Protein AF-A0A9X4NAV7-F1 (afdb_monomer)

Nearest PDB structures (foldseek):
  4v96-assembly1_AQ  TM=6.563E-01  e=7.455E-23  Lactococcus phage TP901-1
  4v96-assembly1_AH  TM=6.536E-01  e=1.035E-22  Lactococcus phage TP901-1
  4v96-assembly1_AN  TM=6.479E-01  e=3.669E-22  Lactococcus phage TP901-1
  4v96-assembly1_AK  TM=6.521E-01  e=6.748E-22  Lactococcus phage TP901-1
  4v96-assembly1_AF  TM=6.299E-01  e=1.072E-20  Lactococcus phage TP901-1

pLDDT: mean 72.8, std 23.33, range [26.11, 98.19]

InterPro domains:
  IPR018913 BppU, N-terminal [PF10651] (3-148)

Sequence (633 aa):
MTEHFITLSTTEPNNNIGIVKLRHADVNSQAIVARIVENGQPKNFEGLQPFFCLMAQEVTGQGVSEEAVISFDATKGILTYIASDNALQMVGRNEAYFSFRKQEDERWIEQFSTRTFNYIVEKSIYSQPFKDSNYWWTFKELNRIFNQYIEDGKNSWEDFVNQNKEILESVDPGGKILSELLAARNGKPNLKTRIDDLENETTAQLAQTNLFVGEKVNAKEFGFVTDAVGQNDTLFDEFFSNPLYKNKTLYFPSGLYLFNKWHDIKDNFSIEMDLTTELRLMEAQLAFITVGYFKTGSFVQDDNFLIRGKIKGGTINGNNLCDVTLGTNWIGNGGLHVDDIVINGFKRRGFYTGYRQDTSVNLGGGNYVNRARIHNTSGSISGTWGIYDDGSDNYFDNIITQDVQCGVYTRNGMFGNIHPWISKPEWYAGSVAASIDGNGSMFERLMVDTVETVFRFMGSGELKAVAAVNILVYNNVSVSTGDHFLFQKHETVTGRMDYSISNLISRNKTNMLYGGQTISSLYGSVTNVVGDTSGFQTYSTALSQLNNLGNLFSKNNLGVTDYKDLDNHFGESGIVYVNQTVDTGLGVFQGIALTIVASSDYGVQIIFHDSALMRYRIRIKGSLSAWKNIISA

Radius of gyration: 48.13 Å; Cα contacts (8 Å, |Δi|>4): 1325; chains: 1; bounding box: 146×64×85 Å

Solvent-accessible surface area (backbone atoms only — not comparable to full-atom values): 34964 Å² total; per-residue (Å²): 115,50,75,45,80,43,66,42,25,49,74,49,80,37,80,84,48,74,89,45,76,45,58,28,88,52,75,77,39,36,30,43,35,37,36,35,24,46,90,89,38,69,34,66,42,73,90,43,52,45,26,46,35,38,52,44,44,88,90,75,70,48,64,65,43,80,41,78,48,86,45,67,42,35,80,69,11,34,37,41,39,63,44,44,71,72,77,35,62,61,70,40,82,43,50,32,32,44,39,30,23,37,81,54,95,96,37,76,45,75,76,52,51,40,43,60,35,68,38,32,23,40,84,45,99,62,82,86,87,79,79,81,92,52,68,70,60,55,54,54,51,52,54,50,55,53,53,50,50,53,57,55,49,52,56,56,50,53,52,51,51,63,76,42,39,72,59,66,65,60,72,45,75,87,44,56,62,59,47,52,56,54,57,71,22,71,88,40,98,40,62,64,62,46,50,54,50,52,52,49,54,51,50,51,50,48,51,65,46,67,68,58,75,52,68,51,41,50,32,60,84,74,63,46,51,63,84,42,79,62,65,35,48,61,55,53,52,46,48,76,69,36,78,88,43,60,78,32,25,44,29,37,66,70,40,46,35,29,27,49,64,61,44,72,43,75,58,52,38,33,39,37,33,32,79,71,14,30,43,33,44,74,38,78,34,70,35,34,41,35,38,31,68,86,71,95,69,82,92,75,91,64,96,76,54,60,34,40,36,37,42,33,34,13,31,45,27,14,64,54,31,9,39,26,23,38,36,38,32,53,25,26,96,43,11,47,37,35,36,53,28,33,36,31,20,38,55,27,20,30,36,36,35,39,54,74,90,87,55,100,63,96,44,19,31,46,30,38,39,32,47,31,40,24,38,40,84,63,99,68,37,77,77,21,23,22,31,33,34,51,22,37,65,29,39,39,31,47,30,37,20,35,37,38,25,22,20,30,34,32,24,22,31,38,38,33,41,35,34,26,32,42,82,48,80,90,57,27,75,86,11,25,36,32,36,38,60,42,49,66,29,33,37,35,41,37,37,36,40,47,39,28,25,44,34,39,47,52,72,93,78,71,88,28,48,36,44,36,35,47,32,36,39,47,65,38,74,66,99,79,55,65,83,88,44,72,81,74,56,35,34,52,41,41,73,70,67,46,50,38,48,32,46,51,38,64,79,60,89,91,35,69,43,72,62,89,69,88,75,91,56,82,67,55,57,69,77,57,73,96,70,83,77,90,79,70,85,73,78,60,73,62,56,60,58,50,55,55,51,59,55,62,78,71,58,73,97,70,94,81,91,76,79,78,71,59,70,81,76,50,74,82,62,69,79,64,86,68,94,69,80,52,74,72,87,85,54,79,52,81,78,62,52,56,48,52,46,55,43,100,87,75,40,62,41,60,45,66,50,62,98,72,89,65,82,70,85,64,85,65,88,67,58,79,74,63,49,66,63,60,78,77,107

Secondary structure (DSSP, 8-state):
-EEEEEEEESSS-TTSS--EEEETT-TT-EEEEEEEEETTEEPP-TT-EEEEEEPPPTTT----EEEE--EEETTTTEEEEEPPTTTTSSSEEEEEEEEEEEEETTEEEEEEEPPPEEEEEEPPS-----PPP-HHHHHHHHHHHHHHHHHHHHHHHHHHHHHTHHHHHHSSTTSHHHHHHHHHTTT-SSHHHHHHHHHHHHHHHHHHHHTSSSSEEEHHHHT--SS-SSSHHHHHHHHHH-GGGTT-EEEE-SSEEEE-S-EEE-S-EEEEE-TT-EEEE-S-EEEEEEEE---SS-----TT----EEEESSEEE-TTTEEEEEEEES--TT-EEEEEEEEE--SSEEEEEE--TTSS---SB--EEEEEEEE--SS--TT-EEEEEEEEEEEEEEEEEES-SEEEEEEEEEEEEEEEE-SSGGG-TT-EEEEE-SS--EEES-EE-S-SEEEEE-SSSS--EEEEES-EE--S-SSS--GGGTTPPEEEEESS-EEEEES-EES-SSSEEE-SS--S---------SS--TT----THHHHHHHHHHHHSSS---------SSTTT--S---------EE-SS-EE---EEEEEEETTTEEEEEEE-SSS---EE-----HHHHHHHTT-

Foldseek 3Di:
DAEAEWEFEQDDARPPIDAAEAEAPPAQPYKYKYQYDYPRAGAAQPQWWKWKFWAADPVPNDLTDTGTFDADDRRRRIGIRRQHNSNLQDAAKTKIWIFTFHDDPNDTHTPGITHIDIHGYHYDPDHDDDDPDDVVVVVVVVVVVVVVCVVVVVVVVVVVCVVCVVVVCPVQVPCPVVVVLVVCCVPPPHNVVVVVVVVVVVVVVVVVVVQQPDLEHECVNLPFDAPDADPVAVSVCCLLVPPSNANREYEYEAGEGEYAEAEERAAAYHYEYEQNYEYEYDAAYQEHYEYHDDDPDDDDDDVPQAHAAEYEHYEQEDQLRYQERYEYEQHAQRAYEYYHYEFEHHVAERYYFDDDPPDPDQGTEDYEHENYEFEYDDDDQPNYESYEAAHAHHEHECYEYEQHQEDEEYAHYEEYNYEYAYADPVSQPNREDYEYEHAHYEAENAEYERHAEDYEYDDDDDAHEYEYEQYHYDYPPDDHYDPVRNDHAHAHYDDDHAYAYEQYDYPDDPRYDPPDDDRPDHPYDPVDDPDDDVPDDDPCVVVVVVVVVVVVVPDDDDDDDDDVPVVVPDDQFDADDDQDFDDPVVDTDHDWRWGWHADPPQGIFTWTDDPDDDGDGDRDDDDPVVVVVVVVD

Organism: NCBI:txid1358

Structure (mmCIF, N/CA/C/O backbone):
data_AF-A0A9X4NAV7-F1
#
_entry.id   AF-A0A9X4NAV7-F1
#
loop_
_atom_site.group_PDB
_atom_site.id
_atom_site.type_symbol
_atom_site.label_atom_id
_atom_site.label_alt_id
_atom_site.label_comp_id
_atom_site.label_asym_id
_atom_site.label_entity_id
_atom_site.label_seq_id
_atom_site.pdbx_PDB_ins_code
_atom_site.Cartn_x
_atom_site.Cartn_y
_atom_site.Cartn_z
_atom_site.occupancy
_atom_site.B_iso_or_equiv
_atom_site.auth_seq_id
_atom_site.auth_comp_id
_atom_site.auth_asym_id
_atom_site.auth_atom_id
_atom_site.pdbx_PDB_model_num
ATOM 1 N N . MET A 1 1 ? 46.260 -34.490 27.208 1.00 69.25 1 MET A N 1
ATOM 2 C CA . MET A 1 1 ? 47.062 -33.293 27.508 1.00 69.25 1 MET A CA 1
ATOM 3 C C . MET A 1 1 ? 47.149 -33.199 29.020 1.00 69.25 1 MET A C 1
ATOM 5 O O . MET A 1 1 ? 46.122 -33.367 29.665 1.00 69.25 1 MET A O 1
ATOM 9 N N . THR A 1 2 ? 48.346 -33.074 29.579 1.00 86.62 2 THR A N 1
ATOM 10 C CA . THR A 1 2 ? 48.562 -32.942 31.024 1.00 86.62 2 THR A CA 1
ATOM 11 C C . THR A 1 2 ? 48.358 -31.486 31.415 1.00 86.62 2 THR A C 1
ATOM 13 O O . THR A 1 2 ? 48.962 -30.605 30.808 1.00 86.62 2 THR A O 1
ATOM 16 N N . GLU A 1 3 ? 47.516 -31.230 32.410 1.00 92.00 3 GLU A N 1
ATOM 17 C CA . GLU A 1 3 ? 47.175 -29.877 32.855 1.00 92.00 3 GLU A CA 1
ATOM 18 C C . GLU A 1 3 ? 47.752 -29.604 34.247 1.00 92.00 3 GLU A C 1
ATOM 20 O O . GLU A 1 3 ? 47.578 -30.389 35.181 1.00 92.00 3 GLU A O 1
ATOM 25 N N . HIS A 1 4 ? 48.435 -28.470 34.385 1.00 92.81 4 HIS A N 1
ATOM 26 C CA . HIS A 1 4 ? 49.023 -27.997 35.632 1.00 92.81 4 HIS A CA 1
ATOM 27 C C . HIS A 1 4 ? 48.255 -26.775 36.124 1.00 92.81 4 HIS A C 1
ATOM 29 O O . HIS A 1 4 ? 48.394 -25.683 35.575 1.00 92.81 4 HIS A O 1
ATOM 35 N N . PHE A 1 5 ? 47.447 -26.963 37.165 1.00 94.38 5 PHE A N 1
ATOM 36 C CA . PHE A 1 5 ? 46.602 -25.910 37.721 1.00 94.38 5 PHE A CA 1
ATOM 37 C C . PHE A 1 5 ? 47.363 -25.072 38.749 1.00 94.38 5 PHE A C 1
ATOM 39 O O . PHE A 1 5 ? 47.844 -25.602 39.752 1.00 94.38 5 PHE A O 1
ATOM 46 N N . ILE A 1 6 ? 47.439 -23.762 38.519 1.00 95.75 6 ILE A N 1
ATOM 47 C CA . ILE A 1 6 ? 48.093 -22.800 39.415 1.00 95.75 6 ILE A CA 1
ATOM 48 C C . ILE A 1 6 ? 47.264 -21.523 39.575 1.00 95.75 6 ILE A C 1
ATOM 50 O O . ILE A 1 6 ? 46.460 -21.171 38.713 1.00 95.75 6 ILE A O 1
ATOM 54 N N . THR A 1 7 ? 47.491 -20.803 40.672 1.00 95.75 7 THR A N 1
ATOM 55 C CA . THR A 1 7 ? 46.934 -19.462 40.897 1.00 95.75 7 THR A CA 1
ATOM 56 C C . THR A 1 7 ? 48.080 -18.459 40.906 1.00 95.75 7 THR A C 1
ATOM 58 O O . THR A 1 7 ? 49.024 -18.632 41.673 1.00 95.75 7 THR A O 1
ATOM 61 N N . LEU A 1 8 ? 48.006 -17.433 40.059 1.00 96.69 8 LEU A N 1
ATOM 62 C CA . LEU A 1 8 ? 49.032 -16.406 39.896 1.00 96.69 8 LEU A CA 1
ATOM 63 C C . LEU A 1 8 ? 48.472 -15.032 40.259 1.00 96.69 8 LEU A C 1
ATOM 65 O O . LEU A 1 8 ? 47.447 -14.607 39.731 1.00 96.69 8 LEU A O 1
ATOM 69 N N . SER A 1 9 ? 49.169 -14.332 41.146 1.00 94.75 9 SER A N 1
ATOM 70 C CA . SER A 1 9 ? 48.818 -12.998 41.613 1.00 94.75 9 SER A CA 1
ATOM 71 C C . SER A 1 9 ? 49.567 -11.903 40.850 1.00 94.75 9 SER A C 1
ATOM 73 O O . SER A 1 9 ? 50.733 -12.067 40.463 1.00 94.75 9 SER A O 1
ATOM 75 N N . THR A 1 10 ? 48.890 -10.774 40.634 1.00 94.06 10 THR A N 1
ATOM 76 C CA . THR A 1 10 ? 49.490 -9.523 40.141 1.00 94.06 10 THR A CA 1
ATOM 77 C C . THR A 1 10 ? 50.094 -8.693 41.277 1.00 94.06 10 THR A C 1
ATOM 79 O O . THR A 1 10 ? 51.060 -7.967 41.056 1.00 94.06 10 THR A O 1
ATOM 82 N N . THR A 1 11 ? 49.589 -8.827 42.510 1.00 89.81 11 THR A N 1
ATOM 83 C CA . THR A 1 11 ? 50.019 -8.010 43.661 1.00 89.81 11 THR A CA 1
ATOM 84 C C . THR A 1 11 ? 50.912 -8.770 44.647 1.00 89.81 11 THR A C 1
ATOM 86 O O . THR A 1 11 ? 51.886 -8.213 45.164 1.00 89.81 11 THR A O 1
ATOM 89 N N . GLU A 1 12 ? 50.662 -10.063 44.851 1.00 90.31 12 GLU A N 1
ATOM 90 C CA . GLU A 1 12 ? 51.389 -10.921 45.798 1.00 90.31 12 GLU A CA 1
ATOM 91 C C . GLU A 1 12 ? 52.457 -11.786 45.102 1.00 90.31 12 GLU A C 1
ATOM 93 O O . GLU A 1 12 ? 52.298 -12.141 43.933 1.00 90.31 12 GLU A O 1
ATOM 98 N N . PRO A 1 13 ? 53.572 -12.128 45.775 1.00 90.62 13 PRO A N 1
ATOM 99 C CA . PRO A 1 13 ? 54.599 -12.992 45.193 1.00 90.62 13 PRO A CA 1
ATOM 100 C C . PRO A 1 13 ? 54.077 -14.418 44.943 1.00 90.62 13 PRO A C 1
ATOM 102 O O . PRO A 1 13 ? 53.484 -15.040 45.819 1.00 90.62 13 PRO A O 1
ATOM 105 N N . ASN A 1 14 ? 54.384 -14.984 43.771 1.00 93.25 14 ASN A N 1
ATOM 106 C CA . ASN A 1 14 ? 53.948 -16.330 43.366 1.00 93.25 14 ASN A CA 1
ATOM 107 C C . ASN A 1 14 ? 54.913 -17.437 43.835 1.00 93.25 14 ASN A C 1
ATOM 109 O O . ASN A 1 14 ? 55.230 -18.364 43.094 1.00 93.25 14 ASN A O 1
ATOM 113 N N . ASN A 1 15 ? 55.415 -17.340 45.069 1.00 84.06 15 ASN A N 1
ATOM 114 C CA . ASN A 1 15 ? 56.356 -18.305 45.655 1.00 84.06 15 ASN A CA 1
ATOM 115 C C . ASN A 1 15 ? 55.673 -19.523 46.304 1.00 84.06 15 ASN A C 1
ATOM 117 O O . ASN A 1 15 ? 56.320 -20.552 46.477 1.00 84.06 15 ASN A O 1
ATOM 121 N N . ASN A 1 16 ? 54.383 -19.414 46.632 1.00 80.06 16 ASN A N 1
ATOM 122 C CA . ASN A 1 16 ? 53.588 -20.464 47.283 1.00 80.06 16 ASN A CA 1
ATOM 123 C C . ASN A 1 16 ? 52.740 -21.289 46.301 1.00 80.06 16 ASN A C 1
ATOM 125 O O . ASN A 1 16 ? 51.823 -22.001 46.715 1.00 80.06 16 ASN A O 1
ATOM 129 N N . ILE A 1 17 ? 53.009 -21.186 44.998 1.00 86.81 17 ILE A N 1
ATOM 130 C CA . ILE A 1 17 ? 52.337 -22.024 44.003 1.00 86.81 17 ILE A CA 1
ATOM 131 C C . ILE A 1 17 ? 52.852 -23.466 44.084 1.00 86.81 17 ILE A C 1
ATOM 133 O O . ILE A 1 17 ? 54.003 -23.712 44.452 1.00 86.81 17 ILE A O 1
ATOM 137 N N . GLY A 1 18 ? 52.003 -24.433 43.730 1.00 82.00 18 GLY A N 1
ATOM 138 C CA . GLY A 1 18 ? 52.428 -25.827 43.595 1.00 82.00 18 GLY A CA 1
ATOM 139 C C . GLY A 1 18 ? 53.570 -25.968 42.582 1.00 82.00 18 GLY A C 1
ATOM 140 O O . GLY A 1 18 ? 53.660 -25.200 41.626 1.00 82.00 18 GLY A O 1
ATOM 141 N N . ILE A 1 19 ? 54.452 -26.952 42.785 1.00 87.81 19 ILE A N 1
ATOM 142 C CA . ILE A 1 19 ? 55.602 -27.172 41.897 1.00 87.81 19 ILE A CA 1
ATOM 143 C C . ILE A 1 19 ? 55.098 -27.593 40.509 1.00 87.81 19 ILE A C 1
ATOM 145 O O . ILE A 1 19 ? 54.588 -28.701 40.339 1.00 87.81 19 ILE A O 1
ATOM 149 N N . VAL A 1 20 ? 55.286 -26.728 39.509 1.00 92.94 20 VAL A N 1
ATOM 150 C CA . VAL A 1 20 ? 54.994 -27.036 38.103 1.00 92.94 20 VAL A CA 1
ATOM 151 C C . VAL A 1 20 ? 56.197 -27.746 37.492 1.00 92.94 20 VAL A C 1
ATOM 153 O O . VAL A 1 20 ? 57.288 -27.177 37.414 1.00 92.94 20 VAL A O 1
ATOM 156 N N . LYS A 1 21 ? 55.998 -28.996 37.070 1.00 91.25 21 LYS A N 1
ATOM 157 C CA . LYS A 1 21 ? 57.013 -29.831 36.421 1.00 91.25 21 LYS A CA 1
ATOM 158 C C . LYS A 1 21 ? 56.550 -30.203 35.024 1.00 91.25 21 LYS A C 1
ATOM 160 O O . LYS A 1 21 ? 55.547 -30.895 34.893 1.00 91.25 21 LYS A O 1
ATOM 165 N N . LEU A 1 22 ? 57.298 -29.766 34.022 1.00 91.00 22 LEU A N 1
ATOM 166 C CA . LEU A 1 22 ? 57.074 -30.077 32.616 1.00 91.00 22 LEU A CA 1
ATOM 167 C C . LEU A 1 22 ? 58.196 -30.984 32.112 1.00 91.00 22 LEU A C 1
ATOM 169 O O . LEU A 1 22 ? 59.299 -30.958 32.646 1.00 91.00 22 LEU A O 1
ATOM 173 N N . ARG A 1 23 ? 57.955 -31.774 31.073 1.00 86.12 23 ARG A N 1
ATOM 174 C CA . ARG A 1 23 ? 58.957 -32.633 30.434 1.00 86.12 23 ARG A CA 1
ATOM 175 C C . ARG A 1 23 ? 59.461 -32.010 29.134 1.00 86.12 23 ARG A C 1
ATOM 177 O O . ARG A 1 23 ? 58.661 -31.579 28.310 1.00 86.12 23 ARG A O 1
ATOM 184 N N . HIS A 1 24 ? 60.779 -31.994 28.940 1.00 81.69 24 HIS A N 1
ATOM 185 C CA . HIS A 1 24 ? 61.399 -31.562 27.684 1.00 81.69 24 HIS A CA 1
ATOM 186 C C . HIS A 1 24 ? 60.979 -32.454 26.495 1.00 81.69 24 HIS A C 1
ATOM 188 O O . HIS A 1 24 ? 60.764 -33.655 26.666 1.00 81.69 24 HIS A O 1
ATOM 194 N N . ALA A 1 25 ? 60.916 -31.887 25.284 1.00 74.25 25 ALA A N 1
ATOM 195 C CA . ALA A 1 25 ? 60.562 -32.581 24.034 1.00 74.25 25 ALA A CA 1
ATOM 196 C C . ALA A 1 25 ? 59.168 -33.252 24.016 1.00 74.25 25 ALA A C 1
ATOM 198 O O . ALA A 1 25 ? 58.913 -34.132 23.194 1.00 74.25 25 ALA A O 1
ATOM 199 N N . ASP A 1 26 ? 58.270 -32.846 24.913 1.00 74.19 26 ASP A N 1
ATOM 200 C CA . ASP A 1 26 ? 56.885 -33.314 24.972 1.00 74.19 26 ASP A CA 1
ATOM 201 C C . ASP A 1 26 ? 55.971 -32.207 24.415 1.00 74.19 26 ASP A C 1
ATOM 203 O O . ASP A 1 26 ? 55.428 -31.370 25.143 1.00 74.19 26 ASP A O 1
ATOM 207 N N . VAL A 1 27 ? 55.939 -32.150 23.079 1.00 66.94 27 VAL A N 1
ATOM 208 C CA . VAL A 1 27 ? 55.402 -31.045 22.269 1.00 66.94 27 VAL A CA 1
ATOM 209 C C . VAL A 1 27 ? 53.877 -31.004 22.340 1.00 66.94 27 VAL A C 1
ATOM 211 O O . VAL A 1 27 ? 53.209 -31.997 22.050 1.00 66.94 27 VAL A O 1
ATOM 214 N N . ASN A 1 28 ? 53.315 -29.837 22.670 1.00 66.25 28 ASN A N 1
ATOM 215 C CA . ASN A 1 28 ? 51.872 -29.551 22.658 1.00 66.25 28 ASN A CA 1
ATOM 216 C C . ASN A 1 28 ? 50.996 -30.495 23.506 1.00 66.25 28 ASN A C 1
ATOM 218 O O . ASN A 1 28 ? 49.781 -30.562 23.317 1.00 66.25 28 ASN A O 1
ATOM 222 N N . SER A 1 29 ? 51.585 -31.235 24.443 1.00 76.94 29 SER A N 1
ATOM 223 C CA . SER A 1 29 ? 50.878 -32.210 25.278 1.00 76.94 29 SER A CA 1
ATOM 224 C C . SER A 1 29 ? 50.758 -31.767 26.740 1.00 76.94 29 SER A C 1
ATOM 226 O O . SER A 1 29 ? 50.045 -32.426 27.500 1.00 76.94 29 SER A O 1
ATOM 228 N N . GLN A 1 30 ? 51.397 -30.655 27.126 1.00 89.06 30 GLN A N 1
ATOM 229 C CA . GLN A 1 30 ? 51.438 -30.123 28.489 1.00 89.06 30 GLN A CA 1
ATOM 230 C C . GLN A 1 30 ? 50.953 -28.672 28.519 1.00 89.06 30 GLN A C 1
ATOM 232 O O . GLN A 1 30 ? 51.418 -27.842 27.737 1.00 89.06 30 GLN A O 1
ATOM 237 N N . ALA A 1 31 ? 50.040 -28.365 29.436 1.00 93.00 31 ALA A N 1
ATOM 238 C CA . ALA A 1 31 ? 49.448 -27.044 29.570 1.00 93.00 31 ALA A CA 1
ATOM 239 C C . ALA A 1 31 ? 49.494 -26.537 31.015 1.00 93.00 31 ALA A C 1
ATOM 241 O O . ALA A 1 31 ? 49.285 -27.287 31.968 1.00 93.00 31 ALA A O 1
ATOM 242 N N . ILE A 1 32 ? 49.737 -25.239 31.170 1.00 95.06 32 ILE A N 1
ATOM 243 C CA . ILE A 1 32 ? 49.624 -24.504 32.426 1.00 95.06 32 ILE A CA 1
ATOM 244 C C . ILE A 1 32 ? 48.259 -23.821 32.434 1.00 95.06 32 ILE A C 1
ATOM 246 O O . ILE A 1 32 ? 48.003 -22.918 31.636 1.00 95.06 32 ILE A O 1
ATOM 250 N N . VAL A 1 33 ? 47.391 -24.246 33.348 1.00 96.19 33 VAL A N 1
ATOM 251 C CA . VAL A 1 33 ? 46.081 -23.635 33.579 1.00 96.19 33 VAL A CA 1
ATOM 252 C C . VAL A 1 33 ? 46.218 -22.674 34.754 1.00 96.19 33 VAL A C 1
ATOM 254 O O . VAL A 1 33 ? 46.286 -23.092 35.911 1.00 96.19 33 VAL A O 1
ATOM 257 N N . ALA A 1 34 ? 46.295 -21.379 34.462 1.00 96.56 34 ALA A N 1
ATOM 258 C CA . ALA A 1 34 ? 46.521 -20.345 35.461 1.00 96.56 34 ALA A CA 1
ATOM 259 C C . ALA A 1 34 ? 45.235 -19.571 35.767 1.00 96.56 34 ALA A C 1
ATOM 261 O O . ALA A 1 34 ? 44.587 -19.039 34.865 1.00 96.56 34 ALA A O 1
ATOM 262 N N . ARG A 1 35 ? 44.894 -19.460 37.054 1.00 96.38 35 ARG A N 1
ATOM 263 C CA . ARG A 1 35 ? 43.909 -18.496 37.558 1.00 96.38 35 ARG A CA 1
ATOM 264 C C . ARG A 1 35 ? 44.620 -17.218 37.984 1.00 96.38 35 ARG A C 1
ATOM 266 O O . ARG A 1 35 ? 45.478 -17.257 38.859 1.00 96.38 35 ARG A O 1
ATOM 273 N N . ILE A 1 36 ? 44.233 -16.099 37.398 1.00 97.62 36 ILE A N 1
ATOM 274 C CA . ILE A 1 36 ? 44.796 -14.776 37.640 1.00 97.62 36 ILE A CA 1
ATOM 275 C C . ILE A 1 36 ? 44.016 -14.098 38.760 1.00 97.62 36 ILE A C 1
ATOM 277 O O . ILE A 1 36 ? 42.788 -14.000 38.704 1.00 97.62 36 ILE A O 1
ATOM 281 N N . VAL A 1 37 ? 44.730 -13.630 39.781 1.00 95.44 37 VAL A N 1
ATOM 282 C CA . VAL A 1 37 ? 44.143 -12.939 40.931 1.00 95.44 37 VAL A CA 1
ATOM 283 C C . VAL A 1 37 ? 44.817 -11.598 41.192 1.00 95.44 37 VAL A C 1
ATOM 285 O O . VAL A 1 37 ? 46.005 -11.413 40.945 1.00 95.44 37 VAL A O 1
ATOM 288 N N . GLU A 1 38 ? 44.049 -10.662 41.730 1.00 94.81 38 GLU A N 1
ATOM 289 C CA . GLU A 1 38 ? 44.519 -9.371 42.217 1.00 94.81 38 GLU A CA 1
ATOM 290 C C . GLU A 1 38 ? 43.909 -9.156 43.601 1.00 94.81 38 GLU A C 1
ATOM 292 O O . GLU A 1 38 ? 42.693 -9.241 43.769 1.00 94.81 38 GLU A O 1
ATOM 297 N N . ASN A 1 39 ? 44.751 -8.945 44.616 1.00 91.56 39 ASN A N 1
ATOM 298 C CA . ASN A 1 39 ? 44.312 -8.814 46.014 1.00 91.56 39 ASN A CA 1
ATOM 299 C C . ASN A 1 39 ? 43.419 -9.984 46.486 1.00 91.56 39 ASN A C 1
ATOM 301 O O . ASN A 1 39 ? 42.419 -9.793 47.178 1.00 91.56 39 ASN A O 1
ATOM 305 N N . GLY A 1 40 ? 43.758 -11.207 46.061 1.00 86.81 40 GLY A N 1
ATOM 306 C CA . GLY A 1 40 ? 43.051 -12.438 46.430 1.00 86.81 40 GLY A CA 1
ATOM 307 C C . GLY A 1 40 ? 41.729 -12.696 45.695 1.00 86.81 40 GLY A C 1
ATOM 308 O O . GLY A 1 40 ? 41.116 -13.736 45.929 1.00 86.81 40 GLY A O 1
ATOM 309 N N . GLN A 1 41 ? 41.290 -11.806 44.798 1.00 92.00 41 GLN A N 1
ATOM 310 C CA . GLN A 1 41 ? 40.074 -11.976 43.990 1.00 92.00 41 GLN A CA 1
ATOM 311 C C . GLN A 1 41 ? 40.411 -12.261 42.518 1.00 92.00 41 GLN A C 1
ATOM 313 O O . GLN A 1 41 ? 41.439 -11.778 42.044 1.00 92.00 41 GLN A O 1
ATOM 318 N N . PRO A 1 42 ? 39.580 -13.017 41.770 1.00 94.81 42 PRO A N 1
ATOM 319 C CA . PRO A 1 42 ? 39.786 -13.229 40.337 1.00 94.81 42 PRO A CA 1
ATOM 320 C C . PRO A 1 42 ? 39.879 -11.905 39.569 1.00 94.81 42 PRO A C 1
ATOM 322 O O . PRO A 1 42 ? 39.031 -11.027 39.729 1.00 94.81 42 PRO A O 1
ATOM 325 N N . LYS A 1 43 ? 40.905 -11.764 38.725 1.00 94.50 43 LYS A N 1
ATOM 326 C CA . LYS A 1 43 ? 41.124 -10.562 37.916 1.00 94.50 43 LYS A CA 1
ATOM 327 C C . LYS A 1 43 ? 40.477 -10.726 36.543 1.00 94.50 43 LYS A C 1
ATOM 329 O O . LYS A 1 43 ? 40.899 -11.583 35.772 1.00 94.50 43 LYS A O 1
ATOM 334 N N . ASN A 1 44 ? 39.503 -9.873 36.226 1.00 93.88 44 ASN A N 1
ATOM 335 C CA . ASN A 1 44 ? 38.975 -9.756 34.865 1.00 93.88 44 ASN A CA 1
ATOM 336 C C . ASN A 1 44 ? 39.998 -9.025 33.970 1.00 93.88 44 ASN A C 1
ATOM 338 O O . ASN A 1 44 ? 40.548 -7.996 34.371 1.00 93.88 44 ASN A O 1
ATOM 342 N N . PHE A 1 45 ? 40.245 -9.564 32.775 1.00 95.81 45 PHE A N 1
ATOM 343 C CA . PHE A 1 45 ? 41.111 -8.978 31.747 1.00 95.81 45 PHE A CA 1
ATOM 344 C C . PHE A 1 45 ? 40.461 -8.929 30.354 1.00 95.81 45 PHE A C 1
ATOM 346 O O . PHE A 1 45 ? 41.140 -9.046 29.336 1.00 95.81 45 PHE A O 1
ATOM 353 N N . GLU A 1 46 ? 39.137 -8.775 30.287 1.00 94.69 46 GLU A N 1
ATOM 354 C CA . GLU A 1 46 ? 38.400 -8.623 29.030 1.00 94.69 46 GLU A CA 1
ATOM 355 C C . GLU A 1 46 ? 38.987 -7.522 28.138 1.00 94.69 46 GLU A C 1
ATOM 357 O O . GLU A 1 46 ? 39.350 -6.438 28.592 1.00 94.69 46 GLU A O 1
ATOM 362 N N . GLY A 1 47 ? 39.080 -7.822 26.840 1.00 92.19 47 GLY A N 1
ATOM 363 C CA . GLY A 1 47 ? 39.674 -6.925 25.848 1.00 92.19 47 GLY A CA 1
ATOM 364 C C . GLY A 1 47 ? 41.207 -6.908 25.830 1.00 92.19 47 GLY A C 1
ATOM 365 O O . GLY A 1 47 ? 41.778 -6.161 25.037 1.00 92.19 47 GLY A O 1
ATOM 366 N N . LEU A 1 48 ? 41.877 -7.721 26.656 1.00 96.19 48 LEU A N 1
ATOM 367 C CA . LEU A 1 48 ? 43.336 -7.848 26.685 1.00 96.19 48 LEU A CA 1
ATOM 368 C C . LEU A 1 48 ? 43.778 -9.245 26.245 1.00 96.19 48 LEU A C 1
ATOM 370 O O . LEU A 1 48 ? 43.205 -10.253 26.657 1.00 96.19 48 LEU A O 1
ATOM 374 N N . GLN A 1 49 ? 44.836 -9.300 25.440 1.00 96.75 49 GLN A N 1
ATOM 375 C CA . GLN A 1 49 ? 45.472 -10.538 25.006 1.00 96.75 49 GLN A CA 1
ATOM 376 C C . GLN A 1 49 ? 46.559 -10.941 26.016 1.00 96.75 49 GLN A C 1
ATOM 378 O O . GLN A 1 49 ? 47.513 -10.178 26.212 1.00 96.75 49 GLN A O 1
ATOM 383 N N . PRO A 1 50 ? 46.459 -12.122 26.648 1.00 96.50 50 PRO A N 1
ATOM 384 C CA . PRO A 1 50 ? 47.541 -12.675 27.450 1.00 96.50 50 PRO A CA 1
ATOM 385 C C . PRO A 1 50 ? 48.713 -13.146 26.582 1.00 96.50 50 PRO A C 1
ATOM 387 O O . PRO A 1 50 ? 48.525 -13.803 25.554 1.00 96.50 50 PRO A O 1
ATOM 390 N N . PHE A 1 51 ? 49.923 -12.864 27.049 1.00 96.62 51 PHE A N 1
ATOM 391 C CA . PHE A 1 51 ? 51.190 -13.336 26.510 1.00 96.62 51 PHE A CA 1
ATOM 392 C C . PHE A 1 51 ? 51.965 -14.071 27.601 1.00 96.62 51 PHE A C 1
ATOM 394 O O . PHE A 1 51 ? 52.102 -13.564 28.714 1.00 96.62 51 PHE A O 1
ATOM 401 N N . PHE A 1 52 ? 52.475 -15.256 27.285 1.00 96.69 52 PHE A N 1
ATOM 402 C CA . PHE A 1 52 ? 53.469 -15.948 28.093 1.00 96.69 52 PHE A CA 1
ATOM 403 C C . PHE A 1 52 ? 54.843 -15.341 27.811 1.00 96.69 52 PHE A C 1
ATOM 405 O O . PHE A 1 52 ? 55.280 -15.304 26.660 1.00 96.69 52 PHE A O 1
ATOM 412 N N . CYS A 1 53 ? 55.505 -14.859 28.858 1.00 94.06 53 CYS A N 1
ATOM 413 C CA . CYS A 1 53 ? 56.800 -14.199 28.779 1.00 94.06 53 CYS A CA 1
ATOM 414 C C . CYS A 1 53 ? 57.832 -15.023 29.555 1.00 94.06 53 CYS A C 1
ATOM 416 O O . CYS A 1 53 ? 57.850 -15.011 30.789 1.00 94.06 53 CYS A O 1
ATOM 418 N N . LEU A 1 54 ? 58.686 -15.741 28.824 1.00 92.00 54 LEU A N 1
ATOM 419 C CA . LEU A 1 54 ? 59.833 -16.455 29.378 1.00 92.00 54 LEU A CA 1
ATOM 420 C C . LEU A 1 54 ? 61.017 -15.496 29.505 1.00 92.00 54 LEU A C 1
ATOM 422 O O . LEU A 1 54 ? 61.417 -14.857 28.528 1.00 92.00 54 LEU A O 1
ATOM 426 N N . MET A 1 55 ? 61.584 -15.412 30.705 1.00 87.81 55 MET A N 1
ATOM 427 C CA . MET A 1 55 ? 62.756 -14.583 30.959 1.00 87.81 55 MET A CA 1
ATOM 428 C C . MET A 1 55 ? 64.030 -15.313 30.530 1.00 87.81 55 MET A C 1
ATOM 430 O O . MET A 1 55 ? 64.184 -16.514 30.758 1.00 87.81 55 MET A O 1
ATOM 434 N N . ALA A 1 56 ? 64.964 -14.575 29.923 1.00 80.75 56 ALA A N 1
ATOM 435 C CA . ALA A 1 56 ? 66.284 -15.110 29.604 1.00 80.75 56 ALA A CA 1
ATOM 436 C C . ALA A 1 56 ? 67.020 -15.534 30.878 1.00 80.75 56 ALA A C 1
ATOM 438 O O . ALA A 1 56 ? 66.905 -14.891 31.923 1.00 80.75 56 ALA A O 1
ATOM 439 N N . GLN A 1 57 ? 67.860 -16.561 30.767 1.00 74.62 57 GLN A N 1
ATOM 440 C CA . GLN A 1 57 ? 68.793 -16.878 31.843 1.00 74.62 57 GLN A CA 1
ATOM 441 C C . GLN A 1 57 ? 69.873 -15.796 31.927 1.00 74.62 57 GLN A C 1
ATOM 443 O O . GLN A 1 57 ? 70.517 -15.484 30.925 1.00 74.62 57 GLN A O 1
ATOM 448 N N . GLU A 1 58 ? 70.133 -15.278 33.129 1.00 70.75 58 GLU A N 1
ATOM 449 C CA . GLU A 1 58 ? 71.130 -14.218 33.357 1.00 70.75 58 GLU A CA 1
ATOM 450 C C . GLU A 1 58 ? 72.540 -14.590 32.860 1.00 70.75 58 GLU A C 1
ATOM 452 O O . GLU A 1 58 ? 73.314 -13.720 32.473 1.00 70.75 58 GLU A O 1
ATOM 457 N N . VAL A 1 59 ? 72.874 -15.886 32.841 1.00 69.19 59 VAL A N 1
ATOM 458 C CA . VAL A 1 59 ? 74.213 -16.385 32.488 1.00 69.19 59 VAL A CA 1
ATOM 459 C C . VAL A 1 59 ? 74.454 -16.424 30.974 1.00 69.19 59 VAL A C 1
ATOM 461 O O . VAL A 1 59 ? 75.574 -16.177 30.533 1.00 69.19 59 VAL A O 1
ATOM 464 N N . THR A 1 60 ? 73.436 -16.745 30.170 1.00 72.44 60 THR A N 1
ATOM 465 C CA . THR A 1 60 ? 73.575 -16.906 28.708 1.00 72.44 60 THR A CA 1
ATOM 466 C C . THR A 1 60 ? 72.927 -15.775 27.915 1.00 72.44 60 THR A C 1
ATOM 468 O O . THR A 1 60 ? 73.249 -15.600 26.743 1.00 72.44 60 THR A O 1
ATOM 471 N N . GLY A 1 61 ? 72.001 -15.019 28.517 1.00 68.56 61 GLY A N 1
ATOM 472 C CA . GLY A 1 61 ? 71.181 -14.024 27.820 1.00 68.56 61 GLY A CA 1
ATOM 473 C C . GLY A 1 61 ? 70.248 -14.623 26.759 1.00 68.56 61 GLY A C 1
ATOM 474 O O . GLY A 1 61 ? 69.665 -13.884 25.969 1.00 68.56 61 GLY A O 1
ATOM 475 N N . GLN A 1 62 ? 70.117 -15.954 26.714 1.00 68.06 62 GLN A N 1
ATOM 476 C CA . GLN A 1 62 ? 69.317 -16.697 25.740 1.00 68.06 62 GLN A CA 1
ATOM 477 C C . GLN A 1 62 ? 68.028 -17.242 26.375 1.00 68.06 62 GLN A C 1
ATOM 479 O O . GLN A 1 62 ? 67.920 -17.354 27.598 1.00 68.06 62 GLN A O 1
ATOM 484 N N . GLY A 1 63 ? 67.057 -17.608 25.530 1.00 67.69 63 GLY A N 1
ATOM 485 C CA . GLY A 1 63 ? 65.794 -18.217 25.963 1.00 67.69 63 GLY A CA 1
ATOM 486 C C . GLY A 1 63 ? 64.665 -17.226 26.256 1.00 67.69 63 GLY A C 1
ATOM 487 O O . GLY A 1 63 ? 63.738 -17.579 26.968 1.00 67.69 63 GLY A O 1
ATOM 488 N N . VAL A 1 64 ? 64.718 -15.998 25.726 1.00 78.38 64 VAL A N 1
ATOM 489 C CA . VAL A 1 64 ? 63.563 -15.085 25.780 1.00 78.38 64 VAL A CA 1
ATOM 490 C C . VAL A 1 64 ? 62.497 -15.566 24.802 1.00 78.38 64 VAL A C 1
ATOM 492 O O . VAL A 1 64 ? 62.792 -15.759 23.622 1.00 78.38 64 VAL A O 1
ATOM 495 N N . SER A 1 65 ? 61.262 -15.709 25.277 1.00 82.94 65 SER A N 1
ATOM 496 C CA . SER A 1 65 ? 60.105 -15.988 24.424 1.00 82.94 65 SER A CA 1
ATOM 497 C C . SER A 1 65 ? 58.920 -15.133 24.849 1.00 82.94 65 SER A C 1
ATOM 499 O O . SER A 1 65 ? 58.623 -15.035 26.039 1.00 82.94 65 SER A O 1
ATOM 501 N N . GLU A 1 66 ? 58.2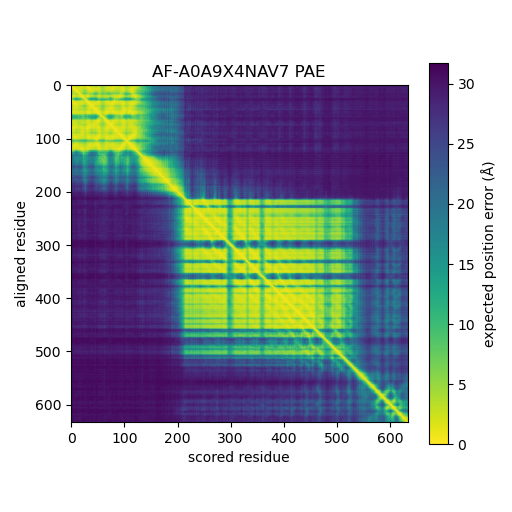44 -14.530 23.874 1.00 88.38 66 GLU A N 1
ATOM 502 C CA . GLU A 1 66 ? 56.952 -13.875 24.060 1.00 88.38 66 GLU A CA 1
ATOM 503 C C . GLU A 1 66 ? 55.930 -14.549 23.152 1.00 88.38 66 GLU A C 1
ATOM 505 O O . GLU A 1 66 ? 56.053 -14.517 21.927 1.00 88.38 66 GLU A O 1
ATOM 510 N N . GLU A 1 67 ? 54.919 -15.174 23.746 1.00 91.56 67 GLU A N 1
ATOM 511 C CA . GLU A 1 67 ? 53.976 -16.014 23.012 1.00 91.56 67 GLU A CA 1
ATOM 512 C C . GLU A 1 67 ? 52.541 -15.672 23.380 1.00 91.56 67 GLU A C 1
ATOM 514 O O . GLU A 1 67 ? 52.176 -15.675 24.554 1.00 91.56 67 GLU A O 1
ATOM 519 N N . ALA A 1 68 ? 51.703 -15.399 22.379 1.00 92.69 68 ALA A N 1
ATOM 520 C CA . ALA A 1 68 ? 50.285 -15.157 22.609 1.00 92.69 68 ALA A CA 1
ATOM 521 C C . ALA A 1 68 ? 49.600 -16.439 23.112 1.00 92.69 68 ALA A C 1
ATOM 523 O O . ALA A 1 68 ? 49.689 -17.498 22.489 1.00 92.69 68 ALA A O 1
ATOM 524 N N . VAL A 1 69 ? 48.888 -16.341 24.233 1.00 94.44 69 VAL A N 1
ATOM 525 C CA . VAL A 1 69 ? 48.124 -17.460 24.792 1.00 94.44 69 VAL A CA 1
ATOM 526 C C . VAL A 1 69 ? 46.804 -17.602 24.035 1.00 94.44 69 VAL A C 1
ATOM 528 O O . VAL A 1 69 ? 46.016 -16.662 23.955 1.00 94.44 69 VAL A O 1
ATOM 531 N N . ILE A 1 70 ? 46.549 -18.793 23.495 1.00 90.88 70 ILE A N 1
ATOM 532 C CA . ILE A 1 70 ? 45.417 -19.035 22.587 1.00 90.88 70 ILE A CA 1
ATOM 533 C C . ILE A 1 70 ? 44.093 -19.230 23.345 1.00 90.88 70 ILE A C 1
ATOM 535 O O . ILE A 1 70 ? 43.049 -18.781 22.882 1.00 90.88 70 ILE A O 1
ATOM 539 N N . SER A 1 71 ? 44.117 -19.906 24.498 1.00 93.12 71 SER A N 1
ATOM 540 C CA . SER A 1 71 ? 42.907 -20.292 25.236 1.00 93.12 71 SER A CA 1
ATOM 541 C C . SER A 1 71 ? 42.823 -19.564 26.573 1.00 93.12 71 SER A C 1
ATOM 543 O O . SER A 1 71 ? 43.697 -19.727 27.428 1.00 93.12 71 SER A O 1
ATOM 545 N N . PHE A 1 72 ? 41.777 -18.762 26.772 1.00 96.12 72 PHE A N 1
ATOM 546 C CA . PHE A 1 72 ? 41.518 -18.068 28.031 1.00 96.12 72 PHE A CA 1
ATOM 547 C C . PHE A 1 72 ? 40.040 -17.692 28.204 1.00 96.12 72 PHE A C 1
ATOM 549 O O . PHE A 1 72 ? 39.311 -17.476 27.242 1.00 96.12 72 PHE A O 1
ATOM 556 N N . ASP A 1 73 ? 39.617 -17.591 29.460 1.00 95.00 73 ASP A N 1
ATOM 557 C CA . ASP A 1 73 ? 38.356 -17.012 29.913 1.00 95.00 73 ASP A CA 1
ATOM 558 C C . ASP A 1 73 ? 38.688 -15.740 30.704 1.00 95.00 73 ASP A C 1
ATOM 560 O O . ASP A 1 73 ? 39.018 -15.780 31.896 1.00 95.00 73 ASP A O 1
ATOM 564 N N . ALA A 1 74 ? 38.628 -14.604 30.009 1.00 93.88 74 ALA A N 1
ATOM 565 C CA . ALA A 1 74 ? 38.989 -13.308 30.568 1.00 93.88 74 ALA A CA 1
ATOM 566 C C . ALA A 1 74 ? 38.045 -12.874 31.700 1.00 93.88 74 ALA A C 1
ATOM 568 O O . ALA A 1 74 ? 38.511 -12.318 32.693 1.00 93.88 74 ALA A O 1
ATOM 569 N N . THR A 1 75 ? 36.749 -13.203 31.600 1.00 92.88 75 THR A N 1
ATOM 570 C CA . THR A 1 75 ? 35.747 -12.867 32.625 1.00 92.88 75 THR A CA 1
ATOM 571 C C . THR A 1 75 ? 36.012 -13.556 33.954 1.00 92.88 75 THR A C 1
ATOM 573 O O . THR A 1 75 ? 35.846 -12.953 35.014 1.00 92.88 75 THR A O 1
ATOM 576 N N . LYS A 1 76 ? 36.447 -14.820 33.914 1.00 92.31 76 LYS A N 1
ATOM 577 C CA . LYS A 1 76 ? 36.752 -15.604 35.119 1.00 92.31 76 LYS A CA 1
ATOM 578 C C . LYS A 1 76 ? 38.203 -15.475 35.571 1.00 92.31 76 LYS A C 1
ATOM 580 O O . LYS A 1 76 ? 38.565 -16.064 36.591 1.00 92.31 76 LYS A O 1
ATOM 585 N N . GLY A 1 77 ? 39.025 -14.740 34.827 1.00 94.81 77 GLY A N 1
ATOM 586 C CA . GLY A 1 77 ? 40.445 -14.600 35.102 1.00 94.81 77 GLY A CA 1
ATOM 587 C C . GLY A 1 77 ? 41.205 -15.918 34.947 1.00 94.81 77 GLY A C 1
ATOM 588 O O . GLY A 1 77 ? 42.018 -16.244 35.804 1.00 94.81 77 GLY A O 1
ATOM 589 N N . ILE A 1 78 ? 40.914 -16.730 33.928 1.00 96.44 78 ILE A N 1
ATOM 590 C CA . ILE A 1 78 ? 41.557 -18.042 33.726 1.00 96.44 78 ILE A CA 1
ATOM 591 C C . ILE A 1 78 ? 42.205 -18.086 32.345 1.00 96.44 78 ILE A C 1
ATOM 593 O O . ILE A 1 78 ? 41.592 -17.688 31.364 1.00 96.44 78 ILE A O 1
ATOM 597 N N . LEU A 1 79 ? 43.424 -18.610 32.243 1.00 97.00 79 LEU A N 1
ATOM 598 C CA . LEU A 1 79 ? 44.092 -18.868 30.966 1.00 97.00 79 LEU A CA 1
ATOM 599 C C . LEU A 1 79 ? 44.703 -20.267 30.929 1.00 97.00 79 LEU A C 1
ATOM 601 O O . LEU A 1 79 ? 45.019 -20.845 31.967 1.00 97.00 79 LEU A O 1
ATOM 605 N N . THR A 1 80 ? 44.848 -20.819 29.728 1.00 96.62 80 THR A N 1
ATOM 606 C CA . THR A 1 80 ? 45.487 -22.111 29.466 1.00 96.62 80 THR A CA 1
ATOM 607 C C . THR A 1 80 ? 46.590 -21.913 28.438 1.00 96.62 80 THR A C 1
ATOM 609 O O . THR A 1 80 ? 46.328 -21.728 27.249 1.00 96.62 80 THR A O 1
ATOM 612 N N . TYR A 1 81 ? 47.835 -21.946 28.905 1.00 95.56 81 TYR A N 1
ATOM 613 C CA . TYR A 1 81 ? 49.015 -21.866 28.054 1.00 95.56 81 TYR A CA 1
ATOM 614 C C . TYR A 1 81 ? 49.552 -23.267 27.774 1.00 95.56 81 TYR A C 1
ATOM 616 O O . TYR A 1 81 ? 49.946 -23.976 28.697 1.00 95.56 81 TYR A O 1
ATOM 624 N N . ILE A 1 82 ? 49.563 -23.667 26.505 1.00 93.25 82 ILE A N 1
ATOM 625 C CA . ILE A 1 82 ? 50.196 -24.910 26.057 1.00 93.25 82 ILE A CA 1
ATOM 626 C C . ILE A 1 82 ? 51.688 -24.621 25.896 1.00 93.25 82 ILE A C 1
ATOM 628 O O . ILE A 1 82 ? 52.052 -23.713 25.153 1.00 93.25 82 ILE A O 1
ATOM 632 N N . ALA A 1 83 ? 52.539 -25.366 26.601 1.00 90.06 83 ALA A N 1
ATOM 633 C CA . ALA A 1 83 ? 53.974 -25.112 26.606 1.00 90.06 83 ALA A CA 1
ATOM 634 C C . ALA A 1 83 ? 54.581 -25.352 25.215 1.00 90.06 83 ALA A C 1
ATOM 636 O O . ALA A 1 83 ? 54.484 -26.455 24.672 1.00 90.06 83 ALA A O 1
ATOM 637 N N . SER A 1 84 ? 55.205 -24.314 24.659 1.00 87.94 84 SER A N 1
ATOM 638 C CA . SER A 1 84 ? 55.907 -24.372 23.378 1.00 87.94 84 SER A CA 1
ATOM 639 C C . SER A 1 84 ? 57.292 -25.007 23.506 1.00 87.94 84 SER A C 1
ATOM 641 O O . SER A 1 84 ? 57.833 -25.168 24.604 1.00 87.94 84 SER A O 1
ATOM 643 N N . ASP A 1 85 ? 57.920 -25.292 22.366 1.00 84.25 85 ASP A N 1
ATOM 644 C CA . ASP A 1 85 ? 59.312 -25.748 22.328 1.00 84.25 85 ASP A CA 1
ATOM 645 C C . ASP A 1 85 ? 60.272 -24.734 22.976 1.00 84.25 85 ASP A C 1
ATOM 647 O O . ASP A 1 85 ? 61.205 -25.139 23.669 1.00 84.25 85 ASP A O 1
ATOM 651 N N . ASN A 1 86 ? 60.008 -23.426 22.847 1.00 83.69 86 ASN A N 1
ATOM 652 C CA . ASN A 1 86 ? 60.807 -22.382 23.500 1.00 83.69 86 ASN A CA 1
ATOM 653 C C . ASN A 1 86 ? 60.624 -22.410 25.026 1.00 83.69 86 ASN A C 1
ATOM 655 O O . ASN A 1 86 ? 61.600 -22.328 25.770 1.00 83.69 86 ASN A O 1
ATOM 659 N N . ALA A 1 87 ? 59.393 -22.597 25.515 1.00 86.69 87 ALA A N 1
ATOM 660 C CA . ALA A 1 87 ? 59.115 -22.717 26.948 1.00 86.69 87 ALA A CA 1
ATOM 661 C C . ALA A 1 87 ? 59.719 -23.985 27.577 1.00 86.69 87 ALA A C 1
ATOM 663 O O . ALA A 1 87 ? 60.022 -24.008 28.773 1.00 86.69 87 ALA A O 1
ATOM 664 N N . LEU A 1 88 ? 59.912 -25.040 26.782 1.00 87.12 88 LEU A N 1
ATOM 665 C CA . LEU A 1 88 ? 60.511 -26.311 27.197 1.00 87.12 88 L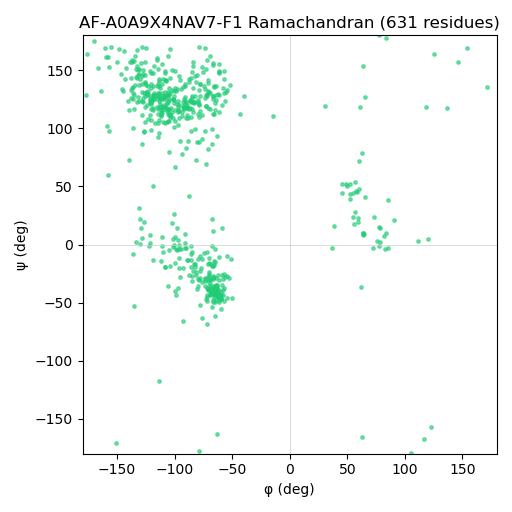EU A CA 1
ATOM 666 C C . LEU A 1 88 ? 62.012 -26.406 26.880 1.00 87.12 88 LEU A C 1
ATOM 668 O O . LEU A 1 88 ? 62.631 -27.431 27.181 1.00 87.12 88 LEU A O 1
ATOM 672 N N . GLN A 1 89 ? 62.606 -25.372 26.279 1.00 80.56 89 GLN A N 1
ATOM 673 C CA . GLN A 1 89 ? 63.964 -25.403 25.732 1.00 80.56 89 GLN A CA 1
ATOM 674 C C . GLN A 1 89 ? 65.024 -25.659 26.811 1.00 80.56 89 GLN A C 1
ATOM 676 O O . GLN A 1 89 ? 65.945 -26.453 26.611 1.00 80.56 89 GLN A O 1
ATOM 681 N N . MET A 1 90 ? 64.891 -25.000 27.963 1.00 83.38 90 MET A N 1
ATOM 682 C CA . MET A 1 90 ? 65.901 -25.003 29.019 1.00 83.38 90 MET A CA 1
ATOM 683 C C . MET A 1 90 ? 65.535 -25.990 30.129 1.00 83.38 90 MET A C 1
ATOM 685 O O . MET A 1 90 ? 64.652 -25.737 30.947 1.00 83.38 90 MET A O 1
ATOM 689 N N . VAL A 1 91 ? 66.241 -27.123 30.177 1.00 84.44 91 VAL A N 1
ATOM 690 C CA . VAL A 1 91 ? 66.106 -28.118 31.253 1.00 84.44 91 VAL A CA 1
ATOM 691 C C . VAL A 1 91 ? 66.612 -27.525 32.570 1.00 84.44 91 VAL A C 1
ATOM 693 O O . VAL A 1 91 ? 67.745 -27.054 32.649 1.00 84.44 91 VAL A O 1
ATOM 696 N N . GLY A 1 92 ? 65.795 -27.594 33.620 1.00 86.31 92 GLY A N 1
ATOM 697 C CA . GLY A 1 92 ? 66.070 -26.977 34.916 1.00 86.31 92 GLY A CA 1
ATOM 698 C C . GLY A 1 92 ? 64.972 -26.008 35.344 1.00 86.31 92 GLY A C 1
ATOM 699 O O . GLY A 1 92 ? 63.821 -26.139 34.934 1.00 86.31 92 GLY A O 1
ATOM 700 N N . ARG A 1 93 ? 65.315 -25.069 36.229 1.00 88.44 93 ARG A N 1
ATOM 701 C CA . ARG A 1 93 ? 64.384 -24.060 36.748 1.00 88.44 93 ARG A CA 1
ATOM 702 C C . ARG A 1 93 ? 64.316 -22.872 35.788 1.00 88.44 93 ARG A C 1
ATOM 704 O O . ARG A 1 93 ? 65.353 -22.304 35.463 1.00 88.44 93 ARG A O 1
ATOM 711 N N . ASN A 1 94 ? 63.103 -22.497 35.401 1.00 90.31 94 ASN A N 1
ATOM 712 C CA . ASN A 1 94 ? 62.807 -21.377 34.513 1.00 90.31 94 ASN A CA 1
ATOM 713 C C . ASN A 1 94 ? 61.914 -20.357 35.217 1.00 90.31 94 ASN A C 1
ATOM 715 O O . ASN A 1 94 ? 61.069 -20.731 36.037 1.00 90.31 94 ASN A O 1
ATOM 719 N N . GLU A 1 95 ? 62.100 -19.085 34.874 1.00 92.81 95 GLU A N 1
ATOM 720 C CA . GLU A 1 95 ? 61.325 -17.961 35.393 1.00 92.81 95 GLU A CA 1
ATOM 721 C C . GLU A 1 95 ? 60.490 -17.337 34.272 1.00 92.81 95 GLU A C 1
ATOM 723 O O . GLU A 1 95 ? 61.005 -17.006 33.205 1.00 92.81 95 GLU A O 1
ATOM 728 N N . ALA A 1 96 ? 59.188 -17.199 34.509 1.00 95.19 96 ALA A N 1
ATOM 729 C CA . ALA A 1 96 ? 58.253 -16.645 33.539 1.00 95.19 96 ALA A CA 1
ATOM 730 C C . ALA A 1 96 ? 57.168 -15.807 34.219 1.00 95.19 96 ALA A C 1
ATOM 732 O O . ALA A 1 96 ? 56.977 -15.857 35.437 1.00 95.19 96 ALA A O 1
ATOM 733 N N . TYR A 1 97 ? 56.431 -15.043 33.422 1.00 96.50 97 TYR A N 1
ATOM 734 C CA . TYR A 1 97 ? 55.244 -14.308 33.849 1.00 96.50 97 TYR A CA 1
ATOM 735 C C . TYR A 1 97 ? 54.235 -14.205 32.701 1.00 96.50 97 TYR A C 1
ATOM 737 O O . TYR A 1 97 ? 54.554 -14.516 31.553 1.00 96.50 97 TYR A O 1
ATOM 745 N N . PHE A 1 98 ? 53.009 -13.778 33.008 1.00 97.69 98 PHE A N 1
ATOM 746 C CA . PHE A 1 98 ? 52.009 -13.453 31.993 1.00 97.69 98 PHE A CA 1
ATOM 747 C C . PHE A 1 98 ? 51.825 -11.938 31.883 1.00 97.69 98 PHE A C 1
ATOM 749 O O .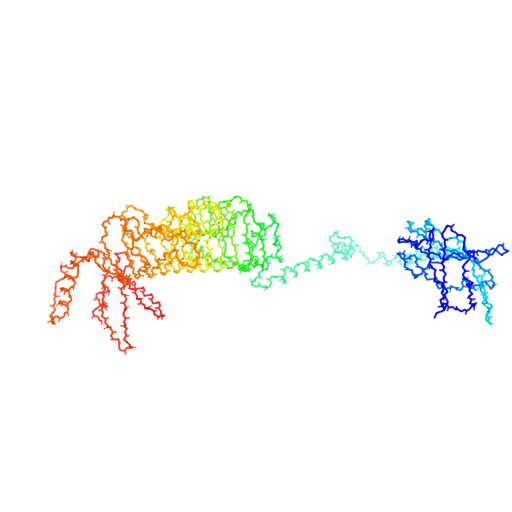 PHE A 1 98 ? 51.600 -11.263 32.887 1.00 97.69 98 PHE A O 1
ATOM 756 N N . SER A 1 99 ? 51.909 -11.420 30.659 1.00 97.06 99 SER A N 1
ATOM 757 C CA . SER A 1 99 ? 51.676 -10.017 30.294 1.00 97.06 99 SER A CA 1
ATOM 758 C C . SER A 1 99 ? 50.323 -9.886 29.597 1.00 97.06 99 SER A C 1
ATOM 760 O O . SER A 1 99 ? 50.011 -10.687 28.721 1.00 97.06 99 SER A O 1
ATOM 762 N N . PHE A 1 100 ? 49.512 -8.894 29.954 1.00 97.44 100 PHE A N 1
ATOM 763 C CA . PHE A 1 100 ? 48.193 -8.666 29.357 1.00 97.44 100 PHE A CA 1
ATOM 764 C C . PHE A 1 100 ? 48.235 -7.375 28.554 1.00 97.44 100 PHE A C 1
ATOM 766 O O . PHE A 1 100 ? 48.415 -6.286 29.107 1.00 97.44 100 PHE A O 1
ATOM 773 N N . ARG A 1 101 ? 48.111 -7.501 27.232 1.00 96.56 101 ARG A N 1
ATOM 774 C CA . ARG A 1 101 ? 48.376 -6.412 26.288 1.00 96.56 101 ARG A CA 1
ATOM 775 C C . ARG A 1 101 ? 47.132 -6.052 25.490 1.00 96.56 101 ARG A C 1
ATOM 777 O O . ARG A 1 101 ? 46.320 -6.913 25.163 1.00 96.56 101 ARG A O 1
ATOM 784 N N . LYS A 1 102 ? 47.012 -4.778 25.132 1.00 94.38 102 LYS A N 1
ATOM 785 C CA . LYS A 1 102 ? 46.007 -4.269 24.195 1.00 94.38 102 LYS A CA 1
ATOM 786 C C . LYS A 1 102 ? 46.694 -3.896 22.884 1.00 94.38 102 LYS A C 1
ATOM 788 O O . LYS A 1 102 ? 47.810 -3.381 22.916 1.00 94.38 102 LYS A O 1
ATOM 793 N N . GLN A 1 103 ? 46.057 -4.167 21.749 1.00 90.94 103 GLN A N 1
ATOM 794 C CA . GLN A 1 103 ? 46.586 -3.764 20.447 1.00 90.94 103 GLN A CA 1
ATOM 795 C C . GLN A 1 103 ? 46.138 -2.333 20.115 1.00 90.94 103 GLN A C 1
ATOM 797 O O . GLN A 1 103 ? 44.940 -2.057 20.082 1.00 90.94 103 GLN A O 1
ATOM 802 N N . GLU A 1 104 ? 47.092 -1.439 19.862 1.00 88.56 104 GLU A N 1
ATOM 803 C CA . GLU A 1 104 ? 46.873 -0.062 19.397 1.00 88.56 104 GLU A CA 1
ATOM 804 C C . GLU A 1 104 ? 47.868 0.231 18.267 1.00 88.56 104 GLU A C 1
ATOM 806 O O . GLU A 1 104 ? 49.057 -0.051 18.413 1.00 88.56 104 GLU A O 1
ATOM 811 N N . ASP A 1 105 ? 47.387 0.733 17.124 1.00 78.69 105 ASP A N 1
ATOM 812 C CA . ASP A 1 105 ? 48.201 1.065 15.940 1.00 78.69 105 ASP A CA 1
ATOM 813 C C . ASP A 1 105 ? 49.231 -0.022 15.569 1.00 78.69 105 ASP A C 1
ATOM 815 O O . ASP A 1 105 ? 50.431 0.226 15.443 1.00 78.69 105 ASP A O 1
ATOM 819 N N . GLU A 1 106 ? 48.744 -1.264 15.449 1.00 80.25 106 GLU A N 1
ATOM 820 C CA . GLU A 1 106 ? 49.529 -2.467 15.115 1.00 80.25 106 GLU A CA 1
ATOM 821 C C . GLU A 1 106 ? 50.599 -2.866 16.153 1.00 80.25 106 GLU A C 1
ATOM 823 O O . GLU A 1 106 ? 51.362 -3.807 15.929 1.00 80.25 106 GLU A O 1
ATOM 828 N N . ARG A 1 107 ? 50.634 -2.221 17.327 1.00 83.06 107 ARG A N 1
ATOM 829 C CA . ARG A 1 107 ? 51.556 -2.529 18.430 1.00 83.06 107 ARG A CA 1
ATOM 830 C C . ARG A 1 107 ? 50.813 -3.073 19.644 1.00 83.06 107 ARG A C 1
ATOM 832 O O . ARG A 1 107 ? 49.731 -2.614 19.992 1.00 83.06 107 ARG A O 1
ATOM 839 N N . TRP A 1 108 ? 51.416 -4.046 20.323 1.00 88.44 108 TRP A N 1
ATOM 840 C CA . TRP A 1 108 ? 50.900 -4.581 21.583 1.00 88.44 108 TRP A CA 1
ATOM 841 C C . TRP A 1 108 ? 51.462 -3.789 22.762 1.00 88.44 108 TRP A C 1
ATOM 843 O O . TRP A 1 108 ? 52.670 -3.798 22.991 1.00 88.44 108 TRP A O 1
ATOM 853 N N . ILE A 1 109 ? 50.588 -3.127 23.516 1.00 89.00 109 ILE A N 1
ATOM 854 C CA . ILE A 1 109 ? 50.945 -2.305 24.676 1.00 89.00 109 ILE A CA 1
ATOM 855 C C . ILE A 1 109 ? 50.500 -3.027 25.950 1.00 89.00 109 ILE A C 1
ATOM 857 O O . ILE A 1 109 ? 49.307 -3.282 26.139 1.00 89.00 109 ILE A O 1
ATOM 861 N N . GLU A 1 110 ? 51.451 -3.363 26.826 1.00 93.38 110 GLU A N 1
ATOM 862 C CA . GLU A 1 110 ? 51.165 -3.971 28.132 1.00 93.38 110 GLU A CA 1
ATOM 863 C C . GLU A 1 110 ? 50.328 -3.034 29.008 1.00 93.38 110 GLU A C 1
ATOM 865 O O . GLU A 1 110 ? 50.660 -1.865 29.177 1.00 93.38 110 GLU A O 1
ATOM 870 N N . GLN A 1 111 ? 49.237 -3.571 29.560 1.00 94.81 111 GLN A N 1
ATOM 871 C CA . GLN A 1 111 ? 48.374 -2.873 30.514 1.00 94.81 111 GLN A CA 1
ATOM 872 C C . GLN A 1 111 ? 48.686 -3.291 31.953 1.00 94.81 111 GLN A C 1
ATOM 874 O O . GLN A 1 111 ? 48.692 -2.457 32.853 1.00 94.81 111 GLN A O 1
ATOM 879 N N . PHE A 1 112 ? 48.947 -4.584 32.170 1.00 96.19 112 PHE A N 1
ATOM 880 C CA . PHE A 1 112 ? 49.455 -5.121 33.431 1.00 96.19 112 PHE A CA 1
ATOM 881 C C . PHE A 1 112 ? 50.091 -6.504 33.219 1.00 96.19 112 PHE A C 1
ATOM 883 O O . PHE A 1 112 ? 49.910 -7.132 32.174 1.00 96.19 112 PHE A O 1
ATOM 890 N N . SER A 1 113 ? 50.796 -7.005 34.232 1.00 96.25 113 SER A N 1
ATOM 891 C CA . SER A 1 113 ? 51.420 -8.331 34.237 1.00 96.25 113 SER A CA 1
ATOM 892 C C . SER A 1 113 ? 51.249 -9.038 35.586 1.00 96.25 113 SER A C 1
ATOM 894 O O . SER A 1 113 ? 51.013 -8.408 36.621 1.00 96.25 113 SER A O 1
ATOM 896 N N . THR A 1 114 ? 51.330 -10.371 35.594 1.00 96.81 114 THR A N 1
ATOM 897 C CA . THR A 1 114 ? 51.485 -11.128 36.845 1.00 96.81 114 THR A CA 1
ATOM 898 C C . THR A 1 114 ? 52.887 -10.930 37.404 1.00 96.81 114 THR A C 1
ATOM 900 O O . THR A 1 114 ? 53.833 -10.683 36.657 1.00 96.81 114 THR A O 1
ATOM 903 N N . ARG A 1 115 ? 53.072 -11.168 38.705 1.00 94.88 115 ARG A N 1
ATOM 904 C CA . ARG A 1 115 ? 54.431 -11.353 39.230 1.00 94.88 115 ARG A CA 1
ATOM 905 C C . ARG A 1 115 ? 55.051 -12.632 38.670 1.00 94.88 115 ARG A C 1
ATOM 907 O O . ARG A 1 115 ? 54.328 -13.561 38.291 1.00 94.88 115 ARG A O 1
ATOM 914 N N . THR A 1 116 ? 56.379 -12.685 38.640 1.00 94.62 116 THR A N 1
ATOM 915 C CA . THR A 1 116 ? 57.104 -13.846 38.122 1.00 94.62 116 THR A CA 1
ATOM 916 C C . THR A 1 116 ? 56.796 -15.103 38.929 1.00 94.62 116 THR A C 1
ATOM 918 O O . THR A 1 116 ? 56.520 -15.059 40.132 1.00 94.62 116 THR A O 1
ATOM 921 N N . PHE A 1 117 ? 56.811 -16.240 38.245 1.00 95.25 117 PHE A N 1
ATOM 922 C CA . PHE A 1 117 ? 56.671 -17.561 38.829 1.00 95.25 117 PHE A CA 1
ATOM 923 C C . PHE A 1 117 ? 57.724 -18.503 38.252 1.00 95.25 117 PHE A C 1
ATOM 925 O O . PHE A 1 117 ? 58.336 -18.234 37.219 1.00 95.25 117 PHE A O 1
ATOM 932 N N . ASN A 1 118 ? 57.947 -19.614 38.949 1.00 93.94 118 ASN A N 1
ATOM 933 C CA . ASN A 1 118 ? 58.952 -20.593 38.564 1.00 93.94 118 ASN A CA 1
ATOM 934 C C . ASN A 1 118 ? 58.302 -21.908 38.145 1.00 93.94 118 ASN A C 1
ATOM 936 O O . ASN A 1 118 ? 57.372 -22.380 38.800 1.00 93.94 118 ASN A O 1
ATOM 940 N N . TYR A 1 119 ? 58.853 -22.534 37.112 1.00 93.75 119 TYR A N 1
ATOM 941 C CA . TYR A 1 119 ? 58.526 -23.901 36.717 1.00 93.75 119 TYR A CA 1
ATOM 942 C C . TYR A 1 119 ? 59.804 -24.678 36.402 1.00 93.75 119 TYR A C 1
ATOM 944 O O . TYR A 1 119 ? 60.862 -24.098 36.153 1.00 93.75 119 TYR A O 1
ATOM 952 N N . ILE A 1 120 ? 59.729 -26.005 36.471 1.00 92.19 120 ILE A N 1
ATOM 953 C CA . ILE A 1 120 ? 60.872 -26.888 36.249 1.00 92.19 120 ILE A CA 1
ATOM 954 C C . ILE A 1 120 ? 60.626 -27.697 34.984 1.00 92.19 120 ILE A C 1
ATOM 956 O O . ILE A 1 120 ? 59.605 -28.371 34.875 1.00 92.19 120 ILE A O 1
ATOM 960 N N . VAL A 1 121 ? 61.579 -27.673 34.059 1.00 90.75 121 VAL A N 1
ATOM 961 C CA . VAL A 1 121 ? 61.602 -28.577 32.908 1.00 90.75 121 VAL A CA 1
ATOM 962 C C . VAL A 1 121 ? 62.517 -29.753 33.235 1.00 90.75 121 VAL A C 1
ATOM 964 O O . VAL A 1 121 ? 63.720 -29.590 33.438 1.00 90.75 121 VAL A O 1
ATOM 967 N N . GLU A 1 122 ? 61.948 -30.949 33.309 1.00 87.56 122 GLU A N 1
ATOM 968 C CA . GLU A 1 122 ? 62.651 -32.204 33.534 1.00 87.56 122 GLU A CA 1
ATOM 969 C C . GLU A 1 122 ? 63.270 -32.730 32.233 1.00 87.56 122 GLU A C 1
ATOM 971 O O . GLU A 1 122 ? 62.727 -32.582 31.132 1.00 87.56 122 GLU A O 1
ATOM 976 N N . LYS A 1 123 ? 64.432 -33.376 32.372 1.00 82.44 123 LYS A N 1
ATOM 977 C CA . LYS A 1 123 ? 65.176 -33.943 31.248 1.00 82.44 123 LYS A CA 1
ATOM 978 C C . LYS A 1 123 ? 64.386 -35.086 30.599 1.00 82.44 123 LYS A C 1
ATOM 980 O O . LYS A 1 123 ? 63.873 -35.961 31.290 1.00 82.44 123 LYS A O 1
ATOM 985 N N . SER A 1 124 ? 64.360 -35.105 29.270 1.00 77.69 124 SER A N 1
ATOM 986 C CA . SER A 1 124 ? 63.826 -36.207 28.462 1.00 77.69 124 SER A CA 1
ATOM 987 C C . SER A 1 124 ? 64.959 -37.045 27.859 1.00 77.69 124 SER A C 1
ATOM 989 O O . SER A 1 124 ? 66.126 -36.651 27.904 1.00 77.69 124 SER A O 1
ATOM 991 N N . ILE A 1 125 ? 64.634 -38.216 27.302 1.00 72.81 125 ILE A N 1
ATOM 992 C CA . ILE A 1 125 ? 65.604 -39.049 26.564 1.00 72.81 125 ILE A CA 1
ATOM 993 C C . ILE A 1 125 ? 66.049 -38.392 25.248 1.00 72.81 125 ILE A C 1
ATOM 995 O O . ILE A 1 125 ? 67.093 -38.745 24.706 1.00 72.81 125 ILE A O 1
ATOM 999 N N . TYR A 1 126 ? 65.274 -37.422 24.760 1.00 66.38 126 TYR A N 1
ATOM 1000 C CA . TYR A 1 126 ? 65.606 -36.582 23.617 1.00 66.38 126 TYR A CA 1
ATOM 1001 C C . TYR A 1 126 ? 66.235 -35.269 24.098 1.00 66.38 126 TYR A C 1
ATOM 1003 O O . TYR A 1 126 ? 65.796 -34.708 25.099 1.00 66.38 126 TYR A O 1
ATOM 1011 N N . SER A 1 127 ? 67.241 -34.769 23.379 1.00 65.31 127 SER A N 1
ATOM 1012 C CA . SER A 1 127 ? 67.764 -33.406 23.529 1.00 65.31 127 SER A CA 1
ATOM 1013 C C . SER A 1 127 ? 67.572 -32.668 22.209 1.00 65.31 127 SER A C 1
ATOM 1015 O O . SER A 1 127 ? 68.156 -33.078 21.203 1.00 65.31 127 SER A O 1
ATOM 1017 N N . GLN A 1 128 ? 66.760 -31.613 22.191 1.00 62.94 128 GLN A N 1
ATOM 1018 C CA . GLN A 1 128 ? 66.595 -30.790 20.993 1.00 62.94 128 GLN A CA 1
ATOM 1019 C C . GLN A 1 128 ? 67.784 -29.818 20.848 1.00 62.94 128 GLN A C 1
ATOM 1021 O O . GLN A 1 128 ? 68.022 -29.017 21.754 1.00 62.94 128 GLN A O 1
ATOM 1026 N N . PRO A 1 129 ? 68.554 -29.863 19.742 1.00 62.97 129 PRO A N 1
ATOM 1027 C CA . PRO A 1 129 ? 69.525 -28.818 19.436 1.00 62.97 129 PRO A CA 1
ATOM 1028 C C . PRO A 1 129 ? 68.782 -27.542 19.027 1.00 62.97 129 PRO A C 1
ATOM 1030 O O . PRO A 1 129 ? 67.890 -27.593 18.181 1.00 62.97 129 PRO A O 1
ATOM 1033 N N . PHE A 1 130 ? 69.157 -26.396 19.595 1.00 62.88 130 PHE A N 1
ATOM 1034 C CA . PHE A 1 130 ? 68.587 -25.104 19.214 1.00 62.88 130 PHE A CA 1
ATOM 1035 C C . PHE A 1 130 ? 69.602 -24.264 18.438 1.00 62.88 130 PHE A C 1
ATOM 1037 O O . PHE A 1 130 ? 70.812 -24.362 18.641 1.00 62.88 130 PHE A O 1
ATOM 1044 N N . LYS A 1 131 ? 69.091 -23.454 17.511 1.00 59.03 131 LYS A N 1
ATOM 1045 C CA . LYS A 1 131 ? 69.878 -22.527 16.697 1.00 59.03 131 LYS A CA 1
ATOM 1046 C C . LYS A 1 131 ? 69.938 -21.175 17.404 1.00 59.03 131 LYS A C 1
ATOM 1048 O O . LYS A 1 131 ? 68.910 -20.701 17.882 1.00 59.03 131 LYS A O 1
ATOM 1053 N N . ASP A 1 132 ? 71.112 -20.549 17.434 1.00 60.62 132 ASP A N 1
ATOM 1054 C CA . ASP A 1 132 ? 71.248 -19.185 17.950 1.00 60.62 132 ASP A CA 1
ATOM 1055 C C . ASP A 1 132 ? 70.337 -18.213 17.184 1.00 60.62 132 ASP A C 1
ATOM 1057 O O . ASP A 1 132 ? 70.162 -18.314 15.964 1.00 60.62 132 ASP A O 1
ATOM 1061 N N . SER A 1 133 ? 69.756 -17.258 17.913 1.00 62.88 133 SER A N 1
ATOM 1062 C CA . SER A 1 133 ? 68.837 -16.259 17.363 1.00 62.88 133 SER A CA 1
ATOM 1063 C C . SER A 1 133 ? 69.510 -15.436 16.254 1.00 62.88 133 SER A C 1
ATOM 1065 O O . SER A 1 133 ? 70.513 -14.765 16.493 1.00 62.88 133 SER A O 1
ATOM 1067 N N . ASN A 1 134 ? 68.965 -15.474 15.029 1.00 64.31 134 ASN A N 1
ATOM 1068 C CA . ASN A 1 134 ? 69.539 -14.815 13.845 1.00 64.31 134 ASN A CA 1
ATOM 1069 C C . ASN A 1 134 ? 68.558 -13.888 13.096 1.00 64.31 134 ASN A C 1
ATOM 1071 O O . ASN A 1 134 ? 68.809 -13.539 11.939 1.00 64.31 134 ASN A O 1
ATOM 1075 N N . TYR A 1 135 ? 67.472 -13.459 13.752 1.00 63.22 135 TYR A N 1
ATOM 1076 C CA . TYR A 1 135 ? 66.387 -12.666 13.152 1.00 63.22 135 TYR A CA 1
ATOM 1077 C C . TYR A 1 135 ? 66.877 -11.438 12.367 1.00 63.22 135 TYR A C 1
ATOM 1079 O O . TYR A 1 135 ? 66.463 -11.210 11.229 1.00 63.22 135 TYR A O 1
ATOM 1087 N N . TRP A 1 136 ? 67.805 -10.659 12.929 1.00 65.00 136 TRP A N 1
ATOM 1088 C CA . TRP A 1 136 ? 68.320 -9.457 12.263 1.00 65.00 136 TRP A CA 1
ATOM 1089 C C . TRP A 1 136 ? 69.048 -9.771 10.947 1.00 65.00 136 TRP A C 1
ATOM 1091 O O . TRP A 1 136 ? 68.884 -9.066 9.950 1.00 65.00 136 TRP A O 1
ATOM 1101 N N . TRP A 1 137 ? 69.811 -10.866 10.915 1.00 63.50 137 TRP A N 1
ATOM 1102 C CA . TRP A 1 137 ? 70.542 -11.283 9.721 1.00 63.50 137 TRP A CA 1
ATOM 1103 C C . TRP A 1 137 ? 69.589 -11.745 8.611 1.00 63.50 137 TRP A C 1
ATOM 1105 O O . TRP A 1 137 ? 69.768 -11.364 7.457 1.00 63.50 137 TRP A O 1
ATOM 1115 N N . THR A 1 138 ? 68.530 -12.488 8.955 1.00 71.25 138 THR A N 1
ATOM 1116 C CA . THR A 1 138 ? 67.527 -12.939 7.975 1.00 71.25 138 THR A CA 1
ATOM 1117 C C . THR A 1 138 ? 66.764 -11.783 7.330 1.00 71.25 138 THR A C 1
ATOM 1119 O O . THR A 1 138 ? 66.567 -11.790 6.117 1.00 71.25 138 THR A O 1
ATOM 1122 N N . PHE A 1 139 ? 66.400 -10.749 8.097 1.00 69.94 139 PHE A N 1
ATOM 1123 C CA . PHE A 1 139 ? 65.750 -9.557 7.538 1.00 69.94 139 PHE A CA 1
ATOM 1124 C C . PHE A 1 139 ? 66.692 -8.748 6.641 1.00 69.94 139 PHE A C 1
ATOM 1126 O O . PHE A 1 139 ? 66.288 -8.289 5.571 1.00 69.94 139 PHE A O 1
ATOM 1133 N N . LYS A 1 140 ? 67.960 -8.600 7.045 1.00 74.62 140 LYS A N 1
ATOM 1134 C CA . LYS A 1 140 ? 68.974 -7.909 6.240 1.00 74.62 140 LYS A CA 1
ATOM 1135 C C . LYS A 1 140 ? 69.179 -8.592 4.887 1.00 74.62 140 LYS A C 1
ATOM 1137 O O . LYS A 1 140 ? 69.248 -7.911 3.865 1.00 74.62 140 LYS A O 1
ATOM 1142 N N . GLU A 1 141 ? 69.252 -9.919 4.882 1.00 80.25 141 GLU A N 1
ATOM 1143 C CA . GLU A 1 141 ? 69.489 -10.688 3.663 1.00 80.25 141 GLU A CA 1
ATOM 1144 C C . GLU A 1 141 ? 68.276 -10.681 2.724 1.00 80.25 141 GLU A C 1
ATOM 1146 O O . GLU A 1 141 ? 68.437 -10.506 1.517 1.00 80.25 141 GLU A O 1
ATOM 1151 N N . LEU A 1 142 ? 67.057 -10.752 3.270 1.00 81.50 142 LEU A N 1
ATOM 1152 C CA . LEU A 1 142 ? 65.831 -10.607 2.482 1.00 81.50 142 LEU A CA 1
ATOM 1153 C C . LEU A 1 142 ? 65.770 -9.244 1.775 1.00 81.50 142 LEU A C 1
ATOM 1155 O O . LEU A 1 142 ? 65.508 -9.180 0.575 1.00 81.50 142 LEU A O 1
ATOM 1159 N N . ASN A 1 143 ? 66.069 -8.160 2.498 1.00 83.00 143 ASN A N 1
ATOM 1160 C CA . ASN A 1 143 ? 66.088 -6.815 1.924 1.00 83.00 143 ASN A CA 1
ATOM 1161 C C . ASN A 1 143 ? 67.163 -6.675 0.830 1.00 83.00 143 ASN A C 1
ATOM 1163 O O . ASN A 1 143 ? 66.937 -6.030 -0.193 1.00 83.00 143 ASN A O 1
ATOM 1167 N N . ARG A 1 144 ? 68.331 -7.305 1.010 1.00 90.69 144 ARG A N 1
ATOM 1168 C CA . ARG A 1 144 ? 69.396 -7.319 -0.002 1.00 90.69 144 ARG A CA 1
ATOM 1169 C C . ARG A 1 144 ? 68.930 -7.989 -1.298 1.00 90.69 144 ARG A C 1
ATOM 1171 O O . ARG A 1 144 ? 69.101 -7.417 -2.369 1.00 90.69 144 ARG A O 1
ATOM 1178 N N . ILE A 1 145 ? 68.330 -9.176 -1.196 1.00 87.12 145 ILE A N 1
ATOM 1179 C CA . ILE A 1 145 ? 67.843 -9.943 -2.354 1.00 87.12 145 ILE A CA 1
ATOM 1180 C C . ILE A 1 145 ? 66.724 -9.187 -3.082 1.00 87.12 145 ILE A C 1
ATOM 1182 O O . ILE A 1 145 ? 66.730 -9.114 -4.308 1.00 87.12 145 ILE A O 1
ATOM 1186 N N . PHE A 1 146 ? 65.792 -8.585 -2.339 1.00 85.38 146 PHE A N 1
ATOM 1187 C CA . PHE A 1 146 ? 64.686 -7.821 -2.918 1.00 85.38 146 PHE A CA 1
ATOM 1188 C C . PHE A 1 146 ? 65.165 -6.612 -3.734 1.00 85.38 146 PHE A C 1
ATOM 1190 O O . PHE A 1 146 ? 64.703 -6.402 -4.854 1.00 85.38 146 PHE A O 1
ATOM 1197 N N . ASN A 1 147 ? 66.130 -5.846 -3.213 1.00 89.25 147 ASN A N 1
ATOM 1198 C CA . ASN A 1 147 ? 66.668 -4.690 -3.933 1.00 89.25 147 ASN A CA 1
ATOM 1199 C C . ASN A 1 147 ? 67.443 -5.097 -5.193 1.00 89.25 147 ASN A C 1
ATOM 1201 O O . ASN A 1 147 ? 67.288 -4.446 -6.224 1.00 89.25 147 ASN A O 1
ATOM 1205 N N . GLN A 1 148 ? 68.198 -6.201 -5.143 1.00 90.69 148 GLN A N 1
ATOM 1206 C CA . GLN A 1 148 ? 68.884 -6.734 -6.324 1.00 90.69 148 GLN A CA 1
ATOM 1207 C C . GLN A 1 148 ? 67.888 -7.107 -7.434 1.00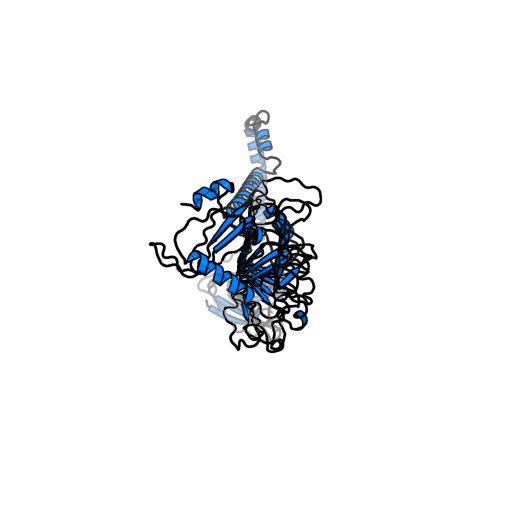 90.69 148 GLN A C 1
ATOM 1209 O O . GLN A 1 148 ? 68.091 -6.758 -8.591 1.00 90.69 148 GLN A O 1
ATOM 1214 N N . TYR A 1 149 ? 66.771 -7.751 -7.081 1.00 87.69 149 TYR A N 1
ATOM 1215 C CA . TYR A 1 149 ? 65.727 -8.107 -8.045 1.00 87.69 149 TYR A CA 1
ATOM 1216 C C . TYR A 1 149 ? 65.100 -6.881 -8.726 1.00 87.69 149 TYR A C 1
ATOM 1218 O O . TYR A 1 149 ? 64.828 -6.915 -9.924 1.00 87.69 149 TYR A O 1
ATOM 1226 N N . ILE A 1 150 ? 64.880 -5.788 -7.988 1.00 87.31 150 ILE A N 1
ATOM 1227 C CA . ILE A 1 150 ? 64.358 -4.538 -8.563 1.00 87.31 150 ILE A CA 1
ATOM 1228 C C . ILE A 1 150 ? 65.353 -3.939 -9.561 1.00 87.31 150 ILE A C 1
ATOM 1230 O O . ILE A 1 150 ? 64.942 -3.461 -10.619 1.00 87.31 150 ILE A O 1
ATOM 1234 N N . GLU A 1 151 ? 66.639 -3.930 -9.218 1.00 88.31 151 GLU A N 1
ATOM 1235 C CA . GLU A 1 151 ? 67.691 -3.370 -10.066 1.00 88.31 151 GLU A CA 1
ATOM 1236 C C . GLU A 1 151 ? 67.839 -4.166 -11.370 1.00 88.31 151 GLU A C 1
ATOM 1238 O O . GLU A 1 151 ? 67.745 -3.593 -12.458 1.00 88.31 151 GLU A O 1
ATOM 1243 N N . ASP A 1 152 ? 67.932 -5.492 -11.272 1.00 89.56 152 ASP A N 1
ATOM 1244 C CA . ASP A 1 152 ? 68.031 -6.383 -12.433 1.00 89.56 152 ASP A CA 1
ATOM 1245 C C . ASP A 1 152 ? 66.735 -6.371 -13.276 1.00 89.56 152 ASP A C 1
ATOM 1247 O O . ASP A 1 152 ? 66.758 -6.400 -14.514 1.00 89.56 152 ASP A O 1
ATOM 1251 N N . GLY A 1 153 ? 65.577 -6.282 -12.614 1.00 86.19 153 GLY A N 1
ATOM 1252 C CA . GLY A 1 153 ? 64.258 -6.236 -13.246 1.00 86.19 153 GLY A CA 1
ATOM 1253 C C . GLY A 1 153 ? 64.021 -4.980 -14.089 1.00 86.19 153 GLY A C 1
ATOM 1254 O O . GLY A 1 153 ? 63.392 -5.058 -15.142 1.00 86.19 153 GLY A O 1
ATOM 1255 N N . LYS A 1 154 ? 64.551 -3.822 -13.675 1.00 86.56 154 LYS A N 1
ATOM 1256 C CA . LYS A 1 154 ? 64.436 -2.574 -14.450 1.00 86.56 154 LYS A CA 1
ATOM 1257 C C . LYS A 1 154 ? 65.200 -2.645 -15.768 1.00 86.56 154 LYS A C 1
ATOM 1259 O O . LYS A 1 154 ? 64.621 -2.363 -16.813 1.00 86.56 154 LYS A O 1
ATOM 1264 N N . ASN A 1 155 ? 66.460 -3.075 -15.717 1.00 88.62 155 ASN A N 1
ATOM 1265 C CA . ASN A 1 155 ? 67.313 -3.154 -16.905 1.00 88.62 155 ASN A CA 1
ATOM 1266 C C . ASN A 1 155 ? 66.745 -4.146 -17.933 1.00 88.62 155 ASN A C 1
ATOM 1268 O O . ASN A 1 155 ? 66.619 -3.827 -19.112 1.00 88.62 155 ASN A O 1
ATOM 1272 N N . SER A 1 156 ? 66.316 -5.327 -17.474 1.00 89.44 156 SER A N 1
ATOM 1273 C CA . SER A 1 156 ? 65.715 -6.339 -18.356 1.00 89.44 156 SER A CA 1
ATOM 1274 C C . SER A 1 156 ? 64.403 -5.881 -19.005 1.00 89.44 156 SER A C 1
ATOM 1276 O O . SER A 1 156 ? 64.141 -6.220 -20.161 1.00 89.44 156 SER A O 1
ATOM 1278 N N . TRP A 1 157 ? 63.588 -5.088 -18.303 1.00 90.06 157 TRP A N 1
ATOM 1279 C CA . TRP A 1 157 ? 62.361 -4.521 -18.862 1.00 90.06 157 TRP A CA 1
ATOM 1280 C C . TRP A 1 157 ? 62.634 -3.464 -19.939 1.00 90.06 157 TRP A C 1
ATOM 1282 O O . TRP A 1 157 ? 61.996 -3.481 -20.992 1.00 90.06 157 TRP A O 1
ATOM 1292 N N . GLU A 1 158 ? 63.590 -2.562 -19.704 1.00 90.38 158 GLU A N 1
ATOM 1293 C CA . GLU A 1 158 ? 63.973 -1.538 -20.683 1.00 90.38 158 GLU A CA 1
ATOM 1294 C C . GLU A 1 158 ? 64.521 -2.166 -21.970 1.00 90.38 158 GLU A C 1
ATOM 1296 O O . GLU A 1 158 ? 64.099 -1.795 -23.069 1.00 90.38 158 GLU A O 1
ATOM 1301 N N . ASP A 1 159 ? 65.391 -3.170 -21.842 1.00 93.31 159 ASP A N 1
ATOM 1302 C CA . ASP A 1 159 ? 65.920 -3.916 -22.984 1.00 93.31 159 ASP A CA 1
ATOM 1303 C C . ASP A 1 159 ? 64.807 -4.620 -23.768 1.00 93.31 159 ASP A C 1
ATOM 1305 O O . ASP A 1 159 ? 64.777 -4.550 -24.998 1.00 93.31 159 ASP A O 1
ATOM 1309 N N . PHE A 1 160 ? 63.850 -5.247 -23.076 1.00 93.62 160 PHE A N 1
ATOM 1310 C CA . PHE A 1 160 ? 62.704 -5.896 -23.712 1.00 93.62 160 PHE A CA 1
ATOM 1311 C C . PHE A 1 160 ? 61.858 -4.909 -24.531 1.00 93.62 160 PHE A C 1
ATOM 1313 O O . PHE A 1 160 ? 61.521 -5.196 -25.683 1.00 93.62 160 PHE A O 1
ATOM 1320 N N . VAL A 1 161 ? 61.532 -3.736 -23.975 1.00 92.44 161 VAL A N 1
ATOM 1321 C CA . VAL A 1 161 ? 60.748 -2.713 -24.689 1.00 92.44 161 VAL A CA 1
ATOM 1322 C C . VAL A 1 161 ? 61.518 -2.188 -25.901 1.00 92.44 161 VAL A C 1
ATOM 1324 O O . VAL A 1 161 ? 60.946 -2.081 -26.985 1.00 92.44 161 VAL A O 1
ATOM 1327 N N . ASN A 1 162 ? 62.817 -1.917 -25.752 1.00 91.88 162 ASN A N 1
ATOM 1328 C CA . ASN A 1 162 ? 63.652 -1.410 -26.841 1.00 91.88 162 ASN A CA 1
ATOM 1329 C C . ASN A 1 162 ? 63.799 -2.420 -27.986 1.00 91.88 162 ASN A C 1
ATOM 1331 O O . ASN A 1 162 ? 63.690 -2.037 -29.150 1.00 91.88 162 ASN A O 1
ATOM 1335 N N . GLN A 1 163 ? 63.984 -3.706 -27.678 1.00 94.19 163 GLN A N 1
ATOM 1336 C CA . GLN A 1 163 ? 64.084 -4.769 -28.687 1.00 94.19 163 GLN A CA 1
ATOM 1337 C C . GLN A 1 163 ? 62.788 -4.958 -29.487 1.00 94.19 163 GLN A C 1
ATOM 1339 O O . GLN A 1 163 ? 62.839 -5.348 -30.650 1.00 94.19 163 GLN A O 1
ATOM 1344 N N . ASN A 1 164 ? 61.630 -4.665 -28.890 1.00 93.56 164 ASN A N 1
ATOM 1345 C CA . ASN A 1 164 ? 60.320 -4.824 -29.530 1.00 93.56 164 ASN A CA 1
ATOM 1346 C C . ASN A 1 164 ? 59.732 -3.502 -30.051 1.00 93.56 164 ASN A C 1
ATOM 1348 O O . ASN A 1 164 ? 58.599 -3.480 -30.534 1.00 93.56 164 ASN A O 1
ATOM 1352 N N . LYS A 1 165 ? 60.485 -2.400 -29.970 1.00 91.69 165 LYS A N 1
ATOM 1353 C CA . LYS A 1 165 ? 60.000 -1.041 -30.236 1.00 91.69 165 LYS A CA 1
ATOM 1354 C C . LYS A 1 165 ? 59.336 -0.890 -31.605 1.00 91.69 165 LYS A C 1
ATOM 1356 O O . LYS A 1 165 ? 58.235 -0.359 -31.682 1.00 91.69 165 LYS A O 1
ATOM 1361 N N . GLU A 1 166 ? 59.953 -1.411 -32.663 1.00 90.31 166 GLU A N 1
ATOM 1362 C CA . GLU A 1 166 ? 59.421 -1.307 -34.032 1.00 90.31 166 GLU A CA 1
ATOM 1363 C C . GLU A 1 166 ? 58.063 -2.018 -34.192 1.00 90.31 166 GLU A C 1
ATOM 1365 O O . GLU A 1 166 ? 57.167 -1.540 -34.891 1.00 90.31 166 GLU A O 1
ATOM 1370 N N . ILE A 1 167 ? 57.873 -3.146 -33.500 1.00 90.31 167 ILE A N 1
ATOM 1371 C CA . ILE A 1 167 ? 56.609 -3.894 -33.496 1.00 90.31 167 ILE A CA 1
ATOM 1372 C C . ILE A 1 167 ? 55.550 -3.122 -32.698 1.00 90.31 167 ILE A C 1
ATOM 1374 O O . ILE A 1 167 ? 54.411 -2.994 -33.138 1.00 90.31 167 ILE A O 1
ATOM 1378 N N . LEU A 1 168 ? 55.927 -2.571 -31.541 1.00 89.06 168 LEU A N 1
ATOM 1379 C CA . LEU A 1 168 ? 55.024 -1.797 -30.685 1.00 89.06 168 LEU A CA 1
ATOM 1380 C C . LEU A 1 168 ? 54.561 -0.496 -31.358 1.00 89.06 168 LEU A C 1
ATOM 1382 O O . LEU A 1 168 ? 53.392 -0.137 -31.246 1.00 89.06 168 LEU A O 1
ATOM 1386 N N . GLU A 1 169 ? 55.440 0.188 -32.093 1.00 86.75 169 GLU A N 1
ATOM 1387 C CA . GLU A 1 169 ? 55.106 1.412 -32.836 1.00 86.75 169 GLU A CA 1
ATOM 1388 C C . GLU A 1 169 ? 54.220 1.137 -34.063 1.00 86.75 169 GLU A C 1
ATOM 1390 O O . GLU A 1 169 ? 53.420 1.988 -34.453 1.00 86.75 169 GLU A O 1
ATOM 1395 N N . SER A 1 170 ? 54.318 -0.056 -34.658 1.00 89.31 170 SER A N 1
ATOM 1396 C CA . SER A 1 170 ? 53.532 -0.451 -35.836 1.00 89.31 170 SER A CA 1
ATOM 1397 C C . SER A 1 170 ? 52.207 -1.148 -35.512 1.00 89.31 170 SER A C 1
ATOM 1399 O O . SER A 1 170 ? 51.443 -1.441 -36.431 1.00 89.31 170 SER A O 1
ATOM 1401 N N . VAL A 1 171 ? 51.901 -1.391 -34.231 1.00 89.50 171 VAL A N 1
ATOM 1402 C CA . VAL A 1 171 ? 50.724 -2.171 -33.811 1.00 89.50 171 VAL A CA 1
ATOM 1403 C C . VAL A 1 171 ? 49.389 -1.464 -34.081 1.00 89.50 171 VAL A C 1
ATOM 1405 O O . VAL A 1 171 ? 48.381 -2.122 -34.328 1.00 89.50 171 VAL A O 1
ATOM 1408 N N . ASP A 1 172 ? 49.371 -0.130 -34.054 1.00 89.19 172 ASP A N 1
ATOM 1409 C CA . ASP A 1 172 ? 48.175 0.681 -34.311 1.00 89.19 172 ASP A CA 1
ATOM 1410 C C . ASP A 1 172 ? 48.522 1.912 -35.165 1.00 89.19 172 ASP A C 1
ATOM 1412 O O . ASP A 1 172 ? 48.585 3.046 -34.669 1.00 89.19 172 ASP A O 1
ATOM 1416 N N . PRO A 1 173 ? 48.795 1.711 -36.467 1.00 83.12 173 PRO A N 1
ATOM 1417 C CA . PRO A 1 173 ? 49.212 2.788 -37.346 1.00 83.12 173 PRO A CA 1
ATOM 1418 C C . PRO A 1 173 ? 48.082 3.814 -37.489 1.00 83.12 173 PRO A C 1
ATOM 1420 O O . PRO A 1 173 ? 47.007 3.534 -38.022 1.00 83.12 173 PRO A O 1
ATOM 1423 N N . GLY A 1 174 ? 48.340 5.031 -37.009 1.00 83.50 174 GLY A N 1
ATOM 1424 C CA . GLY A 1 174 ? 47.363 6.121 -37.009 1.00 83.50 174 GLY A CA 1
ATOM 1425 C C . GLY A 1 174 ? 46.360 6.093 -35.851 1.00 83.50 174 GLY A C 1
ATOM 1426 O O . GLY A 1 174 ? 45.445 6.913 -35.855 1.00 83.50 174 GLY A O 1
ATOM 1427 N N . GLY A 1 175 ? 46.521 5.205 -34.862 1.00 86.31 175 GLY A N 1
ATOM 1428 C CA . GLY A 1 175 ? 45.775 5.270 -33.601 1.00 86.31 175 GLY A CA 1
ATOM 1429 C C . GLY A 1 175 ? 44.299 4.865 -33.696 1.00 86.31 175 GLY A C 1
ATOM 1430 O O . GLY A 1 175 ? 43.485 5.345 -32.901 1.00 86.31 175 GLY A O 1
ATOM 1431 N N . LYS A 1 176 ? 43.906 4.063 -34.693 1.00 87.75 176 LYS A N 1
ATOM 1432 C CA . LYS A 1 176 ? 42.495 3.710 -34.922 1.00 87.75 176 LYS A CA 1
ATOM 1433 C C . LYS A 1 176 ? 41.976 2.751 -33.859 1.00 87.75 176 LYS A C 1
ATOM 1435 O O . LYS A 1 176 ? 40.898 2.988 -33.321 1.00 87.75 176 LYS A O 1
ATOM 1440 N N . ILE A 1 177 ? 42.750 1.721 -33.519 1.00 85.94 177 ILE A N 1
ATOM 1441 C CA . ILE A 1 177 ? 42.382 0.748 -32.482 1.00 85.94 177 ILE A CA 1
ATOM 1442 C C . ILE A 1 177 ? 42.311 1.455 -31.126 1.00 85.94 177 ILE A C 1
ATOM 1444 O O . ILE A 1 177 ? 41.351 1.279 -30.377 1.00 85.94 177 ILE A O 1
ATOM 1448 N N . LEU A 1 178 ? 43.278 2.326 -30.832 1.00 85.88 178 LEU A N 1
ATOM 1449 C CA . LEU A 1 178 ? 43.280 3.152 -29.632 1.00 85.88 178 LEU A CA 1
ATOM 1450 C C . LEU A 1 178 ? 42.040 4.052 -29.568 1.00 85.88 178 LEU A C 1
ATOM 1452 O O . LEU A 1 178 ? 41.408 4.149 -28.517 1.00 85.88 178 LEU A O 1
ATOM 1456 N N . SER A 1 179 ? 41.658 4.673 -30.684 1.00 84.56 179 SER A N 1
ATOM 1457 C CA . SER A 1 179 ? 40.472 5.531 -30.760 1.00 84.56 179 SER A CA 1
ATOM 1458 C C . SER A 1 179 ? 39.176 4.751 -30.532 1.00 84.56 179 SER A C 1
ATOM 1460 O O . SER A 1 179 ? 38.321 5.210 -29.777 1.00 84.56 179 SER A O 1
ATOM 1462 N N . GLU A 1 180 ? 39.037 3.557 -31.114 1.00 83.69 180 GLU A N 1
ATOM 1463 C CA . GLU A 1 180 ? 37.879 2.687 -30.885 1.00 83.69 180 GLU A CA 1
ATOM 1464 C C . GLU A 1 180 ? 37.808 2.196 -29.434 1.00 83.69 180 GLU A C 1
ATOM 1466 O O . GLU A 1 180 ? 36.734 2.216 -28.835 1.00 83.69 180 GLU A O 1
ATOM 1471 N N . LEU A 1 181 ? 38.941 1.839 -28.821 1.00 81.38 181 LEU A N 1
ATOM 1472 C CA . LEU A 1 181 ? 39.002 1.439 -27.411 1.00 81.38 181 LEU A CA 1
ATOM 1473 C C . LEU A 1 181 ? 38.676 2.601 -26.462 1.00 81.38 181 LEU A C 1
ATOM 1475 O O . LEU A 1 181 ? 37.988 2.408 -25.458 1.00 81.38 181 LEU A O 1
ATOM 1479 N N . LEU A 1 182 ? 39.133 3.817 -26.772 1.00 81.19 182 LEU A N 1
ATOM 1480 C CA . LEU A 1 182 ? 38.782 5.022 -26.017 1.00 81.19 182 LEU A CA 1
ATOM 1481 C C . LEU A 1 182 ? 37.298 5.374 -26.177 1.00 81.19 182 LEU A C 1
ATOM 1483 O O . LEU A 1 182 ? 36.637 5.667 -25.181 1.00 81.19 182 LEU A O 1
ATOM 1487 N N . ALA A 1 183 ? 36.745 5.278 -27.388 1.00 79.94 183 ALA A N 1
ATOM 1488 C CA . ALA A 1 183 ? 35.318 5.476 -27.638 1.00 79.94 183 ALA A CA 1
ATOM 1489 C C . ALA A 1 183 ? 34.466 4.414 -26.921 1.00 79.94 183 ALA A C 1
ATOM 1491 O O . ALA A 1 183 ? 33.476 4.742 -26.267 1.00 79.94 183 ALA A O 1
ATOM 1492 N N . ALA A 1 184 ? 34.900 3.151 -26.939 1.00 74.81 184 ALA A N 1
ATOM 1493 C CA . ALA A 1 184 ? 34.265 2.053 -26.219 1.00 74.81 184 ALA A CA 1
ATOM 1494 C C . ALA A 1 184 ? 34.338 2.207 -24.689 1.00 74.81 184 ALA A C 1
ATOM 1496 O O . ALA A 1 184 ? 33.595 1.544 -23.970 1.00 74.81 184 ALA A O 1
ATOM 1497 N N . ARG A 1 185 ? 35.171 3.093 -24.142 1.00 77.44 185 ARG A N 1
ATOM 1498 C CA . ARG A 1 185 ? 35.102 3.427 -22.712 1.00 77.44 185 ARG A CA 1
ATOM 1499 C C . ARG A 1 185 ? 33.945 4.367 -22.387 1.00 77.44 185 ARG A C 1
ATOM 1501 O O . ARG A 1 185 ? 33.538 4.395 -21.234 1.00 77.44 185 ARG A O 1
ATOM 1508 N N . ASN A 1 186 ? 33.395 5.107 -23.355 1.00 76.81 186 ASN A N 1
ATOM 1509 C CA . ASN A 1 186 ? 32.296 6.066 -23.161 1.00 76.81 186 ASN A CA 1
ATOM 1510 C C . ASN A 1 186 ? 32.497 6.987 -21.932 1.00 76.81 186 ASN A C 1
ATOM 1512 O O . ASN A 1 186 ? 31.613 7.141 -21.094 1.00 76.81 186 ASN A O 1
ATOM 1516 N N . GLY A 1 187 ? 33.712 7.519 -21.758 1.00 77.69 187 GLY A N 1
ATOM 1517 C CA . GLY A 1 187 ? 34.065 8.372 -20.614 1.00 77.69 187 GLY A CA 1
ATOM 1518 C C . GLY A 1 187 ? 34.290 7.643 -19.279 1.00 77.69 187 GLY A C 1
ATOM 1519 O O . GLY A 1 187 ? 34.558 8.297 -18.274 1.00 77.69 187 GLY A O 1
ATOM 1520 N N . LYS A 1 188 ? 34.218 6.306 -19.238 1.00 79.69 188 LYS A N 1
ATOM 1521 C CA . LYS A 1 188 ? 34.452 5.504 -18.028 1.00 79.69 188 LYS A CA 1
ATOM 1522 C C . LYS A 1 188 ? 35.946 5.214 -17.808 1.00 79.69 188 LYS A C 1
ATOM 1524 O O . LYS A 1 188 ? 36.713 5.053 -18.769 1.00 79.69 188 LYS A O 1
ATOM 1529 N N . PRO A 1 189 ? 36.387 5.106 -16.539 1.00 80.00 189 PRO A N 1
ATOM 1530 C CA . PRO A 1 189 ? 37.798 4.934 -16.200 1.00 80.00 189 PRO A CA 1
ATOM 1531 C C . PRO A 1 189 ? 38.392 3.642 -16.769 1.00 80.00 189 PRO A C 1
ATOM 1533 O O . PRO A 1 189 ? 39.563 3.642 -17.134 1.00 80.00 189 PRO A O 1
ATOM 1536 N N . ASN A 1 190 ? 37.610 2.574 -16.935 1.00 78.56 190 ASN A N 1
ATOM 1537 C CA . ASN A 1 190 ? 38.029 1.351 -17.621 1.00 78.56 190 ASN A CA 1
ATOM 1538 C C . ASN A 1 190 ? 36.816 0.583 -18.184 1.00 78.56 190 ASN A C 1
ATOM 1540 O O . ASN A 1 190 ? 35.665 0.917 -17.896 1.00 78.56 190 ASN A O 1
ATOM 1544 N N . LEU A 1 191 ? 37.086 -0.441 -19.002 1.00 76.06 191 LEU A N 1
ATOM 1545 C CA . LEU A 1 191 ? 36.054 -1.268 -19.635 1.00 76.06 191 LEU A CA 1
ATOM 1546 C C . LEU A 1 191 ? 35.223 -2.054 -18.607 1.00 76.06 191 LEU A C 1
ATOM 1548 O O . LEU A 1 191 ? 34.019 -2.191 -18.794 1.00 76.06 191 LEU A O 1
ATOM 1552 N N . LYS A 1 192 ? 35.842 -2.508 -17.508 1.00 77.44 192 LYS A N 1
ATOM 1553 C CA . LYS A 1 192 ? 35.152 -3.240 -16.440 1.00 77.44 192 LYS A CA 1
ATOM 1554 C C . LYS A 1 192 ? 34.058 -2.381 -15.808 1.00 77.44 192 LYS A C 1
ATOM 1556 O O . LYS A 1 192 ? 32.927 -2.827 -15.739 1.00 77.44 192 LYS A O 1
ATOM 1561 N N . THR A 1 193 ? 34.356 -1.131 -15.456 1.00 78.81 193 THR A N 1
ATOM 1562 C CA . THR A 1 193 ? 33.369 -0.196 -14.891 1.00 78.81 193 THR A CA 1
ATOM 1563 C C . THR A 1 193 ? 32.181 0.013 -15.829 1.00 78.81 193 THR A C 1
ATOM 1565 O O . THR A 1 193 ? 31.050 0.062 -15.373 1.00 78.81 193 THR A O 1
ATOM 1568 N N . ARG A 1 194 ? 32.411 0.087 -17.147 1.00 78.50 194 ARG A N 1
ATOM 1569 C CA . ARG A 1 194 ? 31.314 0.192 -18.120 1.00 78.50 194 ARG A CA 1
ATOM 1570 C C . ARG A 1 194 ? 30.463 -1.084 -18.175 1.00 78.50 194 ARG A C 1
ATOM 1572 O O . ARG A 1 194 ? 29.249 -0.981 -18.298 1.00 78.50 194 ARG A O 1
ATOM 1579 N N . ILE A 1 195 ? 31.094 -2.258 -18.150 1.00 80.19 195 ILE A N 1
ATOM 1580 C CA . ILE A 1 195 ? 30.387 -3.547 -18.165 1.00 80.19 195 ILE A CA 1
ATOM 1581 C C . ILE A 1 195 ? 29.580 -3.716 -16.876 1.00 80.19 195 ILE A C 1
ATOM 1583 O O . ILE A 1 195 ? 28.401 -4.028 -16.961 1.00 80.19 195 ILE A O 1
ATOM 1587 N N . ASP A 1 196 ? 30.175 -3.410 -15.722 1.00 79.62 196 ASP A N 1
ATOM 1588 C CA . ASP A 1 196 ? 29.494 -3.430 -14.426 1.00 79.62 196 ASP A CA 1
ATOM 1589 C C . ASP A 1 196 ? 28.276 -2.478 -14.434 1.00 79.62 196 ASP A C 1
ATOM 1591 O O . ASP A 1 196 ? 27.199 -2.849 -13.978 1.00 79.62 196 ASP A O 1
ATOM 1595 N N . ASP A 1 197 ? 28.409 -1.267 -14.993 1.00 79.25 197 ASP A N 1
ATOM 1596 C CA . ASP A 1 197 ? 27.297 -0.313 -15.126 1.00 79.25 197 ASP A CA 1
ATOM 1597 C C . ASP A 1 197 ? 26.163 -0.871 -16.009 1.00 79.25 197 ASP A C 1
ATOM 1599 O O . ASP A 1 197 ? 24.995 -0.786 -15.636 1.00 79.25 197 ASP A O 1
ATOM 1603 N N . LEU A 1 198 ? 26.495 -1.489 -17.149 1.00 78.38 198 LEU A N 1
ATOM 1604 C CA . LEU A 1 198 ? 25.513 -2.105 -18.051 1.00 78.38 198 LEU A CA 1
ATOM 1605 C C . LEU A 1 198 ? 24.825 -3.320 -17.414 1.00 78.38 198 LEU A C 1
ATOM 1607 O O . LEU A 1 198 ? 23.614 -3.484 -17.553 1.00 78.38 198 LEU A O 1
ATOM 1611 N N . GLU A 1 199 ? 25.571 -4.168 -16.707 1.00 74.69 199 GLU A N 1
ATOM 1612 C CA . GLU A 1 199 ? 25.020 -5.310 -15.972 1.00 74.69 199 GLU A CA 1
ATOM 1613 C C . GLU A 1 199 ? 24.099 -4.846 -14.838 1.00 74.69 199 GLU A C 1
ATOM 1615 O O . GLU A 1 199 ? 23.024 -5.419 -14.651 1.00 74.69 199 GLU A O 1
ATOM 1620 N N . ASN A 1 200 ? 24.449 -3.764 -14.140 1.00 69.00 200 ASN A N 1
ATOM 1621 C CA . ASN A 1 200 ? 23.615 -3.170 -13.097 1.00 69.00 200 ASN A CA 1
ATOM 1622 C C . ASN A 1 200 ? 22.342 -2.518 -13.664 1.00 69.00 200 ASN A C 1
ATOM 1624 O O . ASN A 1 200 ? 21.261 -2.736 -13.117 1.00 69.00 200 ASN A O 1
ATOM 1628 N N . GLU A 1 201 ? 22.426 -1.784 -14.779 1.00 68.06 201 GLU A N 1
ATOM 1629 C CA . GLU A 1 201 ? 21.251 -1.229 -15.473 1.00 68.06 201 GLU A CA 1
ATOM 1630 C C . GLU A 1 201 ? 20.315 -2.341 -15.974 1.00 68.06 201 GLU A C 1
ATOM 1632 O O . GLU A 1 201 ? 19.098 -2.262 -15.797 1.00 68.06 201 GLU A O 1
ATOM 1637 N N . THR A 1 202 ? 20.873 -3.423 -16.525 1.00 61.91 202 THR A N 1
ATOM 1638 C CA . THR A 1 202 ? 20.098 -4.572 -17.022 1.00 61.91 202 THR A CA 1
ATOM 1639 C C . THR A 1 202 ? 19.463 -5.361 -15.872 1.00 61.91 202 THR A C 1
ATOM 1641 O O . THR A 1 202 ? 18.314 -5.789 -15.970 1.00 61.91 202 THR A O 1
ATOM 1644 N N . THR A 1 203 ? 20.167 -5.516 -14.747 1.00 59.47 203 THR A N 1
ATOM 1645 C CA . THR A 1 203 ? 19.652 -6.193 -13.544 1.00 59.47 203 THR A CA 1
ATOM 1646 C C . THR A 1 203 ? 18.557 -5.370 -12.863 1.00 59.47 203 THR A C 1
ATOM 1648 O O . THR A 1 203 ? 17.553 -5.935 -12.433 1.00 59.47 203 THR A O 1
ATOM 1651 N N . ALA A 1 204 ? 18.683 -4.040 -12.828 1.00 57.41 204 ALA A N 1
ATOM 1652 C CA . ALA A 1 204 ? 17.637 -3.143 -12.337 1.00 57.41 204 ALA A CA 1
ATOM 1653 C C . ALA A 1 204 ? 16.386 -3.173 -13.233 1.00 57.41 204 ALA A C 1
ATOM 1655 O O . ALA A 1 204 ? 15.269 -3.231 -12.720 1.00 57.41 204 ALA A O 1
ATOM 1656 N N . GLN A 1 205 ? 16.559 -3.222 -14.559 1.00 57.72 205 GLN A N 1
ATOM 1657 C CA . GLN A 1 205 ? 15.453 -3.396 -15.508 1.00 57.72 205 GLN A CA 1
ATOM 1658 C C . GLN A 1 205 ? 14.785 -4.773 -15.369 1.00 57.72 205 GLN A C 1
ATOM 1660 O O . GLN A 1 205 ? 13.560 -4.859 -15.366 1.00 57.72 205 GLN A O 1
ATOM 1665 N N . LEU A 1 206 ? 15.550 -5.854 -15.181 1.00 53.78 206 LEU A N 1
ATOM 1666 C CA . LEU A 1 206 ? 15.009 -7.201 -14.952 1.00 53.78 206 LEU A CA 1
ATOM 1667 C C . LEU A 1 206 ? 14.308 -7.330 -13.590 1.00 53.78 206 LEU A C 1
ATOM 1669 O O . LEU A 1 206 ? 13.270 -7.983 -13.509 1.00 53.78 206 LEU A O 1
ATOM 1673 N N . ALA A 1 207 ? 14.795 -6.662 -12.541 1.00 52.88 207 ALA A N 1
ATOM 1674 C CA . ALA A 1 207 ? 14.102 -6.555 -11.255 1.00 52.88 207 ALA A CA 1
ATOM 1675 C C . ALA A 1 207 ? 12.793 -5.747 -11.377 1.00 52.88 207 ALA A C 1
ATOM 1677 O O . ALA A 1 207 ? 11.760 -6.173 -10.861 1.00 52.88 207 ALA A O 1
ATOM 1678 N N . GLN A 1 208 ? 12.799 -4.658 -12.158 1.00 52.62 208 GLN A N 1
ATOM 1679 C CA . GLN A 1 208 ? 11.598 -3.906 -12.552 1.00 52.62 208 GLN A CA 1
ATOM 1680 C C . GLN A 1 208 ? 10.681 -4.640 -13.538 1.00 52.62 208 GLN A C 1
ATOM 1682 O O . GLN A 1 208 ? 9.562 -4.205 -13.772 1.00 52.62 208 GLN A O 1
ATOM 1687 N N . THR A 1 209 ? 11.112 -5.748 -14.133 1.00 47.06 209 THR A N 1
ATOM 1688 C CA . THR A 1 209 ? 10.241 -6.554 -14.997 1.00 47.06 209 THR A CA 1
ATOM 1689 C C . THR A 1 209 ? 9.649 -7.718 -14.199 1.00 47.06 209 THR A C 1
ATOM 1691 O O . THR A 1 209 ? 8.464 -8.007 -14.329 1.00 47.06 209 THR A O 1
ATOM 1694 N N . ASN A 1 210 ? 10.426 -8.326 -13.293 1.00 45.81 210 ASN A N 1
ATOM 1695 C CA . ASN A 1 210 ? 10.030 -9.504 -12.514 1.00 45.81 210 ASN A CA 1
ATOM 1696 C C . ASN A 1 210 ? 9.162 -9.208 -11.276 1.00 45.81 210 ASN A C 1
ATOM 1698 O O . ASN A 1 210 ? 8.394 -10.085 -10.888 1.00 45.81 210 ASN A O 1
ATOM 1702 N N . LEU A 1 211 ? 9.191 -7.997 -10.698 1.00 49.88 211 LEU A N 1
ATOM 1703 C CA . LEU A 1 211 ? 8.187 -7.572 -9.698 1.00 49.88 211 LEU A CA 1
ATOM 1704 C C . LEU A 1 211 ? 6.783 -7.350 -10.311 1.00 49.88 211 LEU A C 1
ATOM 1706 O O . LEU A 1 211 ? 5.791 -7.268 -9.591 1.00 49.88 211 LEU A O 1
ATOM 1710 N N . PHE A 1 212 ? 6.680 -7.233 -11.641 1.00 50.16 212 PHE A N 1
ATOM 1711 C CA . PHE A 1 212 ? 5.545 -6.588 -12.320 1.00 50.16 212 PHE A CA 1
ATOM 1712 C C . PHE A 1 212 ? 4.799 -7.503 -13.317 1.00 50.16 212 PHE A C 1
ATOM 1714 O O . PHE A 1 212 ? 3.880 -7.068 -14.023 1.00 50.16 212 PHE A O 1
ATOM 1721 N N . VAL A 1 213 ? 5.138 -8.800 -13.334 1.00 47.41 213 VAL A N 1
ATOM 1722 C CA . VAL A 1 213 ? 4.468 -9.839 -14.148 1.00 47.41 213 VAL A CA 1
ATOM 1723 C C . VAL A 1 213 ? 3.130 -10.296 -13.531 1.00 47.41 213 VAL A C 1
ATOM 1725 O O . VAL A 1 213 ? 2.334 -10.954 -14.194 1.00 47.41 213 VAL A O 1
ATOM 1728 N N . GLY A 1 214 ? 2.814 -9.903 -12.292 1.00 55.38 214 GLY A N 1
ATOM 1729 C CA . GLY A 1 214 ? 1.505 -10.153 -11.675 1.00 55.38 214 GLY A CA 1
ATOM 1730 C C . GLY A 1 214 ? 0.394 -9.224 -12.189 1.00 55.38 214 GLY A C 1
ATOM 1731 O O . GLY A 1 214 ? 0.642 -8.083 -12.584 1.00 55.38 214 GLY A O 1
ATOM 1732 N N . GLU A 1 215 ? -0.867 -9.674 -12.162 1.00 74.44 215 GLU A N 1
ATOM 1733 C CA . GLU A 1 215 ? -2.041 -8.782 -12.297 1.00 74.44 215 GLU A CA 1
ATOM 1734 C C . GLU A 1 215 ? -2.190 -7.830 -11.094 1.00 74.44 215 GLU A C 1
ATOM 1736 O O . GLU A 1 215 ? -2.856 -6.795 -11.191 1.00 74.44 215 GLU A O 1
ATOM 1741 N N . LYS A 1 216 ? -1.544 -8.165 -9.969 1.00 85.69 216 LYS A N 1
ATOM 1742 C CA . LYS A 1 216 ? -1.510 -7.376 -8.736 1.00 85.69 216 LYS A CA 1
ATOM 1743 C C . LYS A 1 216 ? -0.090 -6.904 -8.442 1.00 85.69 216 LYS A C 1
ATOM 1745 O O . LYS A 1 216 ? 0.842 -7.697 -8.531 1.00 85.69 216 LYS A O 1
ATOM 1750 N N . VAL A 1 217 ? 0.045 -5.644 -8.051 1.00 89.88 217 VAL A N 1
ATOM 1751 C CA . VAL A 1 217 ? 1.284 -5.032 -7.567 1.00 89.88 217 VAL A CA 1
ATOM 1752 C C . VAL A 1 217 ? 1.143 -4.847 -6.061 1.00 89.88 217 VAL A C 1
ATOM 1754 O O . VAL A 1 217 ? 0.199 -4.204 -5.603 1.00 89.88 217 VAL A O 1
ATOM 1757 N N . ASN A 1 218 ? 2.045 -5.444 -5.284 1.00 91.44 218 ASN A N 1
ATOM 1758 C CA . ASN A 1 218 ? 2.038 -5.311 -3.831 1.00 91.44 218 ASN A CA 1
ATOM 1759 C C . ASN A 1 218 ? 2.525 -3.910 -3.431 1.00 91.44 218 ASN A C 1
ATOM 1761 O O . ASN A 1 218 ? 3.615 -3.498 -3.817 1.00 91.44 218 ASN A O 1
ATOM 1765 N N . ALA A 1 219 ? 1.739 -3.189 -2.633 1.00 91.94 219 ALA A N 1
ATOM 1766 C CA . ALA A 1 219 ? 2.040 -1.823 -2.224 1.00 91.94 219 ALA A CA 1
ATOM 1767 C C . ALA A 1 219 ? 3.376 -1.721 -1.465 1.00 91.94 219 ALA A C 1
ATOM 1769 O O . ALA A 1 219 ? 4.158 -0.815 -1.730 1.00 91.94 219 ALA A O 1
ATOM 1770 N N . LYS A 1 220 ? 3.707 -2.666 -0.575 1.00 89.88 220 LYS A N 1
ATOM 1771 C CA . LYS A 1 220 ? 4.991 -2.630 0.153 1.00 89.88 220 LYS A CA 1
ATOM 1772 C C . LYS A 1 220 ? 6.179 -2.826 -0.784 1.00 89.88 220 LYS A C 1
ATOM 1774 O O . LYS A 1 220 ? 7.184 -2.140 -0.650 1.00 89.88 220 LYS A O 1
ATOM 1779 N N . GLU A 1 221 ? 6.047 -3.730 -1.749 1.00 86.25 221 GLU A N 1
ATOM 1780 C CA . GLU A 1 221 ? 7.081 -3.977 -2.761 1.00 86.25 221 GLU A CA 1
ATOM 1781 C C . GLU A 1 221 ? 7.228 -2.796 -3.731 1.00 86.25 221 GLU A C 1
ATOM 1783 O O . GLU A 1 221 ? 8.327 -2.514 -4.198 1.00 86.25 221 GLU A O 1
ATOM 1788 N N . PHE A 1 222 ? 6.136 -2.064 -3.974 1.00 88.69 222 PHE A N 1
ATOM 1789 C CA . PHE A 1 222 ? 6.134 -0.807 -4.721 1.00 88.69 222 PHE A CA 1
ATOM 1790 C C . PHE A 1 222 ? 6.789 0.359 -3.958 1.00 88.69 222 PHE A C 1
ATOM 1792 O O . PHE A 1 222 ? 7.139 1.370 -4.559 1.00 88.69 222 PHE A O 1
ATOM 1799 N N . GLY A 1 223 ? 6.969 0.225 -2.640 1.00 90.44 223 GLY A N 1
ATOM 1800 C CA . GLY A 1 223 ? 7.616 1.221 -1.784 1.00 90.44 223 GLY A CA 1
ATOM 1801 C C . GLY A 1 223 ? 6.687 1.929 -0.798 1.00 90.44 223 GLY A C 1
ATOM 1802 O O . GLY A 1 223 ? 7.150 2.809 -0.076 1.00 90.44 223 GLY A O 1
ATOM 1803 N N . PHE A 1 224 ? 5.400 1.566 -0.729 1.00 92.50 224 PHE A N 1
ATOM 1804 C CA . PHE A 1 224 ? 4.501 2.111 0.290 1.00 92.50 224 PHE A CA 1
ATOM 1805 C C . PHE A 1 224 ? 4.960 1.686 1.685 1.00 92.50 224 PHE A C 1
ATOM 1807 O O . PHE A 1 224 ? 5.269 0.518 1.940 1.00 92.50 224 PHE A O 1
ATOM 1814 N N . VAL A 1 225 ? 4.938 2.638 2.610 1.00 90.62 225 VAL A N 1
ATOM 1815 C CA . VAL A 1 225 ? 5.409 2.464 3.983 1.00 90.62 225 VAL A CA 1
ATOM 1816 C C . VAL A 1 225 ? 4.243 2.498 4.960 1.00 90.62 225 VAL A C 1
ATOM 1818 O O . VAL A 1 225 ? 3.331 3.325 4.857 1.00 90.62 225 VAL A O 1
ATOM 1821 N N . THR A 1 226 ? 4.283 1.591 5.933 1.00 88.19 226 THR A N 1
ATOM 1822 C CA . THR A 1 226 ? 3.367 1.618 7.072 1.00 88.19 226 THR A CA 1
ATOM 1823 C C . THR A 1 226 ? 3.877 2.600 8.122 1.00 88.19 226 THR A C 1
ATOM 1825 O O . THR A 1 226 ? 5.085 2.730 8.311 1.00 88.19 226 THR A O 1
ATOM 1828 N N . ASP A 1 227 ? 2.964 3.285 8.807 1.00 75.69 227 ASP A N 1
ATOM 1829 C CA . ASP A 1 227 ? 3.245 4.127 9.983 1.00 75.69 227 ASP A CA 1
ATOM 1830 C C . ASP A 1 227 ? 4.158 5.355 9.755 1.00 75.69 227 ASP A C 1
ATOM 1832 O O . ASP A 1 227 ? 4.538 6.029 10.713 1.00 75.69 227 ASP A O 1
ATOM 1836 N N . ALA A 1 228 ? 4.471 5.707 8.502 1.00 70.00 228 ALA A N 1
ATOM 1837 C CA . ALA A 1 228 ? 5.228 6.909 8.147 1.00 70.00 228 ALA A CA 1
ATOM 1838 C C . ALA A 1 228 ? 4.356 7.915 7.375 1.00 70.00 228 ALA A C 1
ATOM 1840 O O . ALA A 1 228 ? 3.713 7.581 6.381 1.00 70.00 228 ALA A O 1
ATOM 1841 N N . VAL A 1 229 ? 4.330 9.162 7.851 1.00 63.28 229 VAL A N 1
ATOM 1842 C CA . VAL A 1 229 ? 3.502 10.254 7.313 1.00 63.28 229 VAL A CA 1
ATOM 1843 C C . VAL A 1 229 ? 4.133 10.839 6.039 1.00 63.28 229 VAL A C 1
ATOM 1845 O O . VAL A 1 229 ? 5.322 11.154 6.030 1.00 63.28 229 VAL A O 1
ATOM 1848 N N . GLY A 1 230 ? 3.336 11.024 4.980 1.00 61.41 230 GLY A N 1
ATOM 1849 C CA . GLY A 1 230 ? 3.673 11.850 3.807 1.00 61.41 230 GLY A CA 1
ATOM 1850 C C . GLY A 1 230 ? 4.488 11.197 2.680 1.00 61.41 230 GLY A C 1
ATOM 1851 O O . GLY A 1 230 ? 4.722 11.842 1.661 1.00 61.41 230 GLY A O 1
ATOM 1852 N N . GLN A 1 231 ? 4.923 9.937 2.813 1.00 75.50 231 GLN A N 1
ATOM 1853 C CA . GLN A 1 231 ? 5.653 9.229 1.740 1.00 75.50 231 GLN A CA 1
ATOM 1854 C C . GLN A 1 231 ? 4.727 8.518 0.738 1.00 75.50 231 GLN A C 1
ATOM 1856 O O . GLN A 1 231 ? 5.087 8.352 -0.427 1.00 75.50 231 GLN A O 1
ATOM 1861 N N . ASN A 1 232 ? 3.522 8.131 1.164 1.00 92.12 232 ASN A N 1
ATOM 1862 C CA . ASN A 1 232 ? 2.611 7.331 0.341 1.00 92.12 232 ASN A CA 1
ATOM 1863 C C . ASN A 1 232 ? 1.881 8.154 -0.731 1.00 92.12 232 ASN A C 1
ATOM 1865 O O . ASN A 1 232 ? 1.461 7.591 -1.738 1.00 92.12 232 ASN A O 1
ATOM 1869 N N . ASP A 1 233 ? 1.757 9.474 -0.550 1.00 92.81 233 ASP A N 1
ATOM 1870 C CA . ASP A 1 233 ? 1.006 10.338 -1.465 1.00 92.81 233 ASP A CA 1
ATOM 1871 C C . ASP A 1 233 ? 1.609 10.352 -2.882 1.00 92.81 233 ASP A C 1
ATOM 1873 O O . ASP A 1 233 ? 0.892 10.247 -3.876 1.00 92.81 233 ASP A O 1
ATOM 1877 N N . THR A 1 234 ? 2.937 10.476 -2.984 1.00 91.50 234 THR A N 1
ATOM 1878 C CA . THR A 1 234 ? 3.647 10.491 -4.274 1.00 91.50 234 THR A CA 1
ATOM 1879 C C . THR A 1 234 ? 3.557 9.137 -4.970 1.00 91.50 234 THR A C 1
ATOM 1881 O O . THR A 1 234 ? 3.304 9.091 -6.169 1.00 91.50 234 THR A O 1
ATOM 1884 N N . LEU A 1 235 ? 3.701 8.042 -4.217 1.00 92.75 235 LEU A N 1
ATOM 1885 C CA . LEU A 1 235 ? 3.632 6.679 -4.749 1.00 92.75 235 LEU A CA 1
ATOM 1886 C C . LEU A 1 235 ? 2.229 6.328 -5.253 1.00 92.75 235 LEU A C 1
ATOM 1888 O O . LEU A 1 235 ? 2.087 5.667 -6.278 1.00 92.75 235 LEU A O 1
ATOM 1892 N N . PHE A 1 236 ? 1.188 6.790 -4.558 1.00 93.31 236 PHE A N 1
ATOM 1893 C CA . PHE A 1 236 ? -0.199 6.591 -4.975 1.00 93.31 236 PHE A CA 1
ATOM 1894 C C . PHE A 1 236 ? -0.493 7.294 -6.297 1.00 93.31 236 PHE A C 1
ATOM 1896 O O . PHE A 1 236 ? -1.010 6.672 -7.224 1.00 93.31 236 PHE A O 1
ATOM 1903 N N . ASP A 1 237 ? -0.096 8.560 -6.421 1.00 91.06 237 ASP A N 1
ATOM 1904 C CA . ASP A 1 237 ? -0.259 9.303 -7.670 1.00 91.06 237 ASP A CA 1
ATOM 1905 C C . ASP A 1 237 ? 0.593 8.720 -8.803 1.00 91.06 237 ASP A C 1
ATOM 1907 O O . ASP A 1 237 ? 0.122 8.631 -9.940 1.00 91.06 237 ASP A O 1
ATOM 1911 N N . GLU A 1 238 ? 1.828 8.301 -8.509 1.00 90.94 238 GLU A N 1
ATOM 1912 C CA . GLU A 1 238 ? 2.714 7.648 -9.473 1.00 90.94 238 GLU A CA 1
ATOM 1913 C C . GLU A 1 238 ? 2.085 6.360 -10.005 1.00 90.94 238 GLU A C 1
ATOM 1915 O O . GLU A 1 238 ? 2.054 6.155 -11.219 1.00 90.94 238 GLU A O 1
ATOM 1920 N N . PHE A 1 239 ? 1.528 5.525 -9.123 1.00 91.50 239 PHE A N 1
ATOM 1921 C CA . PHE A 1 239 ? 0.900 4.272 -9.519 1.00 91.50 239 PHE A CA 1
ATOM 1922 C C . PHE A 1 239 ? -0.227 4.500 -10.536 1.00 91.50 239 PHE A C 1
ATOM 1924 O O . PHE A 1 239 ? -0.251 3.852 -11.580 1.00 91.50 239 PHE A O 1
ATOM 1931 N N . PHE A 1 240 ? -1.135 5.445 -10.272 1.00 88.62 240 PHE A N 1
ATOM 1932 C CA . PHE A 1 240 ? -2.285 5.689 -11.153 1.00 88.62 240 PHE A CA 1
ATOM 1933 C C . PHE A 1 240 ? -1.977 6.574 -12.368 1.00 88.62 240 PHE A C 1
ATOM 1935 O O . PHE A 1 240 ? -2.749 6.562 -13.324 1.00 88.62 240 PHE A O 1
ATOM 1942 N N . SER A 1 241 ? -0.861 7.308 -12.368 1.00 87.56 241 SER A N 1
ATOM 1943 C CA . SER A 1 241 ? -0.450 8.144 -13.509 1.00 87.56 241 SER A CA 1
ATOM 1944 C C . SER A 1 241 ? 0.488 7.420 -14.481 1.00 87.56 241 SER A C 1
ATOM 1946 O O . SER A 1 241 ? 0.636 7.849 -15.627 1.00 87.56 241 SER A O 1
ATOM 1948 N N . ASN A 1 242 ? 1.152 6.344 -14.048 1.00 86.25 242 ASN A N 1
ATOM 1949 C CA . ASN A 1 242 ? 2.156 5.652 -14.849 1.00 86.25 242 ASN A CA 1
ATOM 1950 C C . ASN A 1 242 ? 1.512 4.631 -15.817 1.00 86.25 242 ASN A C 1
ATOM 1952 O O . ASN A 1 242 ? 0.856 3.683 -15.373 1.00 86.25 242 ASN A O 1
ATOM 1956 N N . PRO A 1 243 ? 1.749 4.744 -17.142 1.00 84.25 243 PRO A N 1
ATOM 1957 C CA . PRO A 1 243 ? 1.206 3.814 -18.134 1.00 84.25 243 PRO A CA 1
ATOM 1958 C C . PRO A 1 243 ? 1.568 2.340 -17.904 1.00 84.25 243 PRO A C 1
ATOM 1960 O O . PRO A 1 243 ? 0.822 1.468 -18.346 1.00 84.25 243 PRO A O 1
ATOM 1963 N N . LEU A 1 244 ? 2.681 2.051 -17.219 1.00 81.81 244 LEU A N 1
ATOM 1964 C CA . LEU A 1 244 ? 3.125 0.685 -16.918 1.00 81.81 244 LEU A CA 1
ATOM 1965 C C . LEU A 1 244 ? 2.187 -0.051 -15.954 1.00 81.81 244 LEU A C 1
ATOM 1967 O O . LEU A 1 244 ? 2.054 -1.272 -16.040 1.00 81.81 244 LEU A O 1
ATOM 1971 N N . TYR A 1 245 ? 1.514 0.678 -15.060 1.00 83.88 245 TYR A N 1
ATOM 1972 C CA . TYR A 1 245 ? 0.601 0.106 -14.062 1.00 83.88 245 TYR A CA 1
ATOM 1973 C C . TYR A 1 245 ? -0.865 0.223 -14.471 1.00 83.88 245 TYR A C 1
ATOM 1975 O O . TYR A 1 245 ? -1.768 -0.159 -13.724 1.00 83.88 245 TYR A O 1
ATOM 1983 N N . LYS A 1 246 ? -1.123 0.694 -15.695 1.00 82.81 246 LYS A N 1
ATOM 1984 C CA . LYS A 1 246 ? -2.472 0.787 -16.239 1.00 82.81 246 LYS A CA 1
ATOM 1985 C C . LYS A 1 246 ? -3.146 -0.587 -16.226 1.00 82.81 246 LYS A C 1
ATOM 1987 O O . LYS A 1 246 ? -2.594 -1.572 -16.713 1.00 82.81 246 LYS A O 1
ATOM 1992 N N . ASN A 1 247 ? -4.368 -0.639 -15.696 1.00 81.19 247 ASN A N 1
ATOM 1993 C CA . ASN A 1 247 ? -5.165 -1.859 -15.501 1.00 81.19 247 ASN A CA 1
ATOM 1994 C C . ASN A 1 247 ? -4.581 -2.888 -14.510 1.00 81.19 247 ASN A C 1
ATOM 1996 O O . ASN A 1 247 ? -5.109 -3.997 -14.419 1.00 81.19 247 ASN A O 1
ATOM 2000 N N . LYS A 1 248 ? -3.519 -2.562 -13.764 1.00 88.12 248 LYS A N 1
ATOM 2001 C CA . LYS A 1 248 ? -3.027 -3.409 -12.671 1.00 88.12 248 LYS A CA 1
ATOM 2002 C C . LYS A 1 248 ? -3.816 -3.133 -11.394 1.00 88.12 248 LYS A C 1
ATOM 2004 O O . LYS A 1 248 ? -4.349 -2.043 -11.192 1.00 88.12 248 LYS A O 1
ATOM 2009 N N . THR A 1 249 ? -3.885 -4.134 -10.522 1.00 92.25 249 THR A N 1
ATOM 2010 C CA . THR A 1 249 ? -4.470 -3.973 -9.188 1.00 92.25 249 THR A CA 1
ATOM 2011 C C . THR A 1 249 ? -3.393 -3.560 -8.193 1.00 92.25 249 THR A C 1
ATOM 2013 O O . THR A 1 249 ? -2.427 -4.297 -8.013 1.00 92.25 249 THR A O 1
ATOM 2016 N N . LEU A 1 250 ? -3.569 -2.428 -7.514 1.00 95.19 250 LEU A N 1
ATOM 2017 C CA . LEU A 1 250 ? -2.747 -2.058 -6.363 1.00 95.19 250 LEU A CA 1
ATOM 2018 C C . LEU A 1 250 ? -3.248 -2.816 -5.131 1.00 95.19 250 LEU A C 1
ATOM 2020 O O . LEU A 1 250 ? -4.370 -2.593 -4.673 1.00 95.19 250 LEU A O 1
ATOM 2024 N N . TYR A 1 251 ? -2.436 -3.738 -4.621 1.00 95.12 251 TYR A N 1
ATOM 2025 C CA . TYR A 1 251 ? -2.773 -4.561 -3.464 1.00 95.12 251 TYR A CA 1
ATOM 2026 C C . TYR A 1 251 ? -2.063 -4.059 -2.204 1.00 95.12 251 TYR A C 1
ATOM 2028 O O . TYR A 1 251 ? -0.837 -4.109 -2.124 1.00 95.12 251 TYR A O 1
ATOM 2036 N N . PHE A 1 252 ? -2.824 -3.627 -1.201 1.00 96.06 252 PHE A N 1
ATOM 2037 C CA . PHE A 1 252 ? -2.297 -3.220 0.099 1.00 96.06 252 PHE A CA 1
ATOM 2038 C C . PHE A 1 252 ? -2.383 -4.370 1.113 1.00 96.06 252 PHE A C 1
ATOM 2040 O O . PHE A 1 252 ? -3.482 -4.676 1.599 1.00 96.06 252 PHE A O 1
ATOM 2047 N N . PRO A 1 253 ? -1.245 -4.975 1.500 1.00 94.94 253 PRO A N 1
ATOM 2048 C CA . PRO A 1 253 ? -1.226 -5.936 2.592 1.00 94.94 253 PRO A CA 1
ATOM 2049 C C . PRO A 1 253 ? -1.488 -5.236 3.927 1.00 94.94 253 PRO A C 1
ATOM 2051 O O . PRO A 1 253 ? -1.288 -4.025 4.052 1.00 94.94 253 PRO A O 1
ATOM 2054 N N . SER A 1 254 ? -1.856 -6.027 4.929 1.00 94.00 254 SER A N 1
ATOM 2055 C CA . SER A 1 254 ? -2.136 -5.597 6.303 1.00 94.00 254 SER A CA 1
ATOM 2056 C C . SER A 1 254 ? -1.167 -4.510 6.812 1.00 94.00 254 SER A C 1
ATOM 2058 O O . SER A 1 254 ? 0.064 -4.669 6.750 1.00 94.00 254 SER A O 1
ATOM 2060 N N . GLY A 1 255 ? -1.724 -3.412 7.332 1.00 94.31 255 GLY A N 1
ATOM 2061 C CA . GLY A 1 255 ? -0.970 -2.275 7.867 1.00 94.31 255 GLY A CA 1
ATOM 2062 C C . GLY A 1 255 ? -1.732 -0.947 7.822 1.00 94.31 255 GLY A C 1
ATOM 2063 O O . GLY A 1 255 ? -2.782 -0.844 7.188 1.00 94.31 255 GLY A O 1
ATOM 2064 N N . LEU A 1 256 ? -1.181 0.069 8.491 1.00 95.50 256 LEU A N 1
ATOM 2065 C CA . LEU A 1 256 ? -1.679 1.446 8.483 1.00 95.50 256 LEU A CA 1
ATOM 2066 C C . LEU A 1 256 ? -0.848 2.297 7.514 1.00 95.50 256 LEU A C 1
ATOM 2068 O O . LEU A 1 256 ? 0.342 2.512 7.737 1.00 95.50 256 LEU A O 1
ATOM 2072 N N . TYR A 1 257 ? -1.481 2.803 6.460 1.00 96.12 257 TYR A N 1
ATOM 2073 C CA . TYR A 1 257 ? -0.861 3.640 5.435 1.00 96.12 257 TYR A CA 1
ATOM 2074 C C . TYR A 1 257 ? -1.368 5.070 5.574 1.00 96.12 257 TYR A C 1
ATOM 2076 O O . TYR A 1 257 ? -2.570 5.329 5.492 1.00 96.12 257 TYR A O 1
ATOM 2084 N N . LEU A 1 258 ? -0.444 5.995 5.812 1.00 95.94 258 LEU A N 1
ATOM 2085 C CA . LEU A 1 258 ? -0.758 7.391 6.097 1.00 95.94 258 LEU A CA 1
ATOM 2086 C C . LEU A 1 258 ? -0.623 8.243 4.834 1.00 95.94 258 LEU A C 1
ATOM 2088 O O . LEU A 1 258 ? 0.381 8.134 4.128 1.00 95.94 258 LEU A O 1
ATOM 2092 N N . PHE A 1 259 ? -1.618 9.089 4.588 1.00 95.00 259 PHE A N 1
ATOM 2093 C CA . PHE A 1 259 ? -1.712 10.004 3.450 1.00 95.00 259 PHE A CA 1
ATOM 2094 C C . PHE A 1 259 ? -1.970 11.420 3.949 1.00 95.00 259 PHE A C 1
ATOM 2096 O O . PHE A 1 259 ? -2.676 11.607 4.940 1.00 95.00 259 PHE A O 1
ATOM 2103 N N . ASN A 1 260 ? -1.447 12.422 3.254 1.00 94.75 260 ASN A N 1
ATOM 2104 C CA . ASN A 1 260 ? -1.607 13.823 3.630 1.00 94.75 260 ASN A CA 1
ATOM 2105 C C . ASN A 1 260 ? -2.545 14.578 2.691 1.00 94.75 260 ASN A C 1
ATOM 2107 O O . ASN A 1 260 ? -3.060 15.629 3.071 1.00 94.75 260 ASN A O 1
ATOM 2111 N N . LYS A 1 261 ? -2.800 14.077 1.478 1.00 92.38 261 LYS A N 1
ATOM 2112 C CA . LYS A 1 261 ? -3.571 14.830 0.485 1.00 92.38 261 LYS A CA 1
ATOM 2113 C C . LYS A 1 261 ? -4.780 14.090 -0.072 1.00 92.38 261 LYS A C 1
ATOM 2115 O O . LYS A 1 261 ? -5.005 12.906 0.154 1.00 92.38 261 LYS A O 1
ATOM 2120 N N . TRP A 1 262 ? -5.588 14.862 -0.788 1.00 91.75 262 TRP A N 1
ATOM 2121 C CA . TRP A 1 262 ? -6.669 14.361 -1.619 1.00 91.75 262 TRP A CA 1
ATOM 2122 C C . TRP A 1 262 ? -6.099 13.676 -2.871 1.00 91.75 262 TRP A C 1
ATOM 2124 O O . TRP A 1 262 ? -5.302 14.279 -3.591 1.00 91.75 262 TRP A O 1
ATOM 2134 N N . HIS A 1 263 ? -6.552 12.452 -3.150 1.00 91.94 263 HIS A N 1
ATOM 2135 C CA . HIS A 1 263 ? -6.252 11.716 -4.377 1.00 91.94 263 HIS A CA 1
ATOM 2136 C C . HIS A 1 263 ? -7.463 11.648 -5.309 1.00 91.94 263 HIS A C 1
ATOM 2138 O O . HIS A 1 263 ? -8.531 11.169 -4.922 1.00 91.94 263 HIS A O 1
ATOM 2144 N N . ASP A 1 264 ? -7.271 12.099 -6.550 1.00 87.38 264 ASP A N 1
ATOM 2145 C CA . ASP A 1 264 ? -8.284 12.101 -7.608 1.00 87.38 264 ASP A CA 1
ATOM 2146 C C . ASP A 1 264 ? -7.869 11.154 -8.742 1.00 87.38 264 ASP A C 1
ATOM 2148 O O . ASP A 1 264 ? -6.970 11.462 -9.530 1.00 87.38 264 ASP A O 1
ATOM 2152 N N . ILE A 1 265 ? -8.503 9.980 -8.808 1.00 87.75 265 ILE A N 1
ATOM 2153 C CA . ILE A 1 265 ? -8.177 8.925 -9.775 1.00 87.75 265 ILE A CA 1
ATOM 2154 C C . ILE A 1 265 ? -8.989 9.137 -11.056 1.00 87.75 265 ILE A C 1
ATOM 2156 O O . ILE A 1 265 ? -10.221 9.075 -11.049 1.00 87.75 265 ILE A O 1
ATOM 2160 N N . LYS A 1 266 ? -8.285 9.360 -12.172 1.00 81.69 266 LYS A N 1
ATOM 2161 C CA . LYS A 1 266 ? -8.877 9.793 -13.455 1.00 81.69 266 LYS A CA 1
ATOM 2162 C C . LYS A 1 266 ? -8.964 8.706 -14.525 1.00 81.69 266 LYS A C 1
ATOM 2164 O O . LYS A 1 266 ? -9.518 8.954 -15.590 1.00 81.69 266 LYS A O 1
ATOM 2169 N N . ASP A 1 267 ? -8.432 7.524 -14.245 1.00 81.38 267 ASP A N 1
ATOM 2170 C CA . ASP A 1 267 ? -8.358 6.396 -15.172 1.00 81.38 267 ASP A CA 1
ATOM 2171 C C . ASP A 1 267 ? -8.919 5.120 -14.531 1.00 81.38 267 ASP A C 1
ATOM 2173 O O . ASP A 1 267 ? -9.189 5.067 -13.329 1.00 81.38 267 ASP A O 1
ATOM 2177 N N . ASN A 1 268 ? -9.100 4.074 -15.345 1.00 85.31 268 ASN A N 1
ATOM 2178 C CA . ASN A 1 268 ? -9.469 2.746 -14.854 1.00 85.31 268 ASN A CA 1
ATOM 2179 C C . ASN A 1 268 ? -8.484 2.272 -13.791 1.00 85.31 268 ASN A C 1
ATOM 2181 O O . ASN A 1 268 ? -7.270 2.301 -14.002 1.00 85.31 268 ASN A O 1
ATOM 2185 N N . PHE A 1 269 ? -9.013 1.764 -12.685 1.00 90.12 269 PHE A N 1
ATOM 2186 C CA . PHE A 1 269 ? -8.186 1.390 -11.553 1.00 90.12 269 PHE A CA 1
ATOM 2187 C C . PHE A 1 269 ? -8.789 0.228 -10.765 1.00 90.12 269 PHE A C 1
ATOM 2189 O O . PHE A 1 269 ? -9.995 -0.024 -10.794 1.00 90.12 269 PHE A O 1
ATOM 2196 N N . SER A 1 270 ? -7.928 -0.476 -10.037 1.00 93.25 270 SER A N 1
ATOM 2197 C CA . SER A 1 270 ? -8.320 -1.545 -9.125 1.00 93.25 270 SER A CA 1
ATOM 2198 C C . SER A 1 270 ? -7.460 -1.460 -7.868 1.00 93.25 270 SER A C 1
ATOM 2200 O O . SER A 1 270 ? -6.233 -1.479 -7.955 1.00 93.25 270 SER A O 1
ATOM 2202 N N . ILE A 1 271 ? -8.099 -1.338 -6.708 1.00 96.25 271 ILE A N 1
ATOM 2203 C CA . ILE A 1 271 ? -7.467 -1.355 -5.388 1.00 96.25 271 ILE A CA 1
ATOM 2204 C C . ILE A 1 271 ? -8.033 -2.540 -4.615 1.00 96.25 271 ILE A C 1
ATOM 2206 O O . ILE A 1 271 ? -9.250 -2.698 -4.493 1.00 96.25 271 ILE A O 1
ATOM 2210 N N . GLU A 1 272 ? -7.148 -3.360 -4.063 1.00 96.38 272 GLU A N 1
ATOM 2211 C CA . GLU A 1 272 ? -7.514 -4.431 -3.143 1.00 96.38 272 GLU A CA 1
ATOM 2212 C C . GLU A 1 272 ? -6.725 -4.296 -1.844 1.00 96.38 272 GLU A C 1
ATOM 2214 O O . GLU A 1 272 ? -5.545 -3.963 -1.849 1.00 96.38 272 GLU A O 1
ATOM 2219 N N . MET A 1 273 ? -7.381 -4.546 -0.721 1.00 97.56 273 MET A N 1
ATOM 2220 C CA . MET A 1 273 ? -6.815 -4.374 0.610 1.00 97.56 273 MET A CA 1
ATOM 2221 C C . MET A 1 273 ? -7.098 -5.614 1.456 1.00 97.56 273 MET A C 1
ATOM 2223 O O . MET A 1 273 ? -8.182 -6.197 1.370 1.00 97.56 273 MET A O 1
ATOM 2227 N N . ASP A 1 274 ? -6.149 -6.001 2.310 1.00 94.81 274 ASP A N 1
ATOM 2228 C CA . ASP A 1 274 ? -6.450 -6.932 3.402 1.00 94.81 274 ASP A CA 1
ATOM 2229 C C . ASP A 1 274 ? -7.500 -6.339 4.352 1.00 94.81 274 ASP A C 1
ATOM 2231 O O . ASP A 1 274 ? -7.630 -5.125 4.500 1.00 94.81 274 ASP A O 1
ATOM 2235 N N . LEU A 1 275 ? -8.226 -7.205 5.063 1.00 91.25 275 LEU A N 1
ATOM 2236 C CA . LEU A 1 275 ? -9.273 -6.794 6.010 1.00 91.25 275 LEU A CA 1
ATOM 2237 C C . LEU A 1 275 ? -8.763 -5.868 7.128 1.00 91.25 275 LEU A C 1
ATOM 2239 O O . LEU A 1 275 ? -9.522 -5.047 7.633 1.00 91.25 275 LEU A O 1
ATOM 2243 N N . THR A 1 276 ? -7.495 -6.001 7.518 1.00 94.31 276 THR A N 1
ATOM 2244 C CA . THR A 1 276 ? -6.845 -5.204 8.573 1.00 94.31 276 THR A CA 1
ATOM 2245 C C . THR A 1 276 ? -6.048 -4.018 8.026 1.00 94.31 276 THR A C 1
ATOM 2247 O O . THR A 1 276 ? -5.384 -3.323 8.794 1.00 94.31 276 THR A O 1
ATOM 2250 N N . THR A 1 277 ? -6.083 -3.783 6.713 1.00 97.25 277 THR A N 1
ATOM 2251 C CA . THR A 1 277 ? -5.456 -2.613 6.096 1.00 97.25 277 THR A CA 1
ATOM 2252 C C . THR A 1 277 ? -6.277 -1.361 6.375 1.00 97.25 277 THR A C 1
ATOM 2254 O O . THR A 1 277 ? -7.496 -1.359 6.205 1.00 97.25 277 THR A O 1
ATOM 2257 N N . GLU A 1 278 ? -5.602 -0.271 6.730 1.00 96.75 278 GLU A N 1
ATOM 2258 C CA . GLU A 1 278 ? -6.206 1.049 6.879 1.00 96.75 278 GLU A CA 1
ATOM 2259 C C . GLU A 1 278 ? -5.433 2.091 6.066 1.00 96.75 278 GLU A C 1
ATOM 2261 O O . GLU A 1 278 ? -4.242 2.301 6.286 1.00 96.75 278 GLU A O 1
ATOM 2266 N N . LEU A 1 279 ? -6.121 2.774 5.151 1.00 97.06 279 LEU A N 1
ATOM 2267 C CA . LEU A 1 279 ? -5.640 3.999 4.518 1.00 97.06 279 LEU A CA 1
ATOM 2268 C C . LEU A 1 279 ? -6.176 5.170 5.341 1.00 97.06 279 LEU A C 1
ATOM 2270 O O . LEU A 1 279 ? -7.393 5.308 5.471 1.00 97.06 279 LEU A O 1
ATOM 2274 N N . ARG A 1 280 ? -5.302 5.997 5.918 1.00 95.88 280 ARG A N 1
ATOM 2275 C CA . ARG A 1 280 ? -5.701 7.077 6.828 1.00 95.88 280 ARG A CA 1
ATOM 2276 C C . ARG A 1 280 ? -5.190 8.431 6.364 1.00 95.88 280 ARG A C 1
ATOM 2278 O O . ARG A 1 280 ? -3.992 8.609 6.157 1.00 95.88 280 ARG A O 1
ATOM 2285 N N . LEU A 1 281 ? -6.098 9.397 6.291 1.00 94.94 281 LEU A N 1
ATOM 2286 C CA . LEU A 1 281 ? -5.769 10.791 6.032 1.00 94.94 281 LEU A CA 1
ATOM 2287 C C . LEU A 1 281 ? -5.224 11.476 7.300 1.00 94.94 281 LEU A C 1
ATOM 2289 O O . LEU A 1 281 ? -5.756 11.298 8.398 1.00 94.94 281 LEU A O 1
ATOM 2293 N N . MET A 1 282 ? -4.177 12.282 7.147 1.00 95.00 282 MET A N 1
ATOM 2294 C CA . MET A 1 282 ? -3.456 12.933 8.246 1.00 95.00 282 MET A CA 1
ATOM 2295 C C . MET A 1 282 ? -3.488 14.462 8.192 1.00 95.00 282 MET A C 1
ATOM 2297 O O . MET A 1 282 ? -3.208 15.099 9.207 1.00 95.00 282 MET A O 1
ATOM 2301 N N . GLU A 1 283 ? -3.905 15.061 7.073 1.00 93.81 283 GLU A N 1
ATOM 2302 C CA . GLU A 1 283 ? -4.117 16.510 6.966 1.00 93.81 283 GLU A CA 1
ATOM 2303 C C . GLU A 1 283 ? -5.523 16.845 6.460 1.00 93.81 283 GLU A C 1
ATOM 2305 O O . GLU A 1 283 ? -6.200 16.027 5.841 1.00 93.81 283 GLU A O 1
ATOM 2310 N N . ALA A 1 284 ? -5.989 18.060 6.754 1.00 94.56 284 ALA A N 1
ATOM 2311 C CA . ALA A 1 284 ? -7.325 18.497 6.369 1.00 94.56 284 ALA A CA 1
ATOM 2312 C C . ALA A 1 284 ? -7.458 18.631 4.846 1.00 94.56 284 ALA A C 1
ATOM 2314 O O . ALA A 1 284 ? -6.718 19.388 4.223 1.00 94.56 284 ALA A O 1
ATOM 2315 N N . GLN A 1 285 ? -8.447 17.952 4.264 1.00 91.88 285 GLN A N 1
ATOM 2316 C CA . GLN A 1 285 ? -8.719 17.962 2.825 1.00 91.88 285 GLN A CA 1
ATOM 2317 C C . GLN A 1 285 ? -10.205 18.188 2.545 1.00 91.88 285 GLN A C 1
ATOM 2319 O O . GLN A 1 285 ? -11.045 18.092 3.435 1.00 91.88 285 GLN A O 1
ATOM 2324 N N . LEU A 1 286 ? -10.559 18.481 1.294 1.00 89.00 286 LEU A N 1
ATOM 2325 C CA . LEU A 1 286 ? -11.966 18.473 0.886 1.00 89.00 286 LEU A CA 1
ATOM 2326 C C . LEU A 1 286 ? -12.488 17.031 0.791 1.00 89.00 286 LEU A C 1
ATOM 2328 O O . LEU A 1 286 ? -13.545 16.705 1.326 1.00 89.00 286 LEU A O 1
ATOM 2332 N N . ALA A 1 287 ? -11.716 16.161 0.147 1.00 89.94 287 ALA A N 1
ATOM 2333 C CA . ALA A 1 287 ? -12.010 14.746 -0.002 1.00 89.94 287 ALA A CA 1
ATOM 2334 C C . ALA A 1 287 ? -10.744 13.914 0.234 1.00 89.94 287 ALA A C 1
ATOM 2336 O O . ALA A 1 287 ? -9.644 14.449 0.119 1.00 89.94 287 ALA A O 1
ATOM 2337 N N . PHE A 1 288 ? -10.885 12.629 0.564 1.00 94.38 288 PHE A N 1
ATOM 2338 C CA . PHE A 1 288 ? -9.731 11.736 0.671 1.00 94.38 288 PHE A CA 1
ATOM 2339 C C . PHE A 1 288 ? -9.466 10.997 -0.645 1.00 94.38 288 PHE A C 1
ATOM 2341 O O . PHE A 1 288 ? -8.464 11.279 -1.297 1.00 94.38 288 PHE A O 1
ATOM 2348 N N . ILE A 1 289 ? -10.371 10.114 -1.076 1.00 93.75 289 ILE A N 1
ATOM 2349 C CA . ILE A 1 289 ? -10.254 9.418 -2.365 1.00 93.75 289 ILE A CA 1
ATOM 2350 C C . ILE A 1 289 ? -11.470 9.752 -3.222 1.00 93.75 289 ILE A C 1
ATOM 2352 O O . ILE A 1 289 ? -12.612 9.511 -2.822 1.00 93.75 289 ILE A O 1
ATOM 2356 N N . THR A 1 290 ? -11.229 10.292 -4.415 1.00 89.19 290 THR A N 1
ATOM 2357 C CA . THR A 1 290 ? -12.263 10.488 -5.432 1.00 89.19 290 THR A CA 1
ATOM 2358 C C . THR A 1 290 ? -11.932 9.756 -6.714 1.00 89.19 290 THR A C 1
ATOM 2360 O O . THR A 1 290 ? -10.772 9.573 -7.078 1.00 89.19 290 THR A O 1
ATOM 2363 N N . VAL A 1 291 ? -12.989 9.344 -7.403 1.00 85.81 291 VAL A N 1
ATOM 2364 C CA . VAL A 1 291 ? -12.910 8.741 -8.727 1.00 85.81 291 VAL A CA 1
ATOM 2365 C C . VAL A 1 291 ? -13.661 9.620 -9.709 1.00 85.81 291 VAL A C 1
ATOM 2367 O O . VAL A 1 291 ? -14.847 9.901 -9.511 1.00 85.81 291 VAL A O 1
ATOM 2370 N N . GLY A 1 292 ? -12.977 9.995 -10.783 1.00 74.75 292 GLY A N 1
ATOM 2371 C CA . GLY A 1 292 ? -13.539 10.720 -11.909 1.00 74.75 292 GLY A CA 1
ATOM 2372 C C . GLY A 1 292 ? -12.936 12.106 -12.106 1.00 74.75 292 GLY A C 1
ATOM 2373 O O . GLY A 1 292 ? -11.863 12.415 -11.604 1.00 74.75 292 GLY A O 1
ATOM 2374 N N . TYR A 1 293 ? -13.565 12.926 -12.944 1.00 58.75 293 TYR A N 1
ATOM 2375 C CA . TYR A 1 293 ? -12.934 14.142 -13.455 1.00 58.75 293 TYR A CA 1
ATOM 2376 C C . TYR A 1 293 ? -13.414 15.386 -12.697 1.00 58.75 293 TYR A C 1
ATOM 2378 O O . TYR A 1 293 ? -14.486 15.925 -12.971 1.00 58.75 293 TYR A O 1
ATOM 2386 N N . PHE A 1 294 ? -12.605 15.897 -11.763 1.00 48.62 294 PHE A N 1
ATOM 2387 C CA . PHE A 1 294 ? -12.825 17.217 -11.162 1.00 48.62 294 PHE A CA 1
ATOM 2388 C C . PHE A 1 294 ? -12.125 18.299 -12.009 1.00 48.62 294 PHE A C 1
ATOM 2390 O O . PHE A 1 294 ? -10.963 18.630 -11.777 1.00 48.62 294 PHE A O 1
ATOM 2397 N N . LYS A 1 295 ? -12.800 18.879 -13.016 1.00 45.16 295 LYS A N 1
ATOM 2398 C CA . LYS A 1 295 ? -12.286 20.101 -13.671 1.00 45.16 295 LYS A CA 1
ATOM 2399 C C . LYS A 1 295 ? -12.807 21.340 -12.959 1.00 45.16 295 LYS A C 1
ATOM 2401 O O . LYS A 1 295 ? -13.983 21.692 -13.059 1.00 45.16 295 LYS A O 1
ATOM 2406 N N . THR A 1 296 ? -11.913 22.058 -12.295 1.00 42.06 296 THR A N 1
ATOM 2407 C CA . THR A 1 296 ? -12.116 23.462 -11.933 1.00 42.06 296 THR A CA 1
ATOM 2408 C C . THR A 1 296 ? -12.049 24.321 -13.204 1.00 42.06 296 THR A C 1
ATOM 2410 O O . THR A 1 296 ? -11.017 24.889 -13.538 1.00 42.06 296 THR A O 1
ATOM 2413 N N . GLY A 1 297 ? -13.158 24.395 -13.949 1.00 40.22 297 GLY A N 1
ATOM 2414 C CA . GLY A 1 297 ? -13.332 25.328 -15.073 1.00 40.22 297 GLY A CA 1
ATOM 2415 C C . GLY A 1 297 ? -13.561 24.670 -16.440 1.00 40.22 297 GLY A C 1
ATOM 2416 O O . GLY A 1 297 ? -12.693 23.984 -16.968 1.00 40.22 297 GLY A O 1
ATOM 2417 N N . SER A 1 298 ? -14.733 24.966 -17.013 1.00 40.31 298 SER A N 1
ATOM 2418 C CA . SER A 1 298 ? -15.219 24.703 -18.380 1.00 40.31 298 SER A CA 1
ATOM 2419 C C . SER A 1 298 ? -15.326 23.245 -18.863 1.00 40.31 298 SER A C 1
ATOM 2421 O O . SER A 1 298 ? -14.350 22.507 -18.998 1.00 40.31 298 SER A O 1
ATOM 2423 N N . PHE A 1 299 ? -16.575 22.896 -19.179 1.00 43.66 299 PHE A N 1
ATOM 2424 C CA . PHE A 1 299 ? -17.098 21.621 -19.660 1.00 43.66 299 PHE A CA 1
ATOM 2425 C C . PHE A 1 299 ? -16.530 21.256 -21.036 1.00 43.66 299 PHE A C 1
ATOM 2427 O O . PHE A 1 299 ? -16.703 22.010 -21.990 1.00 43.66 299 PHE A O 1
ATOM 2434 N N . VAL A 1 300 ? -15.909 20.082 -21.154 1.00 43.84 300 VAL A N 1
ATOM 2435 C CA . VAL A 1 300 ? -15.770 19.387 -22.439 1.00 43.84 300 VAL A CA 1
ATOM 2436 C C . VAL A 1 300 ? -16.439 18.036 -22.253 1.00 43.84 300 VAL A C 1
ATOM 2438 O O . VAL A 1 300 ? -16.013 17.228 -21.431 1.00 43.84 300 VAL A O 1
ATOM 2441 N N . GLN A 1 301 ? -17.563 17.869 -22.938 1.00 45.81 301 GLN A N 1
ATOM 2442 C CA . GLN A 1 301 ? -18.349 16.649 -22.986 1.00 45.81 301 GLN A CA 1
ATOM 2443 C C . GLN A 1 301 ? -17.653 15.701 -23.967 1.00 45.81 301 GLN A C 1
ATOM 2445 O O . GLN A 1 301 ? -17.916 15.752 -25.162 1.00 45.81 301 GLN A O 1
ATOM 2450 N N . ASP A 1 302 ? -16.709 14.897 -23.485 1.00 48.69 302 ASP A N 1
ATOM 2451 C CA . ASP A 1 302 ? -16.226 13.751 -24.256 1.00 48.69 302 ASP A CA 1
ATOM 2452 C C . ASP A 1 302 ? -17.044 12.528 -23.829 1.00 48.69 302 ASP A C 1
ATOM 2454 O O . ASP A 1 302 ? -16.902 12.012 -22.718 1.00 48.69 302 ASP A O 1
ATOM 2458 N N . ASP A 1 303 ? -17.894 12.040 -24.730 1.00 44.84 303 ASP A N 1
ATOM 2459 C CA . ASP A 1 303 ? -18.813 10.908 -24.527 1.00 44.84 303 ASP A CA 1
ATOM 2460 C C . ASP A 1 303 ? -18.109 9.539 -24.327 1.00 44.84 303 ASP A C 1
ATOM 2462 O O . ASP A 1 303 ? -18.752 8.490 -24.336 1.00 44.84 303 ASP A O 1
ATOM 2466 N N . ASN A 1 304 ? -16.787 9.521 -24.117 1.00 48.38 304 ASN A N 1
ATOM 2467 C CA . ASN A 1 304 ? -15.960 8.313 -24.007 1.00 48.38 304 ASN A CA 1
ATOM 2468 C C . ASN A 1 304 ? -15.393 8.046 -22.597 1.00 48.38 304 ASN A C 1
ATOM 2470 O O . ASN A 1 304 ? -14.611 7.107 -22.425 1.00 48.38 304 ASN A O 1
ATOM 2474 N N . PHE A 1 305 ? -15.774 8.815 -21.571 1.00 55.12 305 PHE A N 1
ATOM 2475 C CA . PHE A 1 305 ? -15.248 8.642 -20.208 1.00 55.12 305 PHE A CA 1
ATOM 2476 C C . PHE A 1 305 ? -15.951 7.516 -19.427 1.00 55.12 305 PHE A C 1
ATOM 2478 O O . PHE A 1 305 ? -16.729 7.731 -18.498 1.00 55.12 305 PHE A O 1
ATOM 2485 N N . LEU A 1 306 ? -15.650 6.273 -19.807 1.00 64.06 306 LEU A N 1
ATOM 2486 C CA . LEU A 1 306 ? -15.976 5.070 -19.040 1.00 64.06 306 LEU A CA 1
ATOM 2487 C C . LEU A 1 306 ? -14.819 4.741 -18.091 1.00 64.06 306 LEU A C 1
ATOM 2489 O O . LEU A 1 306 ? -13.983 3.898 -18.413 1.00 64.06 306 LEU A O 1
ATOM 2493 N N . ILE A 1 307 ? -14.774 5.390 -16.926 1.00 66.44 307 ILE A N 1
ATOM 2494 C CA . ILE A 1 307 ? -13.875 4.957 -15.849 1.00 66.44 307 ILE A CA 1
ATOM 2495 C C . ILE A 1 307 ? -14.526 3.762 -15.150 1.00 66.44 307 ILE A C 1
ATOM 2497 O O . ILE A 1 307 ? -15.636 3.864 -14.633 1.00 66.44 307 ILE A O 1
ATOM 2501 N N . ARG A 1 308 ? -13.839 2.620 -15.158 1.00 77.19 308 ARG A N 1
ATOM 2502 C CA . ARG A 1 308 ? -14.182 1.426 -14.380 1.00 77.19 308 ARG A CA 1
ATOM 2503 C C . ARG A 1 308 ? -13.242 1.356 -13.190 1.00 77.19 308 ARG A C 1
ATOM 2505 O O . ARG A 1 308 ? -12.042 1.133 -13.356 1.00 77.19 308 ARG A O 1
ATOM 2512 N N . GLY A 1 309 ? -13.799 1.579 -12.007 1.00 86.12 309 GLY A N 1
ATOM 2513 C CA . GLY A 1 309 ? -13.066 1.529 -10.749 1.00 86.12 309 GLY A CA 1
ATOM 2514 C C . GLY A 1 309 ? -13.475 0.326 -9.917 1.00 86.12 309 GLY A C 1
ATOM 2515 O O . GLY A 1 309 ? -14.660 -0.003 -9.853 1.00 86.12 309 GLY A O 1
ATOM 2516 N N . LYS A 1 310 ? -12.517 -0.300 -9.233 1.00 92.25 310 LYS A N 1
ATOM 2517 C CA . LYS A 1 310 ? -12.791 -1.297 -8.194 1.00 92.25 310 LYS A CA 1
ATOM 2518 C C . LYS A 1 310 ? -12.036 -0.947 -6.919 1.00 92.25 310 LYS A C 1
ATOM 2520 O O . LYS A 1 310 ? -10.831 -0.727 -6.967 1.00 92.25 310 LYS A O 1
ATOM 2525 N N . ILE A 1 311 ? -12.726 -0.957 -5.783 1.00 95.69 311 ILE A N 1
ATOM 2526 C CA . ILE A 1 311 ? -12.114 -0.911 -4.451 1.00 95.69 311 ILE A CA 1
ATOM 2527 C C . ILE A 1 311 ? -12.675 -2.074 -3.640 1.00 95.69 311 ILE A C 1
ATOM 2529 O O . ILE A 1 311 ? -13.892 -2.218 -3.530 1.00 95.69 311 ILE A O 1
ATOM 2533 N N . LYS A 1 312 ? -11.799 -2.910 -3.080 1.00 96.38 312 LYS A N 1
ATOM 2534 C CA . LYS A 1 312 ? -12.213 -4.047 -2.256 1.00 96.38 312 LYS A CA 1
ATOM 2535 C C . LYS A 1 312 ? -11.403 -4.174 -0.971 1.00 96.38 312 LYS A C 1
ATOM 2537 O O . LYS A 1 312 ? -10.176 -4.143 -1.031 1.00 96.38 312 LYS A O 1
ATOM 2542 N N . GLY A 1 313 ? -12.081 -4.453 0.140 1.00 96.62 313 GLY A N 1
ATOM 2543 C CA . GLY A 1 313 ? -11.438 -4.776 1.415 1.00 96.62 313 GLY A CA 1
ATOM 2544 C C . GLY A 1 313 ? -11.029 -3.549 2.232 1.00 96.62 313 GLY A C 1
ATOM 2545 O O . GLY A 1 313 ? -11.146 -2.414 1.777 1.00 96.62 313 GLY A O 1
ATOM 2546 N N . GLY A 1 314 ? -10.490 -3.801 3.427 1.00 97.50 314 GLY A N 1
ATOM 2547 C CA . GLY A 1 314 ? -9.830 -2.802 4.268 1.00 97.50 314 GLY A CA 1
ATOM 2548 C C . GLY A 1 314 ? -10.707 -1.643 4.754 1.00 97.50 314 GLY A C 1
ATOM 2549 O O . GLY A 1 314 ? -11.939 -1.672 4.713 1.00 97.50 314 GLY A O 1
ATOM 2550 N N . THR A 1 315 ? -10.030 -0.613 5.257 1.00 98.19 315 THR A N 1
ATOM 2551 C CA . THR A 1 315 ? -10.629 0.612 5.792 1.00 98.19 315 THR A CA 1
ATOM 2552 C C . THR A 1 315 ? -10.073 1.836 5.074 1.00 98.19 315 THR A C 1
ATOM 2554 O O . THR A 1 315 ? -8.860 2.019 5.010 1.00 98.19 315 THR A O 1
ATOM 2557 N N . ILE A 1 316 ? -10.952 2.718 4.601 1.00 97.81 316 ILE A N 1
ATOM 2558 C CA . ILE A 1 316 ? -10.601 4.078 4.185 1.00 97.81 316 ILE A CA 1
ATOM 2559 C C . ILE A 1 316 ? -11.065 5.024 5.293 1.00 97.81 316 ILE A C 1
ATOM 2561 O O . ILE A 1 316 ? -12.263 5.182 5.537 1.00 97.81 316 ILE A O 1
ATOM 2565 N N . ASN A 1 317 ? -10.112 5.640 5.984 1.00 96.69 317 ASN A N 1
ATOM 2566 C CA . ASN A 1 317 ? -10.351 6.504 7.127 1.00 96.69 317 ASN A CA 1
ATOM 2567 C C . ASN A 1 317 ? -9.974 7.952 6.800 1.00 96.69 317 ASN A C 1
ATOM 2569 O O . ASN A 1 317 ? -8.801 8.319 6.755 1.00 96.69 317 ASN A O 1
ATOM 2573 N N . GLY A 1 318 ? -10.983 8.801 6.629 1.00 95.19 318 GLY A N 1
ATOM 2574 C CA . GLY A 1 318 ? -10.795 10.238 6.441 1.00 95.19 318 GLY A CA 1
ATOM 2575 C C . GLY A 1 318 ? -10.350 10.967 7.712 1.00 95.19 318 GLY A C 1
ATOM 2576 O O . GLY A 1 318 ? -10.064 12.161 7.661 1.00 95.19 318 GLY A O 1
ATOM 2577 N N . ASN A 1 319 ? -10.307 10.274 8.858 1.00 94.69 319 ASN A N 1
ATOM 2578 C CA . ASN A 1 319 ? -9.829 10.756 10.154 1.00 94.69 319 ASN A CA 1
ATOM 2579 C C . ASN A 1 319 ? -10.523 12.041 10.646 1.00 94.69 319 ASN A C 1
ATOM 2581 O O . ASN A 1 319 ? -9.977 12.803 11.437 1.00 94.69 319 ASN A O 1
ATOM 2585 N N . ASN A 1 320 ? -11.742 12.307 10.167 1.00 94.12 320 ASN A N 1
ATOM 2586 C CA . ASN A 1 320 ? -12.481 13.559 10.377 1.00 94.12 320 ASN A CA 1
ATOM 2587 C C . ASN A 1 320 ? -11.742 14.795 9.849 1.00 94.12 320 ASN A C 1
ATOM 2589 O O . ASN A 1 320 ? -11.990 15.920 10.285 1.00 94.12 320 ASN A O 1
ATOM 2593 N N . LEU A 1 321 ? -10.833 14.588 8.901 1.00 93.88 321 LEU A N 1
ATOM 2594 C CA . LEU A 1 321 ? -10.039 15.625 8.262 1.00 93.88 321 LEU A CA 1
ATOM 2595 C C . LEU A 1 321 ? -10.600 16.014 6.892 1.00 93.88 321 LEU A C 1
ATOM 2597 O O . LEU A 1 321 ? -10.310 17.119 6.434 1.00 93.88 321 LEU A O 1
ATOM 2601 N N . CYS A 1 322 ? -11.482 15.201 6.304 1.00 92.50 322 CYS A N 1
ATOM 2602 C CA . CYS A 1 322 ? -12.152 15.496 5.038 1.00 92.50 322 CYS A CA 1
ATOM 2603 C C . CYS A 1 322 ? -13.677 15.611 5.131 1.00 92.50 322 CYS A C 1
ATOM 2605 O O . CYS A 1 322 ? -14.315 14.998 5.990 1.00 92.50 322 CYS A O 1
ATOM 2607 N N . ASP A 1 323 ? -14.272 16.378 4.213 1.00 91.50 323 ASP A N 1
ATOM 2608 C CA . ASP A 1 323 ? -15.727 16.429 4.044 1.00 91.50 323 ASP A CA 1
ATOM 2609 C C . ASP A 1 323 ? -16.253 15.139 3.418 1.00 91.50 323 ASP A C 1
ATOM 2611 O O . ASP A 1 323 ? -17.321 14.683 3.818 1.00 91.50 323 ASP A O 1
ATOM 2615 N N . VAL A 1 324 ? -15.511 14.550 2.475 1.00 93.31 324 VAL A N 1
ATOM 2616 C CA . VAL A 1 324 ? -15.869 13.312 1.766 1.00 93.31 324 VAL A CA 1
ATOM 2617 C C . VAL A 1 324 ? -14.762 12.268 1.920 1.00 93.31 324 VAL A C 1
ATOM 2619 O O . VAL A 1 324 ? -13.646 12.505 1.465 1.00 93.31 324 VAL A O 1
ATOM 2622 N N . THR A 1 325 ? -15.041 11.100 2.504 1.00 95.38 325 THR A N 1
ATOM 2623 C CA . THR A 1 325 ? -14.013 10.042 2.603 1.00 95.38 325 THR A CA 1
ATOM 2624 C C . THR A 1 325 ? -13.830 9.305 1.276 1.00 95.38 325 THR A C 1
ATOM 2626 O O . THR A 1 325 ? -12.711 9.212 0.776 1.00 95.38 325 THR A O 1
ATOM 2629 N N . LEU A 1 326 ? -14.919 8.815 0.678 1.00 94.75 326 LEU A N 1
ATOM 2630 C CA . LEU A 1 326 ? -14.896 8.173 -0.635 1.00 94.75 326 LEU A CA 1
ATOM 2631 C C . LEU A 1 326 ? -15.950 8.807 -1.540 1.00 94.75 326 LEU A C 1
ATOM 2633 O O . LEU A 1 326 ? -17.131 8.858 -1.197 1.00 94.75 326 LEU A O 1
ATOM 2637 N N . GLY A 1 327 ? -15.520 9.306 -2.695 1.00 89.94 327 GLY A N 1
ATOM 2638 C CA . GLY A 1 327 ? -16.384 10.035 -3.612 1.00 89.94 327 GLY A CA 1
ATOM 2639 C C . GLY A 1 327 ? -16.288 9.554 -5.051 1.00 89.94 327 GLY A C 1
ATOM 2640 O O . GLY A 1 327 ? -15.239 9.125 -5.521 1.00 89.94 327 GLY A O 1
ATOM 2641 N N . THR A 1 328 ? -17.383 9.706 -5.779 1.00 86.50 328 THR A N 1
ATOM 2642 C CA . THR A 1 328 ? -17.416 9.582 -7.235 1.00 86.50 328 THR A CA 1
ATOM 2643 C C . THR A 1 328 ? -17.908 10.889 -7.828 1.00 86.50 328 THR A C 1
ATOM 2645 O O . THR A 1 328 ? -18.865 11.492 -7.334 1.00 86.50 328 THR A O 1
ATOM 2648 N N . ASN A 1 329 ? -17.230 11.358 -8.869 1.00 72.88 329 ASN A N 1
ATOM 2649 C CA . ASN A 1 329 ? -17.609 12.568 -9.574 1.00 72.88 329 ASN A CA 1
ATOM 2650 C C . ASN A 1 329 ? -17.538 12.319 -11.077 1.00 72.88 329 ASN A C 1
ATOM 2652 O O . ASN A 1 329 ? -16.458 12.081 -11.600 1.00 72.88 329 ASN A O 1
ATOM 2656 N N . TRP A 1 330 ? -18.673 12.399 -11.775 1.00 65.06 330 TRP A N 1
ATOM 2657 C CA . TRP A 1 330 ? -18.718 12.268 -13.237 1.00 65.06 330 TRP A CA 1
ATOM 2658 C C . TRP A 1 330 ? -18.129 10.951 -13.759 1.00 65.06 330 TRP A C 1
ATOM 2660 O O . TRP A 1 330 ? -17.240 10.926 -14.611 1.00 65.06 330 TRP A O 1
ATOM 2670 N N . ILE A 1 331 ? -18.626 9.837 -13.230 1.00 53.97 331 ILE A N 1
ATOM 2671 C CA . ILE A 1 331 ? -18.347 8.526 -13.808 1.00 53.97 331 ILE A CA 1
ATOM 2672 C C . ILE A 1 331 ? -19.474 8.252 -14.805 1.00 53.97 331 ILE A C 1
ATOM 2674 O O . ILE A 1 331 ? -20.641 8.214 -14.413 1.00 53.97 331 ILE A O 1
ATOM 2678 N N . GLY A 1 332 ? -19.136 8.099 -16.091 1.00 54.03 332 GLY A N 1
ATOM 2679 C CA . GLY A 1 332 ? -20.079 7.619 -17.107 1.00 54.03 332 GLY A CA 1
ATOM 2680 C C . GLY A 1 332 ? -20.555 6.186 -16.812 1.00 54.03 332 GLY A C 1
ATOM 2681 O O . GLY A 1 332 ? -20.350 5.666 -15.721 1.00 54.03 332 GLY A O 1
ATOM 2682 N N . ASN A 1 333 ? -21.130 5.488 -17.797 1.00 49.88 333 ASN A N 1
ATOM 2683 C CA . ASN A 1 333 ? -21.725 4.135 -17.671 1.00 49.88 333 ASN A CA 1
ATOM 2684 C C . ASN A 1 333 ? -20.781 2.985 -17.185 1.00 49.88 333 ASN A C 1
ATOM 2686 O O . ASN A 1 333 ? -21.104 1.812 -17.366 1.00 49.88 333 ASN A O 1
ATOM 2690 N N . GLY A 1 334 ? -19.599 3.281 -16.629 1.00 58.25 334 GLY A N 1
ATOM 2691 C CA . GLY A 1 334 ? -18.606 2.327 -16.128 1.00 58.25 334 GLY A CA 1
ATOM 2692 C C . GLY A 1 334 ? -18.682 2.035 -14.624 1.00 58.25 334 GLY A C 1
ATOM 2693 O O . GLY A 1 334 ? -18.341 0.916 -14.250 1.00 58.25 334 GLY A O 1
ATOM 2694 N N . GLY A 1 335 ? -19.163 2.987 -13.811 1.00 74.94 335 GLY A N 1
ATOM 2695 C CA . GLY A 1 335 ? -19.388 2.839 -12.366 1.00 74.94 335 GLY A CA 1
ATOM 2696 C C . GLY A 1 335 ? -18.143 2.579 -11.497 1.00 74.94 335 GLY A C 1
ATOM 2697 O O . GLY A 1 335 ? -17.141 2.006 -11.929 1.00 74.94 335 GLY A O 1
ATOM 2698 N N . LEU A 1 336 ? -18.206 2.967 -10.220 1.00 89.38 336 LEU A N 1
ATOM 2699 C CA . LEU A 1 336 ? -17.296 2.476 -9.182 1.00 89.38 336 LEU A CA 1
ATOM 2700 C C . LEU A 1 336 ? -17.904 1.241 -8.505 1.00 89.38 336 LEU A C 1
ATOM 2702 O O . LEU A 1 336 ? -19.015 1.300 -7.978 1.00 89.38 336 LEU A O 1
ATOM 2706 N N . HIS A 1 337 ? -17.158 0.137 -8.487 1.00 93.12 337 HIS A N 1
ATOM 2707 C CA . HIS A 1 337 ? -17.495 -1.072 -7.742 1.00 93.12 337 HIS A CA 1
ATOM 2708 C C . HIS A 1 337 ? -16.763 -1.068 -6.398 1.00 93.12 337 HIS A C 1
ATOM 2710 O O . HIS A 1 337 ? -15.535 -1.149 -6.356 1.00 93.12 337 HIS A O 1
ATOM 2716 N N . VAL A 1 338 ? -17.510 -1.001 -5.302 1.00 95.44 338 VAL A N 1
ATOM 2717 C CA . VAL A 1 338 ? -16.979 -1.016 -3.936 1.00 95.44 338 VAL A CA 1
ATOM 2718 C C . VAL A 1 338 ? -17.509 -2.242 -3.209 1.00 95.44 338 VAL A C 1
ATOM 2720 O O . VAL A 1 338 ? -18.717 -2.469 -3.203 1.00 95.44 338 VAL A O 1
ATOM 2723 N N . ASP A 1 339 ? -16.625 -3.034 -2.607 1.00 96.50 339 ASP A N 1
ATOM 2724 C CA . ASP A 1 339 ? -17.004 -4.293 -1.960 1.00 96.50 339 ASP A CA 1
ATOM 2725 C C . ASP A 1 339 ? -16.200 -4.547 -0.675 1.00 96.50 339 ASP A C 1
ATOM 2727 O O . ASP A 1 339 ? -15.002 -4.273 -0.630 1.00 96.50 339 ASP A O 1
ATOM 2731 N N . ASP A 1 340 ? -16.830 -5.103 0.360 1.00 96.88 340 ASP A N 1
ATOM 2732 C CA . ASP A 1 340 ? -16.170 -5.496 1.621 1.00 96.88 340 ASP A CA 1
ATOM 2733 C C . ASP A 1 340 ? -15.339 -4.373 2.286 1.00 96.88 340 ASP A C 1
ATOM 2735 O O . ASP A 1 340 ? -14.212 -4.609 2.720 1.00 96.88 340 ASP A O 1
ATOM 2739 N N . ILE A 1 341 ? -15.858 -3.142 2.347 1.00 97.31 341 ILE A N 1
ATOM 2740 C CA . ILE A 1 341 ? -15.091 -1.968 2.804 1.00 97.31 341 ILE A CA 1
ATOM 2741 C C . ILE A 1 341 ? -15.619 -1.362 4.106 1.00 97.31 341 ILE A C 1
ATOM 2743 O O . ILE A 1 341 ? -16.823 -1.356 4.375 1.00 97.31 341 ILE A O 1
ATOM 2747 N N . VAL A 1 342 ? -14.724 -0.745 4.875 1.00 98.06 342 VAL A N 1
ATOM 2748 C CA . VAL A 1 342 ? -15.084 0.179 5.956 1.00 98.06 342 VAL A CA 1
ATOM 2749 C C . VAL A 1 342 ? -14.735 1.612 5.554 1.00 98.06 342 VAL A C 1
ATOM 2751 O O . VAL A 1 342 ? -13.605 1.904 5.175 1.00 98.06 342 VAL A O 1
ATOM 2754 N N . ILE A 1 343 ? -15.698 2.525 5.654 1.00 97.62 343 ILE A N 1
ATOM 2755 C CA . ILE A 1 343 ? -15.506 3.963 5.442 1.00 97.62 343 ILE A CA 1
ATOM 2756 C C . ILE A 1 343 ? -15.683 4.660 6.786 1.00 97.62 343 ILE A C 1
ATOM 2758 O O . ILE A 1 343 ? -16.757 4.593 7.387 1.00 97.62 343 ILE A O 1
ATOM 2762 N N . ASN A 1 344 ? -14.635 5.335 7.251 1.00 95.62 344 ASN A N 1
ATOM 2763 C CA . ASN A 1 344 ? -14.599 5.948 8.575 1.00 95.62 344 ASN A CA 1
ATOM 2764 C C . ASN A 1 344 ? -14.174 7.422 8.523 1.00 95.62 344 ASN A C 1
ATOM 2766 O O . ASN A 1 344 ? -13.491 7.857 7.593 1.00 95.62 344 ASN A O 1
ATOM 2770 N N . GLY A 1 345 ? -14.576 8.174 9.547 1.00 92.50 345 GLY A N 1
ATOM 2771 C CA . GLY A 1 345 ? -14.023 9.475 9.911 1.00 92.50 345 GLY A CA 1
ATOM 2772 C C . GLY A 1 345 ? -14.200 10.558 8.850 1.00 92.50 345 GLY A C 1
ATOM 2773 O O . GLY A 1 345 ? -13.245 10.909 8.167 1.00 92.50 345 GLY A O 1
ATOM 2774 N N . PHE A 1 346 ? -15.386 11.149 8.752 1.00 94.38 346 PHE A N 1
ATOM 2775 C CA . PHE A 1 346 ? -15.697 12.234 7.814 1.00 94.38 346 PHE A CA 1
ATOM 2776 C C . PHE A 1 346 ? -16.437 13.371 8.513 1.00 94.38 346 PHE A C 1
ATOM 2778 O O . PHE A 1 346 ? -17.205 13.158 9.448 1.00 94.38 346 PHE A O 1
ATOM 2785 N N . LYS A 1 347 ? -16.256 14.597 8.012 1.00 93.62 347 LYS A N 1
ATOM 2786 C CA . LYS A 1 347 ? -16.966 15.783 8.511 1.00 93.62 347 LYS A CA 1
ATOM 2787 C C . LYS A 1 347 ? -18.390 15.886 7.980 1.00 93.62 347 LYS A C 1
ATOM 2789 O O . LYS A 1 347 ? -19.237 16.466 8.649 1.00 93.62 347 LYS A O 1
ATOM 2794 N N . ARG A 1 348 ? -18.650 15.379 6.767 1.00 92.94 348 ARG A N 1
ATOM 2795 C CA . ARG A 1 348 ? -19.960 15.512 6.112 1.00 92.94 348 ARG A CA 1
ATOM 2796 C C . ARG A 1 348 ? -20.450 14.221 5.477 1.00 92.94 348 ARG A C 1
ATOM 2798 O O . ARG A 1 348 ? -21.576 13.841 5.732 1.00 92.94 348 ARG A O 1
ATOM 2805 N N . ARG A 1 349 ? -19.682 13.548 4.628 1.00 94.56 349 ARG A N 1
ATOM 2806 C CA . ARG A 1 349 ? -20.181 12.451 3.784 1.00 94.56 349 ARG A CA 1
ATOM 2807 C C . ARG A 1 349 ? -19.199 11.285 3.802 1.00 94.56 349 ARG A C 1
ATOM 2809 O O . ARG A 1 349 ? -18.029 11.468 3.478 1.00 94.56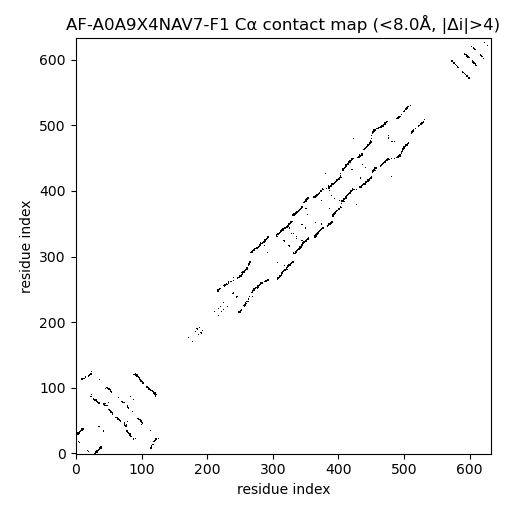 349 ARG A O 1
ATOM 2816 N N . GLY A 1 350 ? -19.674 10.094 4.150 1.00 95.38 350 GLY A N 1
ATOM 2817 C CA . GLY A 1 350 ? -18.861 8.883 4.072 1.00 95.38 350 GLY A CA 1
ATOM 2818 C C . GLY A 1 350 ? -18.647 8.477 2.622 1.00 95.38 350 GLY A C 1
ATOM 2819 O O . GLY A 1 350 ? -17.542 8.611 2.094 1.00 95.38 350 GLY A O 1
ATOM 2820 N N . PHE A 1 351 ? -19.727 8.039 1.976 1.00 95.94 351 PHE A N 1
ATOM 2821 C CA . PHE A 1 351 ? -19.768 7.775 0.543 1.00 95.94 351 PHE A CA 1
ATOM 2822 C C . PHE A 1 351 ? -20.555 8.867 -0.183 1.00 95.94 351 PHE A C 1
ATOM 2824 O O . PHE A 1 351 ? -21.687 9.173 0.190 1.00 95.94 351 PHE A O 1
ATOM 2831 N N . TYR A 1 352 ? -19.972 9.447 -1.227 1.00 92.88 352 TYR A N 1
ATOM 2832 C CA . TYR A 1 352 ? -20.587 10.506 -2.024 1.00 92.88 352 TYR A CA 1
ATOM 2833 C C . TYR A 1 352 ? -20.674 10.107 -3.496 1.00 92.88 352 TYR A C 1
ATOM 2835 O O . TYR A 1 352 ? -19.666 9.755 -4.109 1.00 92.88 352 TYR A O 1
ATOM 2843 N N . THR A 1 353 ? -21.858 10.236 -4.087 1.00 88.69 353 THR A N 1
ATOM 2844 C CA . THR A 1 353 ? -22.019 10.291 -5.543 1.00 88.69 353 THR A CA 1
ATOM 2845 C C . THR A 1 353 ? -22.411 11.713 -5.910 1.00 88.69 353 THR A C 1
ATOM 2847 O O . THR A 1 353 ? -23.313 12.290 -5.306 1.00 88.69 353 THR A O 1
ATOM 2850 N N . GLY A 1 354 ? -21.668 12.326 -6.828 1.00 73.81 354 GLY A N 1
ATOM 2851 C CA . GLY A 1 354 ? -21.915 13.698 -7.252 1.00 73.81 354 GLY A CA 1
ATOM 2852 C C . GLY A 1 354 ? -22.795 13.793 -8.492 1.00 73.81 354 GLY A C 1
ATOM 2853 O O . GLY A 1 354 ? -22.525 13.142 -9.500 1.00 73.81 354 GLY A O 1
ATOM 2854 N N . TYR A 1 355 ? -23.779 14.692 -8.433 1.00 50.22 355 TYR A N 1
ATOM 2855 C CA . TYR A 1 355 ? -24.551 15.192 -9.567 1.00 50.22 355 TYR A CA 1
ATOM 2856 C C . TYR A 1 355 ? -24.382 16.706 -9.637 1.00 50.22 355 TYR A C 1
ATOM 2858 O O . TYR A 1 355 ? -24.633 17.424 -8.669 1.00 50.22 355 TYR A O 1
ATOM 2866 N N . ARG A 1 356 ? -23.924 17.226 -10.778 1.00 51.19 356 ARG A N 1
ATOM 2867 C CA . ARG A 1 356 ? -23.883 18.675 -10.986 1.00 51.19 356 ARG A CA 1
ATOM 2868 C C . ARG A 1 356 ? -25.189 19.096 -11.657 1.00 51.19 356 ARG A C 1
ATOM 2870 O O . ARG A 1 356 ? -25.460 18.690 -12.775 1.00 51.19 356 ARG A O 1
ATOM 2877 N N . GLN A 1 357 ? -25.978 19.914 -10.962 1.00 43.22 357 GLN A N 1
ATOM 2878 C CA . GLN A 1 357 ? -27.312 20.374 -11.376 1.00 43.22 357 GLN A CA 1
ATOM 2879 C C . GLN A 1 357 ? -27.361 21.270 -12.633 1.00 43.22 357 GLN A C 1
ATOM 2881 O O . GLN A 1 357 ? -28.458 21.654 -13.028 1.00 43.22 357 GLN A O 1
ATOM 2886 N N . ASP A 1 358 ? -26.235 21.652 -13.245 1.00 46.78 358 ASP A N 1
ATOM 2887 C CA . ASP A 1 358 ? -26.224 22.697 -14.285 1.00 46.78 358 ASP A CA 1
ATOM 2888 C C . ASP A 1 358 ? -26.273 22.189 -15.735 1.00 46.78 358 ASP A C 1
ATOM 2890 O O . ASP A 1 358 ? -26.407 23.006 -16.647 1.00 46.78 358 ASP A O 1
ATOM 2894 N N . THR A 1 359 ? -26.241 20.874 -15.975 1.00 46.69 359 THR A N 1
ATOM 2895 C CA . THR A 1 359 ? -26.405 20.312 -17.320 1.00 46.69 359 THR A CA 1
ATOM 2896 C C . THR A 1 359 ? -27.521 19.275 -17.354 1.00 46.69 359 THR A C 1
ATOM 2898 O O . THR A 1 359 ? -27.668 18.440 -16.469 1.00 46.69 359 THR A O 1
ATOM 2901 N N . SER A 1 360 ? -28.324 19.308 -18.415 1.00 46.81 360 SER A N 1
ATOM 2902 C CA . SER A 1 360 ? -29.410 18.365 -18.718 1.00 46.81 360 SER A CA 1
ATOM 2903 C C . SER A 1 360 ? -28.923 16.943 -19.055 1.00 46.81 360 SER A C 1
ATOM 2905 O O . SER A 1 360 ? -29.622 16.191 -19.734 1.00 46.81 360 SER A O 1
ATOM 2907 N N . VAL A 1 361 ? -27.715 16.567 -18.621 1.00 48.75 361 VAL A N 1
ATOM 2908 C CA . VAL A 1 361 ? -27.053 15.311 -18.976 1.00 48.75 361 VAL A CA 1
ATOM 2909 C C . VAL A 1 361 ? -26.784 14.511 -17.698 1.00 48.75 361 VAL A C 1
ATOM 2911 O O . VAL A 1 361 ? -25.912 14.848 -16.899 1.00 48.75 361 VAL A O 1
ATOM 2914 N N . ASN A 1 362 ? -27.561 13.442 -17.508 1.00 50.31 362 ASN A N 1
ATOM 2915 C CA . ASN A 1 362 ? -27.443 12.479 -16.408 1.00 50.31 362 ASN A CA 1
ATOM 2916 C C . ASN A 1 362 ? -26.093 11.742 -16.471 1.00 50.31 362 ASN A C 1
ATOM 2918 O O . ASN A 1 362 ? -25.991 10.745 -17.181 1.00 50.31 362 ASN A O 1
ATOM 2922 N N . LEU A 1 363 ? -25.051 12.219 -15.778 1.00 53.34 363 LEU A N 1
ATOM 2923 C CA . LEU A 1 363 ? -23.686 11.672 -15.933 1.00 53.34 363 LEU A CA 1
ATOM 2924 C C . LEU A 1 363 ? -22.958 11.317 -14.622 1.00 53.34 363 LEU A C 1
ATOM 2926 O O . LEU A 1 363 ? -21.734 11.224 -14.598 1.00 53.34 363 LEU A O 1
ATOM 2930 N N . GLY A 1 364 ? -23.682 11.081 -13.528 1.00 55.03 364 GLY A N 1
ATOM 2931 C CA . GLY A 1 364 ? -23.117 10.467 -12.322 1.00 55.03 364 GLY A CA 1
ATOM 2932 C C . GLY A 1 364 ? -23.954 9.264 -11.926 1.00 55.03 364 GLY A C 1
ATOM 2933 O O . GLY A 1 364 ? -25.004 9.448 -11.316 1.00 55.03 364 GLY A O 1
ATOM 2934 N N . GLY A 1 365 ? -23.539 8.054 -12.301 1.00 64.69 365 GLY A N 1
ATOM 2935 C CA . GLY A 1 365 ? -24.360 6.872 -12.064 1.00 64.69 365 GLY A CA 1
ATOM 2936 C C . GLY A 1 365 ? -23.696 5.530 -12.319 1.00 64.69 365 GLY A C 1
ATOM 2937 O O . GLY A 1 365 ? -22.554 5.463 -12.765 1.00 64.69 365 GLY A O 1
ATOM 2938 N N . GLY A 1 366 ? -24.412 4.448 -12.013 1.00 79.88 366 GLY A N 1
ATOM 2939 C CA . GLY A 1 366 ? -23.927 3.081 -12.220 1.00 79.88 366 GLY A CA 1
ATOM 2940 C C . GLY A 1 366 ? -22.949 2.583 -11.156 1.00 79.88 366 GLY A C 1
ATOM 2941 O O . GLY A 1 366 ? -22.280 1.575 -11.376 1.00 79.88 366 GLY A O 1
ATOM 2942 N N . ASN A 1 367 ? -22.836 3.263 -10.011 1.00 89.69 367 ASN A N 1
ATOM 2943 C CA . ASN A 1 367 ? -22.012 2.771 -8.910 1.00 89.69 367 ASN A CA 1
ATOM 2944 C C . ASN A 1 367 ? -22.659 1.543 -8.264 1.00 89.69 367 ASN A C 1
ATOM 2946 O O . ASN A 1 367 ? -23.875 1.500 -8.074 1.00 89.69 367 ASN A O 1
ATOM 2950 N N . TYR A 1 368 ? -21.832 0.573 -7.885 1.00 93.12 368 TYR A N 1
ATOM 2951 C CA . TYR A 1 368 ? -22.251 -0.628 -7.173 1.00 93.12 368 TYR A CA 1
ATOM 2952 C C . TYR A 1 368 ? -21.471 -0.721 -5.866 1.00 93.12 368 TYR A C 1
ATOM 2954 O O . TYR A 1 368 ? -20.274 -1.005 -5.873 1.00 93.12 368 TYR A O 1
ATOM 2962 N N . VAL A 1 369 ? -22.139 -0.474 -4.743 1.00 95.75 369 VAL A N 1
ATOM 2963 C CA . VAL A 1 369 ? -21.543 -0.563 -3.406 1.00 95.75 369 VAL A CA 1
ATOM 2964 C C . VAL A 1 369 ? -22.186 -1.732 -2.679 1.00 95.75 369 VAL A C 1
ATOM 2966 O O . VAL A 1 369 ? -23.401 -1.753 -2.498 1.00 95.75 369 VAL A O 1
ATOM 2969 N N . ASN A 1 370 ? -21.384 -2.706 -2.260 1.00 97.19 370 ASN A N 1
ATOM 2970 C CA . ASN A 1 370 ? -21.858 -3.889 -1.555 1.00 97.19 370 ASN A CA 1
ATOM 2971 C C . ASN A 1 370 ? -21.034 -4.151 -0.290 1.00 97.19 370 ASN A C 1
ATOM 2973 O O . ASN A 1 370 ? -19.836 -3.878 -0.256 1.00 97.19 370 ASN A O 1
ATOM 2977 N N . ARG A 1 371 ? -21.677 -4.685 0.754 1.00 97.31 371 ARG A N 1
ATOM 2978 C CA . ARG A 1 371 ? -21.026 -5.105 2.012 1.00 97.31 371 ARG A CA 1
ATOM 2979 C C . ARG A 1 371 ? -20.110 -4.019 2.585 1.00 97.31 371 ARG A C 1
ATOM 2981 O O . ARG A 1 371 ? -18.949 -4.272 2.902 1.00 97.31 371 ARG A O 1
ATOM 2988 N N . ALA A 1 372 ? -20.633 -2.798 2.698 1.00 97.44 372 ALA A N 1
ATOM 2989 C CA . ALA A 1 372 ? -19.889 -1.666 3.239 1.00 97.44 372 ALA A CA 1
ATOM 2990 C C . ALA A 1 372 ? -20.377 -1.284 4.639 1.00 97.44 372 ALA A C 1
ATOM 2992 O O . ALA A 1 372 ? -21.577 -1.259 4.920 1.00 97.44 372 ALA A O 1
ATOM 2993 N N . ARG A 1 373 ? -19.441 -0.914 5.512 1.00 97.75 373 ARG A N 1
ATOM 2994 C CA . ARG A 1 373 ? -19.741 -0.285 6.800 1.00 97.75 373 ARG A CA 1
ATOM 2995 C C . ARG A 1 373 ? -19.276 1.157 6.772 1.00 97.75 373 ARG A C 1
ATOM 2997 O O . ARG A 1 373 ? -18.088 1.420 6.635 1.00 97.75 373 ARG A O 1
ATOM 3004 N N . ILE A 1 374 ? -20.203 2.086 6.930 1.00 97.62 374 ILE A N 1
ATOM 3005 C CA . ILE A 1 374 ? -19.925 3.516 6.927 1.00 97.62 374 ILE A CA 1
ATOM 3006 C C . ILE A 1 374 ? -20.228 4.038 8.318 1.00 97.62 374 ILE A C 1
ATOM 3008 O O . ILE A 1 374 ? -21.365 3.957 8.775 1.00 97.62 374 ILE A O 1
ATOM 3012 N N . HIS A 1 375 ? -19.222 4.537 9.021 1.00 94.56 375 HIS A N 1
ATOM 3013 C CA . HIS A 1 375 ? -19.419 4.995 10.389 1.00 94.56 375 HIS A CA 1
ATOM 3014 C C . HIS A 1 375 ? -18.609 6.236 10.716 1.00 94.56 375 HIS A C 1
ATOM 3016 O O . HIS A 1 375 ? -17.554 6.468 10.130 1.00 94.56 375 HIS A O 1
ATOM 3022 N N . ASN A 1 376 ? -19.117 7.040 11.645 1.00 90.44 376 ASN A N 1
ATOM 3023 C CA . ASN A 1 376 ? -18.423 8.228 12.111 1.00 90.44 376 ASN A CA 1
ATOM 3024 C C . ASN A 1 376 ? -18.161 8.136 13.615 1.00 90.44 376 ASN A C 1
ATOM 3026 O O . ASN A 1 376 ? -19.072 7.968 14.417 1.00 90.44 376 ASN A O 1
ATOM 3030 N N . THR A 1 377 ? -16.894 8.232 14.008 1.00 79.38 377 THR A N 1
ATOM 3031 C CA . THR A 1 377 ? -16.472 8.091 15.408 1.00 79.38 377 THR A CA 1
ATOM 3032 C C . THR A 1 377 ? -16.268 9.432 16.119 1.00 79.38 377 THR A C 1
ATOM 3034 O O . THR A 1 377 ? -16.005 9.443 17.324 1.00 79.38 377 THR A O 1
ATOM 3037 N N . SER A 1 378 ? -16.390 10.569 15.419 1.00 68.88 378 SER A N 1
ATOM 3038 C CA . SER A 1 378 ? -16.157 11.897 16.004 1.00 68.88 378 SER A CA 1
ATOM 3039 C C . SER A 1 378 ? -17.366 12.485 16.739 1.00 68.88 378 SER A C 1
ATOM 3041 O O . SER A 1 378 ? -18.509 12.098 16.533 1.00 68.88 378 SER A O 1
ATOM 3043 N N . GLY A 1 379 ? -17.094 13.414 17.664 1.00 69.81 379 GLY A N 1
ATOM 3044 C CA . GLY A 1 379 ? -18.011 13.856 18.725 1.00 69.81 379 GLY A CA 1
ATOM 3045 C C . GLY A 1 379 ? -19.338 14.511 18.309 1.00 69.81 379 GLY A C 1
ATOM 3046 O O . GLY A 1 379 ? -20.198 14.677 19.170 1.00 69.81 379 GLY A O 1
ATOM 3047 N N . SER A 1 380 ? -19.542 14.861 17.035 1.00 81.62 380 SER A N 1
ATOM 3048 C CA . SER A 1 380 ? -20.823 15.369 16.528 1.00 81.62 380 SER A CA 1
ATOM 3049 C C . SER A 1 380 ? -21.159 14.726 15.193 1.00 81.62 380 SER A C 1
ATOM 3051 O O . SER A 1 380 ? -20.353 14.751 14.268 1.00 81.62 380 SER A O 1
ATOM 3053 N N . ILE A 1 381 ? -22.386 14.223 15.083 1.00 86.12 381 ILE A N 1
ATOM 3054 C CA . ILE A 1 381 ? -22.918 13.673 13.835 1.00 86.12 381 ILE A CA 1
ATOM 3055 C C . ILE A 1 381 ? -23.725 14.708 13.040 1.00 86.12 381 ILE A C 1
ATOM 3057 O O . ILE A 1 381 ? -24.198 14.412 11.945 1.00 86.12 381 ILE A O 1
ATOM 3061 N N . SER A 1 382 ? -23.919 15.916 13.572 1.00 91.44 382 SER A N 1
ATOM 3062 C CA . SER A 1 382 ? -24.728 16.947 12.916 1.00 91.44 382 SER A CA 1
ATOM 3063 C C . SER A 1 382 ? -24.139 17.325 11.554 1.00 91.44 382 SER A C 1
ATOM 3065 O O . SER A 1 382 ? -22.955 17.631 11.440 1.00 91.44 382 SER A O 1
ATOM 3067 N N . GLY A 1 383 ? -24.972 17.302 10.518 1.00 91.12 383 GLY A N 1
ATOM 3068 C CA . GLY A 1 383 ? -24.597 17.553 9.131 1.00 91.12 383 GLY A CA 1
ATOM 3069 C C . GLY A 1 383 ? -23.905 16.380 8.437 1.00 91.12 383 GLY A C 1
ATOM 3070 O O . GLY A 1 383 ? -23.289 16.605 7.394 1.00 91.12 383 GLY A O 1
ATOM 3071 N N . THR A 1 384 ? -23.969 15.162 8.993 1.00 95.56 384 THR A N 1
ATOM 3072 C CA . THR A 1 384 ? -23.302 13.983 8.419 1.00 95.56 384 THR A CA 1
ATOM 3073 C C . THR A 1 384 ? -24.254 13.032 7.696 1.00 95.56 384 THR A C 1
ATOM 3075 O O . THR A 1 384 ? -25.384 12.796 8.125 1.00 95.56 384 THR A O 1
ATOM 3078 N N . TRP A 1 385 ? -23.765 12.455 6.601 1.00 96.25 385 TRP A N 1
ATOM 3079 C CA . TRP A 1 385 ? -24.436 11.477 5.758 1.00 96.25 385 TRP A CA 1
ATOM 3080 C C . TRP A 1 385 ? -23.560 10.233 5.616 1.00 96.25 385 TRP A C 1
ATOM 3082 O O . TRP A 1 385 ? -22.393 10.348 5.236 1.00 96.25 385 TRP A O 1
ATOM 3092 N N . GLY A 1 386 ? -24.113 9.049 5.884 1.00 96.75 386 GLY A N 1
ATOM 3093 C CA . GLY A 1 386 ? -23.432 7.789 5.583 1.00 96.75 386 GLY A CA 1
ATOM 3094 C C . GLY A 1 386 ? -23.257 7.645 4.074 1.00 96.75 386 GLY A C 1
ATOM 3095 O O . GLY A 1 386 ? -22.139 7.668 3.559 1.00 96.75 386 GLY A O 1
ATOM 3096 N N . ILE A 1 387 ? -24.383 7.599 3.365 1.00 97.44 387 ILE A N 1
ATOM 3097 C CA . ILE A 1 387 ? -24.454 7.679 1.907 1.00 97.44 387 ILE A CA 1
ATOM 3098 C C . ILE A 1 387 ? -25.072 9.023 1.526 1.00 97.44 387 ILE A C 1
ATOM 3100 O O . ILE A 1 387 ? -26.156 9.371 1.991 1.00 97.44 387 ILE A O 1
ATOM 3104 N N . TYR A 1 388 ? -24.399 9.769 0.657 1.00 95.00 388 TYR A N 1
ATOM 3105 C CA . TYR A 1 388 ? -24.953 10.927 -0.030 1.00 95.00 388 TYR A CA 1
ATOM 3106 C C . TYR A 1 388 ? -25.012 10.619 -1.522 1.00 95.00 388 TYR A C 1
ATOM 3108 O O . TYR A 1 388 ? -24.028 10.798 -2.240 1.00 95.00 388 TYR A O 1
ATOM 3116 N N . ASP A 1 389 ? -26.155 10.103 -1.954 1.00 92.62 389 ASP A N 1
ATOM 3117 C CA . ASP A 1 389 ? -26.402 9.665 -3.316 1.00 92.62 389 ASP A CA 1
ATOM 3118 C C . ASP A 1 389 ? -27.082 10.764 -4.142 1.00 92.62 389 ASP A C 1
ATOM 3120 O O . ASP A 1 389 ? -28.307 10.874 -4.188 1.00 92.62 389 ASP A O 1
ATOM 3124 N N . ASP A 1 390 ? -26.280 11.616 -4.770 1.00 86.00 390 ASP A N 1
ATOM 3125 C CA . ASP A 1 390 ? -26.797 12.663 -5.652 1.00 86.00 390 ASP A CA 1
ATOM 3126 C C . ASP A 1 390 ? -26.933 12.180 -7.108 1.00 86.00 390 ASP A C 1
ATOM 3128 O O . ASP A 1 390 ? -27.583 12.834 -7.916 1.00 86.00 390 ASP A O 1
ATOM 3132 N N . GLY A 1 391 ? -26.335 11.034 -7.449 1.00 79.25 391 GLY A N 1
ATOM 3133 C CA . GLY A 1 391 ? -26.366 10.436 -8.784 1.00 79.25 391 GLY A CA 1
ATOM 3134 C C . GLY A 1 391 ? -27.655 9.675 -9.138 1.00 79.25 391 GLY A C 1
ATOM 3135 O O . GLY A 1 391 ? -28.612 9.618 -8.372 1.00 79.25 391 GLY A O 1
ATOM 3136 N N . SER A 1 392 ? -27.677 9.085 -10.336 1.00 77.81 392 SER A N 1
ATOM 3137 C CA . SER A 1 392 ? -28.746 8.191 -10.822 1.00 77.81 392 SER A CA 1
ATOM 3138 C C . SER A 1 392 ? -28.222 6.771 -11.033 1.00 77.81 392 SER A C 1
ATOM 3140 O O . SER A 1 392 ? -27.028 6.582 -11.214 1.00 77.81 392 SER A O 1
ATOM 3142 N N . ASP A 1 393 ? -29.093 5.762 -11.040 1.00 82.25 393 ASP A N 1
ATOM 3143 C CA . ASP A 1 393 ? -28.721 4.363 -11.333 1.00 82.25 393 ASP A CA 1
ATOM 3144 C C . ASP A 1 393 ? -27.626 3.789 -10.406 1.00 82.25 393 ASP A C 1
ATOM 3146 O O . ASP A 1 393 ? -26.860 2.906 -10.796 1.00 82.25 393 ASP A O 1
ATOM 3150 N N . ASN A 1 394 ? -27.526 4.288 -9.173 1.00 89.88 394 ASN A N 1
ATOM 3151 C CA . ASN A 1 394 ? -26.617 3.742 -8.169 1.00 89.88 394 ASN A CA 1
ATOM 3152 C C . ASN A 1 394 ? -27.298 2.606 -7.402 1.00 89.88 394 ASN A C 1
ATOM 3154 O O . ASN A 1 394 ? -28.481 2.690 -7.066 1.00 89.88 394 ASN A O 1
ATOM 3158 N N . TYR A 1 395 ? -26.545 1.547 -7.117 1.00 94.00 395 TYR A N 1
ATOM 3159 C CA . TYR A 1 395 ? -27.016 0.385 -6.378 1.00 94.00 395 TYR A CA 1
ATOM 3160 C C . TYR A 1 395 ? -26.175 0.179 -5.120 1.00 94.00 395 TYR A C 1
ATOM 3162 O O . TYR A 1 395 ? -24.960 -0.013 -5.186 1.00 94.00 395 TYR A O 1
ATOM 3170 N N . PHE A 1 396 ? -26.843 0.194 -3.974 1.00 96.75 396 PHE A N 1
ATOM 3171 C CA . PHE A 1 396 ? -26.255 0.006 -2.655 1.00 96.75 396 PHE A CA 1
ATOM 3172 C C . PHE A 1 396 ? -26.872 -1.234 -2.016 1.00 96.75 396 PHE A C 1
ATOM 3174 O O . PHE A 1 396 ? -28.094 -1.308 -1.919 1.00 96.75 396 PHE A O 1
ATOM 3181 N N . ASP A 1 397 ? -26.064 -2.198 -1.576 1.00 97.31 397 ASP A N 1
ATOM 3182 C CA . ASP A 1 397 ? -26.554 -3.433 -0.954 1.00 97.31 397 ASP A CA 1
ATOM 3183 C C . ASP A 1 397 ? -25.726 -3.849 0.264 1.00 97.31 397 ASP A C 1
ATOM 3185 O O . ASP A 1 397 ? -24.507 -3.699 0.292 1.00 97.31 397 ASP A O 1
ATOM 3189 N N . ASN A 1 398 ? -26.383 -4.387 1.288 1.00 97.56 398 ASN A N 1
ATOM 3190 C CA . ASN A 1 398 ? -25.757 -4.822 2.543 1.00 97.56 398 ASN A CA 1
ATOM 3191 C C . ASN A 1 398 ? -24.897 -3.718 3.182 1.00 97.56 398 ASN A C 1
ATOM 3193 O O . ASN A 1 398 ? -23.720 -3.929 3.487 1.00 97.56 398 ASN A O 1
ATOM 3197 N N . ILE A 1 399 ? -25.477 -2.528 3.353 1.00 97.88 399 ILE A N 1
ATOM 3198 C CA . ILE A 1 399 ? -24.767 -1.368 3.899 1.00 97.88 399 ILE A CA 1
ATOM 3199 C C . ILE A 1 399 ? -25.184 -1.126 5.341 1.00 97.88 399 ILE A C 1
ATOM 3201 O O . ILE A 1 399 ? -26.369 -1.011 5.641 1.00 97.88 399 ILE A O 1
ATOM 3205 N N . ILE A 1 400 ? -24.207 -0.962 6.226 1.00 97.31 400 ILE A N 1
ATOM 3206 C CA . ILE A 1 400 ? -24.440 -0.503 7.597 1.00 97.31 400 ILE A CA 1
ATOM 3207 C C . ILE A 1 400 ? -23.988 0.947 7.684 1.00 97.31 400 ILE A C 1
ATOM 3209 O O . ILE A 1 400 ? -22.820 1.233 7.424 1.00 97.31 400 ILE A O 1
ATOM 3213 N N . THR A 1 401 ? -24.880 1.849 8.089 1.00 96.62 401 THR A N 1
ATOM 3214 C CA . THR A 1 401 ? -24.509 3.233 8.404 1.00 96.62 401 THR A CA 1
ATOM 3215 C C . THR A 1 401 ? -24.668 3.462 9.897 1.00 96.62 401 THR A C 1
ATOM 3217 O O . THR A 1 401 ? -25.777 3.383 10.419 1.00 96.62 401 THR A O 1
ATOM 3220 N N . GLN A 1 402 ? -23.572 3.727 10.591 1.00 95.06 402 GLN A N 1
ATOM 3221 C CA . GLN A 1 402 ? -23.559 3.838 12.043 1.00 95.06 402 GLN A CA 1
ATOM 3222 C C . GLN A 1 402 ? -23.114 5.239 12.458 1.00 95.06 402 GLN A C 1
ATOM 3224 O O . GLN A 1 402 ? -22.126 5.748 11.937 1.00 95.06 402 GLN A O 1
ATOM 3229 N N . ASP A 1 403 ? -23.797 5.825 13.440 1.00 94.50 403 ASP A N 1
ATOM 3230 C CA . ASP A 1 403 ? -23.380 7.093 14.049 1.00 94.50 403 ASP A CA 1
ATOM 3231 C C . ASP A 1 403 ? -23.283 8.240 13.026 1.00 94.50 403 ASP A C 1
ATOM 3233 O O . ASP A 1 403 ? -22.325 9.003 12.992 1.00 94.50 403 ASP A O 1
ATOM 3237 N N . VAL A 1 404 ? -24.289 8.360 12.161 1.00 95.12 404 VAL A N 1
ATOM 3238 C CA . VAL A 1 404 ? -24.420 9.444 11.175 1.00 95.12 404 VAL A CA 1
ATOM 3239 C C . VAL A 1 404 ? -25.796 10.085 11.293 1.00 95.12 404 VAL A C 1
ATOM 3241 O O . VAL A 1 404 ? -26.771 9.389 11.559 1.00 95.12 404 VAL A O 1
ATOM 3244 N N . GLN A 1 405 ? -25.913 11.400 11.077 1.00 95.50 405 GLN A N 1
ATOM 3245 C CA . GLN A 1 405 ? -27.218 12.069 11.198 1.00 95.50 405 GLN A CA 1
ATOM 3246 C C . GLN A 1 405 ? -28.202 11.561 10.151 1.00 95.50 405 GLN A C 1
ATOM 3248 O O . GLN A 1 405 ? -29.379 11.418 10.449 1.00 95.50 405 GLN A O 1
ATOM 3253 N N . CYS A 1 406 ? -27.749 11.294 8.935 1.00 96.50 406 CYS A N 1
ATOM 3254 C CA . CYS A 1 406 ? -28.580 10.719 7.894 1.00 96.50 406 CYS A CA 1
ATOM 3255 C C . CYS A 1 406 ? -27.903 9.461 7.351 1.00 96.50 406 CYS A C 1
ATOM 3257 O O . CYS A 1 406 ? -26.801 9.543 6.812 1.00 96.50 406 CYS A O 1
ATOM 3259 N N . GLY A 1 407 ? -28.540 8.299 7.481 1.00 96.62 407 GLY A N 1
ATOM 3260 C CA . GLY A 1 407 ? -28.010 7.052 6.929 1.00 96.62 407 GLY A CA 1
ATOM 3261 C C . GLY A 1 407 ? -27.834 7.155 5.417 1.00 96.62 407 GLY A C 1
ATOM 3262 O O . GLY A 1 407 ? -26.728 7.009 4.899 1.00 96.62 407 GLY A O 1
ATOM 3263 N N . VAL A 1 408 ? -28.916 7.506 4.722 1.00 97.19 408 VAL A N 1
ATOM 3264 C CA . VAL A 1 408 ? -28.956 7.653 3.264 1.00 97.19 408 VAL A CA 1
ATOM 3265 C C . VAL A 1 408 ? -29.595 8.982 2.889 1.00 97.19 408 VAL A C 1
ATOM 3267 O O . VAL A 1 408 ? -30.734 9.238 3.244 1.00 97.19 408 VAL A O 1
ATOM 3270 N N . TYR A 1 409 ? -28.907 9.822 2.127 1.00 95.31 409 TYR A N 1
ATOM 3271 C CA . TYR A 1 409 ? -29.548 10.826 1.277 1.00 95.31 409 TYR A CA 1
ATOM 3272 C C . TYR A 1 409 ? -29.586 10.296 -0.152 1.00 95.31 409 TYR A C 1
ATOM 3274 O O . TYR A 1 409 ? -28.569 9.778 -0.605 1.00 95.31 409 TYR A O 1
ATOM 3282 N N . THR A 1 410 ? -30.710 10.417 -0.858 1.00 91.69 410 THR A N 1
ATOM 3283 C CA . THR A 1 410 ? -30.797 9.992 -2.262 1.00 91.69 410 THR A CA 1
ATOM 3284 C C . THR A 1 410 ? -31.729 10.862 -3.098 1.00 91.69 410 THR A C 1
ATOM 3286 O O . THR A 1 410 ? -32.757 11.349 -2.614 1.00 91.69 410 THR A O 1
ATOM 3289 N N . ARG A 1 411 ? -31.382 11.033 -4.377 1.00 85.94 411 ARG A N 1
ATOM 3290 C CA . ARG A 1 411 ? -32.309 11.518 -5.408 1.00 85.94 411 ARG A CA 1
ATOM 3291 C C . ARG A 1 411 ? -32.903 10.387 -6.243 1.00 85.94 411 ARG A C 1
ATOM 3293 O O . ARG A 1 411 ? -34.096 10.431 -6.523 1.00 85.94 411 ARG A O 1
ATOM 3300 N N . ASN A 1 412 ? -32.103 9.406 -6.654 1.00 84.50 412 ASN A N 1
ATOM 3301 C CA . ASN A 1 412 ? -32.531 8.367 -7.592 1.00 84.50 412 ASN A CA 1
ATOM 3302 C C . ASN A 1 412 ? -31.658 7.098 -7.484 1.00 84.50 412 ASN A C 1
ATOM 3304 O O . ASN A 1 412 ? -30.982 6.704 -8.439 1.00 84.50 412 ASN A O 1
ATOM 3308 N N . GLY A 1 413 ? -31.644 6.486 -6.297 1.00 88.25 413 GLY A N 1
ATOM 3309 C CA . GLY A 1 413 ? -30.853 5.287 -6.003 1.00 88.25 413 GLY A CA 1
ATOM 3310 C C . GLY A 1 413 ? -31.682 4.043 -5.680 1.00 88.25 413 GLY A C 1
ATOM 3311 O O . GLY A 1 413 ? -32.849 4.113 -5.286 1.00 88.25 413 GLY A O 1
ATOM 3312 N N . MET A 1 414 ? -31.047 2.879 -5.810 1.00 92.56 414 MET A N 1
ATOM 3313 C CA . MET A 1 414 ? -31.584 1.585 -5.396 1.00 92.56 414 MET A CA 1
ATOM 3314 C C . MET A 1 414 ? -30.828 1.074 -4.169 1.00 92.56 414 MET A C 1
ATOM 3316 O O . MET A 1 414 ? -29.603 0.970 -4.178 1.00 92.56 414 MET A O 1
ATOM 3320 N N . PHE A 1 415 ? -31.568 0.716 -3.129 1.00 95.50 415 PHE A N 1
ATOM 3321 C CA . PHE A 1 415 ? -31.037 0.403 -1.809 1.00 95.50 415 PHE A CA 1
ATOM 3322 C C . PHE A 1 415 ? -31.565 -0.951 -1.337 1.00 95.50 415 PHE A C 1
ATOM 3324 O O . PHE A 1 415 ? -32.752 -1.086 -1.060 1.00 95.50 415 PHE A O 1
ATOM 3331 N N . GLY A 1 416 ? -30.699 -1.955 -1.239 1.00 93.94 416 GLY A N 1
ATOM 3332 C CA . GLY A 1 416 ? -30.980 -3.271 -0.668 1.00 93.94 416 GLY A CA 1
ATOM 3333 C C . GLY A 1 416 ? -30.309 -3.444 0.696 1.00 93.94 416 GLY A C 1
ATOM 3334 O O . GLY A 1 416 ? -29.179 -3.014 0.885 1.00 93.94 416 GLY A O 1
ATOM 3335 N N . ASN A 1 417 ? -30.971 -4.081 1.663 1.00 94.88 417 ASN A N 1
ATOM 3336 C CA . ASN A 1 417 ? -30.358 -4.466 2.947 1.00 94.88 417 ASN A CA 1
ATOM 3337 C C . ASN A 1 417 ? -29.574 -3.327 3.632 1.00 94.88 417 ASN A C 1
ATOM 3339 O O . ASN A 1 417 ? -28.396 -3.481 3.966 1.00 94.88 417 ASN A O 1
ATOM 3343 N N . ILE A 1 418 ? -30.198 -2.161 3.798 1.00 96.44 418 ILE A N 1
ATOM 3344 C CA . ILE A 1 418 ? -29.558 -1.019 4.461 1.00 96.44 418 ILE A CA 1
ATOM 3345 C C . ILE A 1 418 ? -29.897 -1.041 5.948 1.00 96.44 418 ILE A C 1
ATOM 3347 O O . ILE A 1 418 ? -31.058 -1.226 6.307 1.00 96.44 418 ILE A O 1
ATOM 3351 N N . HIS A 1 419 ? -28.902 -0.816 6.803 1.00 95.38 419 HIS A N 1
ATOM 3352 C CA . HIS A 1 419 ? -29.052 -0.816 8.254 1.00 95.38 419 HIS A CA 1
ATOM 3353 C C . HIS A 1 419 ? -28.484 0.462 8.896 1.00 95.38 419 HIS A C 1
ATOM 3355 O O . HIS A 1 419 ? -27.315 0.483 9.301 1.00 95.38 419 HIS A O 1
ATOM 3361 N N . PRO A 1 420 ? -29.283 1.544 8.980 1.00 94.19 420 PRO A N 1
ATOM 3362 C CA . PRO A 1 420 ? -28.913 2.748 9.706 1.00 94.19 420 PRO A CA 1
ATOM 3363 C C . PRO A 1 420 ? -29.228 2.649 11.202 1.00 94.19 420 PRO A C 1
ATOM 3365 O O . PRO A 1 420 ? -30.332 2.249 11.580 1.00 94.19 420 PRO A O 1
ATOM 3368 N N . TRP A 1 421 ? -28.280 3.061 12.049 1.00 92.94 421 TRP A N 1
ATOM 3369 C CA . TRP A 1 421 ? -28.468 3.121 13.503 1.00 92.94 421 TRP A CA 1
ATOM 3370 C C . TRP A 1 421 ? -27.496 4.090 14.200 1.00 92.94 421 TRP A C 1
ATOM 3372 O O . TRP A 1 421 ? -26.448 4.455 13.660 1.00 92.94 421 TRP A O 1
ATOM 3382 N N . ILE A 1 422 ? -27.843 4.497 15.422 1.00 90.06 422 ILE A N 1
ATOM 3383 C CA . ILE A 1 422 ? -27.054 5.381 16.290 1.00 90.06 422 ILE A CA 1
ATOM 3384 C C . ILE A 1 422 ? -26.670 4.658 17.586 1.00 90.06 422 ILE A C 1
ATOM 3386 O O . ILE A 1 422 ? -27.510 4.114 18.297 1.00 90.06 422 ILE A O 1
ATOM 3390 N N . SER A 1 423 ? -25.400 4.693 17.961 1.00 89.06 423 SER A N 1
ATOM 3391 C CA . SER A 1 423 ? -24.915 4.059 19.189 1.00 89.06 423 SER A CA 1
ATOM 3392 C C . SER A 1 423 ? -25.085 4.923 20.442 1.00 89.06 423 SER A C 1
ATOM 3394 O O . SER A 1 423 ? -25.141 4.379 21.546 1.00 89.06 423 SER A O 1
ATOM 3396 N N . LYS A 1 424 ? -25.185 6.254 20.297 1.00 87.50 424 LYS A N 1
ATOM 3397 C CA . LYS A 1 424 ? -25.203 7.208 21.420 1.00 87.50 424 LYS A CA 1
ATOM 3398 C C . LYS A 1 424 ? -26.533 7.961 21.572 1.00 87.50 424 LYS A C 1
ATOM 3400 O O . LYS A 1 424 ? -27.011 8.533 20.593 1.00 87.50 424 LYS A O 1
ATOM 3405 N N . PRO A 1 425 ? -27.137 8.025 22.774 1.00 85.12 425 PRO A N 1
ATOM 3406 C CA . PRO A 1 425 ? -28.435 8.681 22.975 1.00 85.12 425 PRO A CA 1
ATOM 3407 C C . PRO A 1 425 ? -28.488 10.151 22.547 1.00 85.12 425 PRO A C 1
ATOM 3409 O O . PRO A 1 425 ? -29.485 10.595 21.983 1.00 85.12 425 PRO A O 1
ATOM 3412 N N . GLU A 1 426 ? -27.411 10.904 22.768 1.00 88.38 426 GLU A N 1
ATOM 3413 C CA . GLU A 1 426 ? -27.293 12.319 22.403 1.00 88.38 426 GLU A CA 1
ATOM 3414 C C . GLU A 1 426 ? -27.321 12.577 20.887 1.00 88.38 426 GLU A C 1
ATOM 3416 O O . GLU A 1 426 ? -27.512 13.710 20.451 1.00 88.38 426 GLU A O 1
ATOM 3421 N N . TRP A 1 427 ? -27.144 11.531 20.083 1.00 90.75 427 TRP A N 1
ATOM 3422 C CA . TRP A 1 427 ? -27.135 11.575 18.624 1.00 90.75 427 TRP A CA 1
ATOM 3423 C C . TRP A 1 427 ? -28.476 11.153 18.008 1.00 90.75 427 TRP A C 1
ATOM 3425 O O . TRP A 1 427 ? -28.657 11.229 16.797 1.00 90.75 427 TRP A O 1
ATOM 3435 N N . TYR A 1 428 ? -29.444 10.733 18.823 1.00 88.50 428 TYR A N 1
ATOM 3436 C CA . TYR A 1 428 ? -30.751 10.320 18.324 1.00 88.50 428 TYR A CA 1
ATOM 3437 C C . TYR A 1 428 ? -31.543 11.478 17.711 1.00 88.50 428 TYR A C 1
ATOM 3439 O O . TYR A 1 428 ? -32.088 11.351 16.616 1.00 88.50 428 TYR A O 1
ATOM 3447 N N . ALA A 1 429 ? -31.611 12.613 18.409 1.00 89.81 429 ALA A N 1
ATOM 3448 C CA . ALA A 1 429 ? -32.420 13.748 17.982 1.00 89.81 429 ALA A CA 1
ATOM 3449 C C . ALA A 1 429 ? -31.911 14.323 16.648 1.00 89.81 429 ALA A C 1
ATOM 3451 O O . ALA A 1 429 ? -30.731 14.634 16.485 1.00 89.81 429 ALA A O 1
ATOM 3452 N N . GLY A 1 430 ? -32.815 14.482 15.689 1.00 89.81 430 GLY A N 1
ATOM 3453 C CA . GLY A 1 430 ? -32.553 14.930 14.327 1.00 89.81 430 GLY A CA 1
ATOM 3454 C C . GLY A 1 430 ? -32.075 13.841 13.363 1.00 89.81 430 GLY A C 1
ATOM 3455 O O . GLY A 1 430 ? -31.897 14.162 12.180 1.00 89.81 430 GLY A O 1
ATOM 3456 N N . SER A 1 431 ? -31.851 12.604 13.828 1.00 93.12 431 SER A N 1
ATOM 3457 C CA . SER A 1 431 ? -31.326 11.509 13.000 1.00 93.12 431 SER A CA 1
ATOM 3458 C C . SER A 1 431 ? -32.372 10.930 12.040 1.00 93.12 431 SER A C 1
ATOM 3460 O O . SER A 1 431 ? -33.573 10.924 12.311 1.00 93.12 431 SER A O 1
ATOM 3462 N N . VAL A 1 432 ? -31.916 10.456 10.882 1.00 93.88 432 VAL A N 1
ATOM 3463 C CA . VAL A 1 432 ? -32.759 9.992 9.778 1.00 93.88 432 VAL A CA 1
ATOM 3464 C C . VAL A 1 432 ? -32.183 8.717 9.174 1.00 93.88 432 VAL A C 1
ATOM 3466 O O . VAL A 1 432 ? -31.000 8.683 8.844 1.00 93.88 432 VAL A O 1
ATOM 3469 N N . ALA A 1 433 ? -33.002 7.690 8.948 1.00 93.50 433 ALA A N 1
ATOM 3470 C CA . ALA A 1 433 ? -32.583 6.521 8.176 1.00 93.50 433 ALA A CA 1
ATOM 3471 C C . ALA A 1 433 ? -32.365 6.895 6.702 1.00 93.50 433 ALA A C 1
ATOM 3473 O O . ALA A 1 433 ? -31.282 6.669 6.163 1.00 93.50 433 ALA A O 1
ATOM 3474 N N . ALA A 1 434 ? -33.375 7.501 6.070 1.00 94.19 434 ALA A N 1
ATOM 3475 C CA . ALA A 1 434 ? -33.342 7.916 4.674 1.00 94.19 434 ALA A CA 1
ATOM 3476 C C . ALA A 1 434 ? -33.968 9.305 4.451 1.00 94.19 434 ALA A C 1
ATOM 3478 O O . ALA A 1 434 ? -35.123 9.550 4.796 1.00 94.19 434 ALA A O 1
ATOM 3479 N N . SER A 1 435 ? -33.217 10.209 3.827 1.00 93.75 435 SER A N 1
ATOM 3480 C CA . SER A 1 435 ? -33.669 11.505 3.326 1.00 93.75 435 SER A CA 1
ATOM 3481 C C . SER A 1 435 ? -33.751 11.466 1.801 1.00 93.75 435 SER A C 1
ATOM 3483 O O . SER A 1 435 ? -32.763 11.171 1.133 1.00 93.75 435 SER A O 1
ATOM 3485 N N . ILE A 1 436 ? -34.921 11.735 1.235 1.00 88.75 436 ILE A N 1
ATOM 3486 C CA . ILE A 1 436 ? -35.197 11.511 -0.186 1.00 88.75 436 ILE A CA 1
ATOM 3487 C C . ILE A 1 436 ? -35.577 12.832 -0.838 1.00 88.75 436 ILE A C 1
ATOM 3489 O O . ILE A 1 436 ? -36.492 13.511 -0.380 1.00 88.75 436 ILE A O 1
ATOM 3493 N N . ASP A 1 437 ? -34.879 13.187 -1.912 1.00 85.75 437 ASP A N 1
ATOM 3494 C CA . ASP A 1 437 ? -35.011 14.473 -2.605 1.00 85.75 437 ASP A CA 1
ATOM 3495 C C . ASP A 1 437 ? -35.220 14.324 -4.122 1.00 85.75 437 ASP A C 1
ATOM 3497 O O . ASP A 1 437 ? -35.151 15.296 -4.871 1.00 85.75 437 ASP A O 1
ATOM 3501 N N . GLY A 1 438 ? -35.540 13.130 -4.614 1.00 79.00 438 GLY A N 1
ATOM 3502 C CA . GLY A 1 438 ? -35.803 12.900 -6.037 1.00 79.00 438 GLY A CA 1
ATOM 3503 C C . GLY A 1 438 ? -36.786 11.760 -6.293 1.00 79.00 438 GLY A C 1
ATOM 3504 O O . GLY A 1 438 ? -37.450 11.282 -5.371 1.00 79.00 438 GLY A O 1
ATOM 3505 N N . ASN A 1 439 ? -36.910 11.375 -7.562 1.00 76.50 439 ASN A N 1
ATOM 3506 C CA . ASN A 1 439 ? -37.867 10.377 -8.039 1.00 76.50 439 ASN A CA 1
ATOM 3507 C C . ASN A 1 439 ? -37.161 9.041 -8.275 1.00 76.50 439 ASN A C 1
ATOM 3509 O O . ASN A 1 439 ? -35.997 9.022 -8.660 1.00 76.50 439 ASN A O 1
ATOM 3513 N N . GLY A 1 440 ? -37.881 7.926 -8.111 1.00 77.38 440 GLY A N 1
ATOM 3514 C CA . GLY A 1 440 ? -37.369 6.603 -8.490 1.00 77.38 440 GLY A CA 1
ATOM 3515 C C . GLY A 1 440 ? -36.478 5.940 -7.441 1.00 77.38 440 GLY A C 1
ATOM 3516 O O . GLY A 1 440 ? -35.890 4.896 -7.713 1.00 77.38 440 GLY A O 1
ATOM 3517 N N . SER A 1 441 ? -36.413 6.499 -6.229 1.00 86.62 441 SER A N 1
ATOM 3518 C CA . SER A 1 441 ? -35.689 5.875 -5.121 1.00 86.62 441 SER A CA 1
ATOM 3519 C C . SER A 1 441 ? -36.399 4.600 -4.656 1.00 86.62 441 SER A C 1
ATOM 3521 O O . SER A 1 441 ? -37.609 4.606 -4.399 1.00 86.62 441 SER A O 1
ATOM 3523 N N . MET A 1 442 ? -35.646 3.506 -4.527 1.00 88.00 442 MET A N 1
ATOM 3524 C CA . MET A 1 442 ? -36.173 2.200 -4.126 1.00 88.00 442 MET A CA 1
ATOM 3525 C C . MET A 1 442 ? -35.447 1.654 -2.902 1.00 88.00 442 MET A C 1
ATOM 3527 O O . MET A 1 442 ? -34.224 1.570 -2.909 1.00 88.00 442 MET A O 1
ATOM 3531 N N . PHE A 1 443 ? -36.199 1.211 -1.895 1.00 90.88 443 PHE A N 1
ATOM 3532 C CA . PHE A 1 443 ? -35.664 0.578 -0.689 1.00 90.88 443 PHE A CA 1
ATOM 3533 C C . PHE A 1 443 ? -36.210 -0.847 -0.536 1.00 90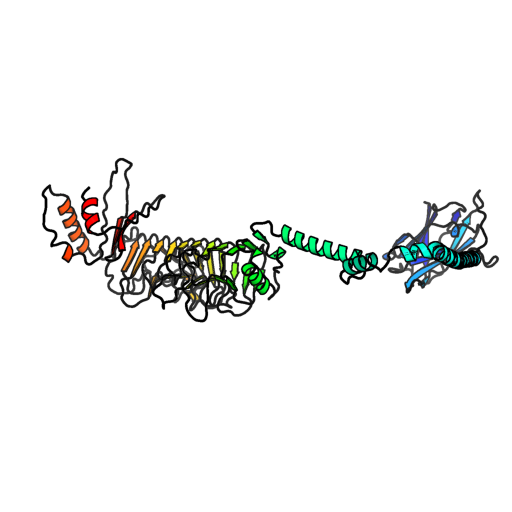.88 443 PHE A C 1
ATOM 3535 O O . PHE A 1 443 ? -37.414 -1.067 -0.460 1.00 90.88 443 PHE A O 1
ATOM 3542 N N . GLU A 1 444 ? -35.329 -1.833 -0.448 1.00 89.19 444 GLU A N 1
ATOM 3543 C CA . GLU A 1 444 ? -35.643 -3.239 -0.215 1.00 89.19 444 GLU A CA 1
ATOM 3544 C C . GLU A 1 444 ? -34.927 -3.692 1.063 1.00 89.19 444 GLU A C 1
ATOM 3546 O O . GLU A 1 444 ? -33.710 -3.562 1.170 1.00 89.19 444 GLU A O 1
ATOM 3551 N N . ARG A 1 445 ? -35.659 -4.249 2.037 1.00 87.56 445 ARG A N 1
ATOM 3552 C CA . ARG A 1 445 ? -35.079 -4.745 3.305 1.00 87.56 445 ARG A CA 1
ATOM 3553 C C . ARG A 1 445 ? -34.313 -3.664 4.089 1.00 87.56 445 ARG A C 1
ATOM 3555 O O . ARG A 1 445 ? -33.209 -3.896 4.572 1.00 87.56 445 ARG A O 1
ATOM 3562 N N . LEU A 1 446 ? -34.901 -2.475 4.221 1.00 89.12 446 LEU A N 1
ATOM 3563 C CA . LEU A 1 446 ? -34.387 -1.433 5.115 1.00 89.12 446 LEU A CA 1
ATOM 3564 C C . LEU A 1 446 ? -34.619 -1.856 6.577 1.00 89.12 446 LEU A C 1
ATOM 3566 O O . LEU A 1 446 ? -35.764 -2.015 6.997 1.00 89.12 446 LEU A O 1
ATOM 3570 N N . MET A 1 447 ? -33.543 -2.032 7.339 1.00 89.69 447 MET A N 1
ATOM 3571 C CA . MET A 1 447 ? -33.555 -2.408 8.753 1.00 89.69 447 MET A CA 1
ATOM 3572 C C . MET A 1 447 ? -33.180 -1.199 9.598 1.00 89.69 447 MET A C 1
ATOM 3574 O O . MET A 1 447 ? -32.023 -0.819 9.636 1.00 89.69 447 MET A O 1
ATOM 3578 N N . VAL A 1 448 ? -34.135 -0.579 10.273 1.00 85.56 448 VAL A N 1
ATOM 3579 C CA . VAL A 1 448 ? -33.897 0.633 11.062 1.00 85.56 448 VAL A CA 1
ATOM 3580 C C . VAL A 1 448 ? -33.915 0.299 12.547 1.00 85.56 448 VAL A C 1
ATOM 3582 O O . VAL A 1 448 ? -34.842 -0.371 12.993 1.00 85.56 448 VAL A O 1
ATOM 3585 N N . ASP A 1 449 ? -32.914 0.761 13.296 1.00 82.44 449 ASP A N 1
ATOM 3586 C CA . ASP A 1 449 ? -32.846 0.622 14.761 1.00 82.44 449 ASP A CA 1
ATOM 3587 C C . ASP A 1 449 ? -32.961 2.010 15.430 1.00 82.44 449 ASP A C 1
ATOM 3589 O O . ASP A 1 449 ? -33.957 2.707 15.237 1.00 82.44 449 ASP A O 1
ATOM 3593 N N . THR A 1 450 ? -31.943 2.472 16.157 1.00 85.44 450 THR A N 1
ATOM 3594 C CA . THR A 1 450 ? -31.906 3.738 16.916 1.00 85.44 450 THR A CA 1
ATOM 3595 C C . THR A 1 450 ? -31.801 5.003 16.041 1.00 85.44 450 THR A C 1
ATOM 3597 O O . THR A 1 450 ? -30.789 5.695 16.062 1.00 85.44 450 THR A O 1
ATOM 3600 N N . VAL A 1 451 ? -32.837 5.367 15.283 1.00 85.94 451 VAL A N 1
ATOM 3601 C CA . VAL A 1 451 ? -32.918 6.678 14.591 1.00 85.94 451 VAL A CA 1
ATOM 3602 C C . VAL A 1 451 ? -34.265 7.362 14.819 1.00 85.94 451 VAL A C 1
ATOM 3604 O O . VAL A 1 451 ? -35.279 6.690 14.961 1.00 85.94 451 VAL A O 1
ATOM 3607 N N . GLU A 1 452 ? -34.317 8.692 14.814 1.00 87.56 452 GLU A N 1
ATOM 3608 C CA . GLU A 1 452 ? -35.555 9.439 15.081 1.00 87.56 452 GLU A CA 1
ATOM 3609 C C . GLU A 1 452 ? -36.557 9.346 13.928 1.00 87.56 452 GLU A C 1
ATOM 3611 O O . GLU A 1 452 ? -37.733 9.059 14.147 1.00 87.56 452 GLU A O 1
ATOM 3616 N N . THR A 1 453 ? -36.105 9.579 12.696 1.00 86.25 453 THR A N 1
ATOM 3617 C CA . THR A 1 453 ? -36.957 9.578 11.502 1.00 86.25 453 THR A CA 1
ATOM 3618 C C . THR A 1 453 ? -36.584 8.422 10.577 1.00 86.25 453 THR A C 1
ATOM 3620 O O . THR A 1 453 ? -35.421 8.269 10.223 1.00 86.25 453 THR A O 1
ATOM 3623 N N . VAL A 1 454 ? -37.547 7.625 10.111 1.00 85.94 454 VAL A N 1
ATOM 3624 C CA . VAL A 1 454 ? -37.276 6.592 9.093 1.00 85.94 454 VAL A CA 1
ATOM 3625 C C . VAL A 1 454 ? -37.134 7.258 7.721 1.00 85.94 454 VAL A C 1
ATOM 3627 O O . VAL A 1 454 ? -36.047 7.268 7.151 1.00 85.94 454 VAL A O 1
ATOM 3630 N N . PHE A 1 455 ? -38.192 7.892 7.213 1.00 86.81 455 PHE A N 1
ATOM 3631 C CA . PHE A 1 455 ? -38.150 8.614 5.939 1.00 86.81 455 PHE A CA 1
ATOM 3632 C C . PHE A 1 455 ? -38.380 10.114 6.123 1.00 86.81 455 PHE A C 1
ATOM 3634 O O . PHE A 1 455 ? -39.376 10.544 6.710 1.00 86.81 455 PHE A O 1
ATOM 3641 N N . ARG A 1 456 ? -37.474 10.920 5.566 1.00 88.50 456 ARG A N 1
ATOM 3642 C CA . ARG A 1 456 ? -37.614 12.372 5.433 1.00 88.50 456 ARG A CA 1
ATOM 3643 C C . ARG A 1 456 ? -37.681 12.749 3.961 1.00 88.50 456 ARG A C 1
ATOM 3645 O O . ARG A 1 456 ? -36.730 12.543 3.219 1.00 88.50 456 ARG A O 1
ATOM 3652 N N . PHE A 1 457 ? -38.784 13.340 3.541 1.00 84.25 457 PHE A N 1
ATOM 3653 C CA . PHE A 1 457 ? -39.000 13.767 2.167 1.00 84.25 457 PHE A CA 1
ATOM 3654 C C . PHE A 1 457 ? -38.658 15.252 2.000 1.00 84.25 457 PHE A C 1
ATOM 3656 O O . PHE A 1 457 ? -39.245 16.118 2.649 1.00 84.25 457 PHE A O 1
ATOM 3663 N N . MET A 1 458 ? -37.697 15.538 1.123 1.00 80.19 458 MET A N 1
ATOM 3664 C CA . MET A 1 458 ? -37.185 16.869 0.803 1.00 80.19 458 MET A CA 1
ATOM 3665 C C . MET A 1 458 ? -37.817 17.357 -0.520 1.00 80.19 458 MET A C 1
ATOM 3667 O O . MET A 1 458 ? -37.865 16.625 -1.514 1.00 80.19 458 MET A O 1
ATOM 3671 N N . GLY A 1 459 ? -38.327 18.594 -0.548 1.00 67.69 459 GLY A N 1
ATOM 3672 C CA . GLY A 1 459 ? -38.810 19.250 -1.774 1.00 67.69 459 GLY A CA 1
ATOM 3673 C C . GLY A 1 459 ? -40.247 19.790 -1.736 1.00 67.69 459 GLY A C 1
ATOM 3674 O O . GLY A 1 459 ? -41.040 19.473 -0.852 1.00 67.69 459 GLY A O 1
ATOM 3675 N N . SER A 1 460 ? -40.556 20.654 -2.710 1.00 50.31 460 SER A N 1
ATOM 3676 C CA . SER A 1 460 ? -41.679 21.603 -2.705 1.00 50.31 460 SER A CA 1
ATOM 3677 C C . SER A 1 460 ? -42.716 21.397 -3.826 1.00 50.31 460 SER A C 1
ATOM 3679 O O . SER A 1 460 ? -43.095 22.366 -4.480 1.00 50.31 460 SER A O 1
ATOM 3681 N N . GLY A 1 461 ? -43.222 20.173 -4.026 1.00 50.59 461 GLY A N 1
ATOM 3682 C CA . GLY A 1 461 ? -44.538 19.988 -4.667 1.00 50.59 461 GLY A CA 1
ATOM 3683 C C . GLY A 1 461 ? -44.630 19.184 -5.968 1.00 50.59 461 GLY A C 1
ATOM 3684 O O . GLY A 1 461 ? -45.732 19.092 -6.498 1.00 50.59 461 GLY A O 1
ATOM 3685 N N . GLU A 1 462 ? -43.553 18.575 -6.467 1.00 55.47 462 GLU A N 1
ATOM 3686 C CA . GLU A 1 462 ? -43.659 17.587 -7.555 1.00 55.47 462 GLU A CA 1
ATOM 3687 C C . GLU A 1 462 ? -43.909 16.179 -6.997 1.00 55.47 462 GLU A C 1
ATOM 3689 O O . GLU A 1 462 ? -43.377 15.820 -5.945 1.00 55.47 462 GLU A O 1
ATOM 3694 N N . LEU A 1 463 ? -44.746 15.395 -7.687 1.00 51.75 463 LEU A N 1
ATOM 3695 C CA . LEU A 1 463 ? -45.093 14.021 -7.315 1.00 51.75 463 LEU A CA 1
ATOM 3696 C C . LEU A 1 463 ? -43.853 13.137 -7.474 1.00 51.75 463 LEU A C 1
ATOM 3698 O O . LEU A 1 463 ? -43.487 12.738 -8.579 1.00 51.75 463 LEU A O 1
ATOM 3702 N N . LYS A 1 464 ? -43.179 12.864 -6.361 1.00 59.91 464 LYS A N 1
ATOM 3703 C CA . LYS A 1 464 ? -41.997 12.007 -6.327 1.00 59.91 464 LYS A CA 1
ATOM 3704 C C . LYS A 1 464 ? -42.397 10.627 -5.825 1.00 59.91 464 LYS A C 1
ATOM 3706 O O . LYS A 1 464 ? -42.927 10.540 -4.727 1.00 59.91 464 LYS A O 1
ATOM 3711 N N . ALA A 1 465 ? -42.156 9.581 -6.618 1.00 59.78 465 ALA A N 1
ATOM 3712 C CA . ALA A 1 465 ? -42.505 8.200 -6.281 1.00 59.78 465 ALA A CA 1
ATOM 3713 C C . ALA A 1 465 ? -41.356 7.488 -5.553 1.00 59.78 465 ALA A C 1
ATOM 3715 O O . ALA A 1 465 ? -40.253 7.363 -6.096 1.00 59.78 465 ALA A O 1
ATOM 3716 N N . VAL A 1 466 ? -41.643 6.978 -4.353 1.00 65.50 466 VAL A N 1
ATOM 3717 C CA . VAL A 1 466 ? -40.738 6.119 -3.574 1.00 65.50 466 VAL A CA 1
ATOM 3718 C C . VAL A 1 466 ? -41.379 4.760 -3.360 1.00 65.50 466 VAL A C 1
ATOM 3720 O O . VAL A 1 466 ? -42.513 4.678 -2.889 1.00 65.50 466 VAL A O 1
ATOM 3723 N N . ALA A 1 467 ? -40.647 3.696 -3.684 1.00 67.44 467 ALA A N 1
ATOM 3724 C CA . ALA A 1 467 ? -41.070 2.324 -3.431 1.00 67.44 467 ALA A CA 1
ATOM 3725 C C . ALA A 1 467 ? -40.212 1.723 -2.317 1.00 67.44 467 ALA A C 1
ATOM 3727 O O . ALA A 1 467 ? -38.998 1.595 -2.470 1.00 67.44 467 ALA A O 1
ATOM 3728 N N . ALA A 1 468 ? -40.833 1.333 -1.207 1.00 71.12 468 ALA A N 1
ATOM 3729 C CA . ALA A 1 468 ? -40.143 0.650 -0.125 1.00 71.12 468 ALA A CA 1
ATOM 3730 C C . ALA A 1 468 ? -40.839 -0.667 0.244 1.00 71.12 468 ALA A C 1
ATOM 3732 O O . ALA A 1 468 ? -42.053 -0.711 0.447 1.00 71.12 468 ALA A O 1
ATOM 3733 N N . VAL A 1 469 ? -40.068 -1.751 0.321 1.00 66.00 469 VAL A N 1
ATOM 3734 C CA . VAL A 1 469 ? -40.571 -3.115 0.531 1.00 66.00 469 VAL A CA 1
ATOM 3735 C C . VAL A 1 469 ? -39.785 -3.790 1.653 1.00 66.00 469 VAL A C 1
ATOM 3737 O O . VAL A 1 469 ? -38.554 -3.720 1.688 1.00 66.00 469 VAL A O 1
ATOM 3740 N N . ASN A 1 470 ? -40.489 -4.498 2.540 1.00 69.56 470 ASN A N 1
ATOM 3741 C CA . ASN A 1 470 ? -39.906 -5.268 3.648 1.00 69.56 470 ASN A CA 1
ATOM 3742 C C . ASN A 1 470 ? -39.097 -4.393 4.622 1.00 69.56 470 ASN A C 1
ATOM 3744 O O . ASN A 1 470 ? -37.961 -4.718 4.963 1.00 69.56 470 ASN A O 1
ATOM 3748 N N . ILE A 1 471 ? -39.662 -3.264 5.049 1.00 74.75 471 ILE A N 1
ATOM 3749 C CA . ILE A 1 471 ? -39.017 -2.394 6.038 1.00 74.75 471 ILE A CA 1
ATOM 3750 C C . ILE A 1 471 ? -39.196 -3.009 7.425 1.00 74.75 471 ILE A C 1
ATOM 3752 O O . ILE A 1 471 ? -40.322 -3.293 7.836 1.00 74.75 471 ILE A O 1
ATOM 3756 N N . LEU A 1 472 ? -38.099 -3.174 8.156 1.00 74.12 472 LEU A N 1
ATOM 3757 C CA . LEU A 1 472 ? -38.101 -3.654 9.529 1.00 74.12 472 LEU A CA 1
ATOM 3758 C C . LEU A 1 472 ? -37.613 -2.543 10.451 1.00 74.12 472 LEU A C 1
ATOM 3760 O O . LEU A 1 472 ? -36.447 -2.170 10.402 1.00 74.12 472 LEU A O 1
ATOM 3764 N N . VAL A 1 473 ? -38.501 -2.029 11.296 1.00 69.94 473 VAL A N 1
ATOM 3765 C CA . VAL A 1 473 ? -38.145 -1.055 12.333 1.00 69.94 473 VAL A CA 1
ATOM 3766 C C . VAL A 1 473 ? -38.053 -1.797 13.661 1.00 69.94 473 VAL A C 1
ATOM 3768 O O . VAL A 1 473 ? -39.061 -2.271 14.205 1.00 69.94 473 VAL A O 1
ATOM 3771 N N . TYR A 1 474 ? -36.832 -1.953 14.160 1.00 65.88 474 TYR A N 1
ATOM 3772 C CA . TYR A 1 474 ? -36.583 -2.421 15.511 1.00 65.88 474 TYR A CA 1
ATOM 3773 C C . TYR A 1 474 ? -36.822 -1.273 16.479 1.00 65.88 474 TYR A C 1
ATOM 3775 O O . TYR A 1 474 ? -36.407 -0.147 16.243 1.00 65.88 474 TYR A O 1
ATOM 3783 N N . ASN A 1 475 ? -37.462 -1.580 17.603 1.00 56.62 475 ASN A N 1
ATOM 3784 C CA . ASN A 1 475 ? -37.231 -0.763 18.782 1.00 56.62 475 ASN A CA 1
ATOM 3785 C C . ASN A 1 475 ? -36.026 -1.392 19.455 1.00 56.62 475 ASN A C 1
ATOM 3787 O O . ASN A 1 475 ? -36.146 -2.564 19.816 1.00 56.62 475 ASN A O 1
ATOM 3791 N N . ASN A 1 476 ? -34.917 -0.660 19.558 1.00 52.06 476 ASN A N 1
ATOM 3792 C CA . ASN A 1 476 ? -34.079 -0.390 20.738 1.00 52.06 476 ASN A CA 1
ATOM 3793 C C . ASN A 1 476 ? -33.822 -1.521 21.761 1.00 52.06 476 ASN A C 1
ATOM 3795 O O . ASN A 1 476 ? -33.428 -1.258 22.892 1.00 52.06 476 ASN A O 1
ATOM 3799 N N . VAL A 1 477 ? -34.089 -2.772 21.395 1.00 42.00 477 VAL A N 1
ATOM 3800 C CA . VAL A 1 477 ? -34.010 -3.993 22.214 1.00 42.00 477 VAL A CA 1
ATOM 3801 C C . VAL A 1 477 ? -33.282 -5.097 21.439 1.00 42.00 477 VAL A C 1
ATOM 3803 O O . VAL A 1 477 ? -33.172 -6.225 21.913 1.00 42.00 477 VAL A O 1
ATOM 3806 N N . SER A 1 478 ? -32.797 -4.827 20.222 1.00 40.41 478 SER A N 1
ATOM 3807 C CA . SER A 1 478 ? -32.098 -5.825 19.413 1.00 40.41 478 SER A CA 1
ATOM 3808 C C . SER A 1 478 ? -30.609 -5.521 19.230 1.00 40.41 478 SER A C 1
ATOM 3810 O O . SER A 1 478 ? -30.220 -4.485 18.712 1.00 40.41 478 SER A O 1
ATOM 3812 N N . VAL A 1 479 ? -29.812 -6.526 19.609 1.00 45.72 479 VAL A N 1
ATOM 3813 C CA . VAL A 1 479 ? -28.412 -6.869 19.277 1.00 45.72 479 VAL A CA 1
ATOM 3814 C C . VAL A 1 479 ? -27.289 -5.884 19.651 1.00 45.72 479 VAL A C 1
ATOM 3816 O O . VAL A 1 479 ? -26.229 -6.372 20.037 1.00 45.72 479 VAL A O 1
ATOM 3819 N N . SER A 1 480 ? -27.462 -4.559 19.587 1.00 48.06 480 SER A N 1
ATOM 3820 C CA . SER A 1 480 ? -26.304 -3.631 19.627 1.00 48.06 480 SER A CA 1
ATOM 3821 C C . SER A 1 480 ? -26.412 -2.382 20.509 1.00 48.06 480 SER A C 1
ATOM 3823 O O . SER A 1 480 ? -25.402 -1.700 20.684 1.00 48.06 480 SER A O 1
ATOM 3825 N N . THR A 1 481 ? -27.571 -2.072 21.088 1.00 47.94 481 THR A N 1
ATOM 3826 C CA . THR A 1 481 ? -27.788 -0.848 21.882 1.00 47.94 481 THR A CA 1
ATOM 3827 C C . THR A 1 481 ? -28.311 -1.185 23.284 1.00 47.94 481 THR A C 1
ATOM 3829 O O . THR A 1 481 ? -29.104 -2.106 23.460 1.00 47.94 481 THR A O 1
ATOM 3832 N N . GLY A 1 482 ? -27.781 -0.506 24.312 1.00 46.31 482 GLY A N 1
ATOM 3833 C CA . GLY A 1 482 ? -28.144 -0.743 25.718 1.00 46.31 482 GLY A CA 1
ATOM 3834 C C . GLY A 1 482 ? -29.534 -0.206 26.085 1.00 46.31 482 GLY A C 1
ATOM 3835 O O . GLY A 1 482 ? -30.110 0.585 25.341 1.00 46.31 482 GLY A O 1
ATOM 3836 N N . ASP A 1 483 ? -30.031 -0.575 27.271 1.00 47.34 483 ASP A N 1
ATOM 3837 C CA . ASP A 1 483 ? -31.400 -0.333 27.786 1.00 47.34 483 ASP A CA 1
ATOM 3838 C C . ASP A 1 483 ? -31.917 1.128 27.715 1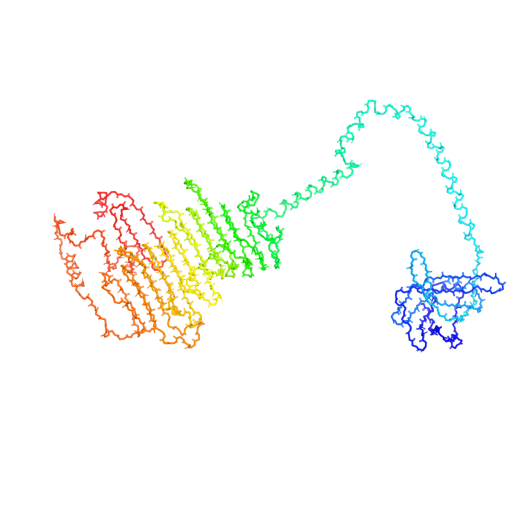.00 47.34 483 ASP A C 1
ATOM 3840 O O . ASP A 1 483 ? -33.107 1.392 27.893 1.00 47.34 483 ASP A O 1
ATOM 3844 N N . HIS A 1 484 ? -31.052 2.106 27.438 1.00 44.72 484 HIS A N 1
ATOM 3845 C CA . HIS A 1 484 ? -31.366 3.537 27.424 1.00 44.72 484 HIS A CA 1
ATOM 3846 C C . HIS A 1 484 ? -32.350 3.984 26.334 1.00 44.72 484 HIS A C 1
ATOM 3848 O O . HIS A 1 484 ? -32.928 5.065 26.449 1.00 44.72 484 HIS A O 1
ATOM 3854 N N . PHE A 1 485 ? -32.567 3.181 25.295 1.00 48.28 485 PHE A N 1
ATOM 3855 C CA . PHE A 1 485 ? -33.369 3.589 24.143 1.00 48.28 485 PHE A CA 1
ATOM 3856 C C . PHE A 1 485 ? -34.812 3.047 24.149 1.00 48.28 485 PHE A C 1
ATOM 3858 O O . PHE A 1 485 ? -35.603 3.395 23.276 1.00 48.28 485 PHE A O 1
ATOM 3865 N N . LEU A 1 486 ? -35.221 2.269 25.157 1.00 48.16 486 LEU A N 1
ATOM 3866 C CA . LEU A 1 486 ? -36.510 1.550 25.222 1.00 48.16 486 LEU A CA 1
ATOM 3867 C C . LEU A 1 486 ? -37.800 2.394 25.035 1.00 48.16 486 LEU A C 1
ATOM 3869 O O . LEU A 1 486 ? -38.877 1.821 24.874 1.00 48.16 486 LEU A O 1
ATOM 3873 N N . PHE A 1 487 ? -37.723 3.731 25.023 1.00 49.00 487 PHE A N 1
ATOM 3874 C CA . PHE A 1 487 ? -38.888 4.629 25.071 1.00 49.00 487 PHE A CA 1
ATOM 3875 C C . PHE A 1 487 ? -38.951 5.718 23.988 1.00 49.00 487 PHE A C 1
ATOM 3877 O O . PHE A 1 487 ? -39.839 6.571 24.047 1.00 49.00 487 PHE A O 1
ATOM 3884 N N . GLN A 1 488 ? -38.046 5.729 23.007 1.00 54.38 488 GLN A N 1
ATOM 3885 C CA . GLN A 1 488 ? -38.041 6.783 21.985 1.00 54.38 488 GLN A CA 1
ATOM 3886 C C . GLN A 1 488 ? -38.994 6.474 20.815 1.00 54.38 488 GLN A C 1
ATOM 3888 O O . GLN A 1 488 ? -39.212 5.317 20.449 1.00 54.38 488 GLN A O 1
ATOM 3893 N N . LYS A 1 489 ? -39.643 7.521 20.288 1.00 58.34 489 LYS A N 1
ATOM 3894 C CA . LYS A 1 489 ? -40.636 7.430 19.206 1.00 58.34 489 LYS A CA 1
ATOM 3895 C C . LYS A 1 489 ? -39.966 7.572 17.847 1.00 58.34 489 LYS A C 1
ATOM 3897 O O . LYS A 1 489 ? -39.151 8.476 17.688 1.00 58.34 489 LYS A O 1
ATOM 3902 N N . HIS A 1 490 ? -40.377 6.749 16.883 1.00 56.06 490 HIS A N 1
ATOM 3903 C CA . HIS A 1 490 ? -39.927 6.848 15.498 1.00 56.06 490 HIS A CA 1
ATOM 3904 C C . HIS A 1 490 ? -40.959 7.607 14.658 1.00 56.06 490 HIS A C 1
ATOM 3906 O O . HIS A 1 490 ? -42.103 7.169 14.502 1.00 56.06 490 HIS A O 1
ATOM 3912 N N . GLU A 1 491 ? -40.557 8.709 14.039 1.00 63.28 491 GLU A N 1
ATOM 3913 C CA . GLU A 1 491 ? -41.354 9.327 12.982 1.00 63.28 491 GLU A CA 1
ATOM 3914 C C . GLU A 1 491 ? -41.141 8.539 11.689 1.00 63.28 491 GLU A C 1
ATOM 3916 O O . GLU A 1 491 ? -40.057 8.521 11.109 1.00 63.28 491 GLU A O 1
ATOM 3921 N N . THR A 1 492 ? -42.165 7.810 11.241 1.00 64.12 492 THR A N 1
ATOM 3922 C CA . THR A 1 492 ? -42.008 6.904 10.091 1.00 64.12 492 THR A CA 1
ATOM 3923 C C . THR A 1 492 ? -41.826 7.687 8.793 1.00 64.12 492 THR A C 1
ATOM 3925 O O . THR A 1 492 ? -41.021 7.311 7.946 1.00 64.12 492 THR A O 1
ATOM 3928 N N . VAL A 1 493 ? -42.560 8.788 8.641 1.00 69.69 493 VAL A N 1
ATOM 3929 C CA . VAL A 1 493 ? -42.552 9.623 7.440 1.00 69.69 493 VAL A CA 1
ATOM 3930 C C . VAL A 1 493 ? -42.727 11.089 7.830 1.00 69.69 493 VAL A C 1
ATOM 3932 O O . VAL A 1 493 ? -43.662 11.429 8.557 1.00 69.69 493 VAL A O 1
ATOM 3935 N N . THR A 1 494 ? -41.877 11.957 7.282 1.00 70.00 494 THR A N 1
ATOM 3936 C CA . THR A 1 494 ? -42.001 13.421 7.353 1.00 70.00 494 THR A CA 1
ATOM 3937 C C . THR A 1 494 ? -41.904 14.034 5.948 1.00 70.00 494 THR A C 1
ATOM 3939 O O . THR A 1 494 ? -41.074 13.604 5.151 1.00 70.00 494 THR A O 1
ATOM 3942 N N . GLY A 1 495 ? -42.741 15.030 5.622 1.00 64.38 495 GLY A N 1
ATOM 3943 C CA . GLY A 1 495 ? -42.761 15.724 4.316 1.00 64.38 495 GLY A CA 1
ATOM 3944 C C . GLY A 1 495 ? -43.933 15.344 3.388 1.00 64.38 495 GLY A C 1
ATOM 3945 O O . GLY A 1 495 ? -44.799 14.561 3.768 1.00 64.38 495 GLY A O 1
ATOM 3946 N N . ARG A 1 496 ? -43.995 15.940 2.181 1.00 64.00 496 ARG A N 1
ATOM 3947 C CA . ARG A 1 496 ? -45.066 15.732 1.176 1.00 64.00 496 ARG A CA 1
ATOM 3948 C C . ARG A 1 496 ? -44.535 14.999 -0.065 1.00 64.00 496 ARG A C 1
ATOM 3950 O O . ARG A 1 496 ? -43.780 15.605 -0.819 1.00 64.00 496 ARG A O 1
ATOM 3957 N N . MET A 1 497 ? -44.955 13.751 -0.291 1.00 66.19 497 MET A N 1
ATOM 3958 C CA . MET A 1 497 ? -44.687 12.955 -1.507 1.00 66.19 497 MET A CA 1
ATOM 3959 C C . MET A 1 497 ? -45.698 11.805 -1.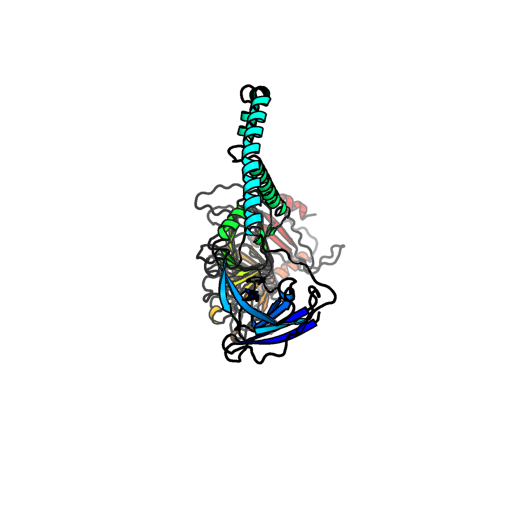658 1.00 66.19 497 MET A C 1
ATOM 3961 O O . MET A 1 497 ? -46.302 11.393 -0.666 1.00 66.19 497 MET A O 1
ATOM 3965 N N . ASP A 1 498 ? -45.820 11.248 -2.868 1.00 64.31 498 ASP A N 1
ATOM 3966 C CA . ASP A 1 498 ? -46.490 9.964 -3.100 1.00 64.31 498 ASP A CA 1
ATOM 3967 C C . ASP A 1 498 ? -45.510 8.812 -2.842 1.00 64.31 498 ASP A C 1
ATOM 3969 O O . ASP A 1 498 ? -44.456 8.695 -3.463 1.00 64.31 498 ASP A O 1
ATOM 3973 N N . TYR A 1 499 ? -45.850 7.912 -1.931 1.00 64.75 499 TYR A N 1
ATOM 3974 C CA . TYR A 1 499 ? -45.000 6.769 -1.615 1.00 64.75 499 TYR A CA 1
ATOM 3975 C C . TYR A 1 499 ? -45.814 5.481 -1.598 1.00 64.75 499 TYR A C 1
ATOM 3977 O O . TYR A 1 499 ? -46.967 5.444 -1.172 1.00 64.75 499 TYR A O 1
ATOM 3985 N N . SER A 1 500 ? -45.180 4.395 -2.028 1.00 65.00 500 SER A N 1
ATOM 3986 C CA . SER A 1 500 ? -45.683 3.039 -1.866 1.00 65.00 500 SER A CA 1
ATOM 3987 C C . SER A 1 500 ? -44.781 2.306 -0.884 1.00 65.00 500 SER A C 1
ATOM 3989 O O . SER A 1 500 ? -43.619 2.020 -1.170 1.00 65.00 500 SER A O 1
ATOM 3991 N N . ILE A 1 501 ? -45.319 2.024 0.301 1.00 65.75 501 ILE A N 1
ATOM 3992 C CA . ILE A 1 501 ? -44.667 1.196 1.315 1.00 65.75 501 ILE A CA 1
ATOM 3993 C C . ILE A 1 501 ? -45.443 -0.117 1.420 1.00 65.75 501 ILE A C 1
ATOM 3995 O O . ILE A 1 501 ? -46.645 -0.112 1.682 1.00 65.75 501 ILE A O 1
ATOM 3999 N N . SER A 1 502 ? -44.755 -1.245 1.255 1.00 61.88 502 SER A N 1
ATOM 4000 C CA . SER A 1 502 ? -45.324 -2.587 1.423 1.00 61.88 502 SER A CA 1
ATOM 4001 C C . SER A 1 502 ? -44.513 -3.412 2.423 1.00 61.88 502 SER A C 1
ATOM 4003 O O . SER A 1 502 ? -43.293 -3.266 2.534 1.00 61.88 502 SER A O 1
ATOM 4005 N N . ASN A 1 503 ? -45.196 -4.279 3.181 1.00 61.44 503 ASN A N 1
ATOM 4006 C CA . ASN A 1 503 ? -44.587 -5.143 4.201 1.00 61.44 503 ASN A CA 1
ATOM 4007 C C . ASN A 1 503 ? -43.755 -4.378 5.258 1.00 61.44 503 ASN A C 1
ATOM 4009 O O . ASN A 1 503 ? -42.648 -4.790 5.604 1.00 61.44 503 ASN A O 1
ATOM 4013 N N . LEU A 1 504 ? -44.273 -3.257 5.774 1.00 69.88 504 LEU A N 1
ATOM 4014 C CA . LEU A 1 504 ? -43.683 -2.574 6.931 1.00 69.88 504 LEU A CA 1
ATOM 4015 C C . LEU A 1 504 ? -43.959 -3.382 8.207 1.00 69.88 504 LEU A C 1
ATOM 4017 O O . LEU A 1 504 ? -45.115 -3.569 8.586 1.00 69.88 504 LEU A O 1
ATOM 4021 N N . ILE A 1 505 ? -42.899 -3.821 8.882 1.00 65.69 505 ILE A N 1
ATOM 4022 C CA . ILE A 1 505 ? -42.954 -4.513 10.170 1.00 65.69 505 ILE A CA 1
ATOM 4023 C C . ILE A 1 505 ? -42.372 -3.580 11.234 1.00 65.69 505 ILE A C 1
ATOM 4025 O O . ILE A 1 505 ? -41.177 -3.291 11.238 1.00 65.69 505 ILE A O 1
ATOM 4029 N N . SER A 1 506 ? -43.220 -3.134 12.162 1.00 63.84 506 SER A N 1
ATOM 4030 C CA . SER A 1 506 ? -42.811 -2.384 13.355 1.00 63.84 506 SER A CA 1
ATOM 4031 C C . SER A 1 506 ? -43.067 -3.217 14.607 1.00 63.84 506 SER A C 1
ATOM 4033 O O . SER A 1 506 ? -44.138 -3.807 14.758 1.00 63.84 506 SER A O 1
ATOM 4035 N N . ARG A 1 507 ? -42.094 -3.266 15.527 1.00 57.12 507 ARG A N 1
ATOM 4036 C CA . ARG A 1 507 ? -42.214 -4.018 16.789 1.00 57.12 507 ARG A CA 1
ATOM 4037 C C . ARG A 1 507 ? -42.894 -3.234 17.934 1.00 57.12 507 ARG A C 1
ATOM 4039 O O . ARG A 1 507 ? -43.043 -3.804 19.009 1.00 57.12 507 ARG A O 1
ATOM 4046 N N . ASN A 1 508 ? -43.308 -1.962 17.756 1.00 51.03 508 ASN A N 1
ATOM 4047 C CA . ASN A 1 508 ? -44.172 -1.235 18.721 1.00 51.03 508 ASN A CA 1
ATOM 4048 C C . ASN A 1 508 ? -45.303 -0.451 18.045 1.00 51.03 508 ASN A C 1
ATOM 4050 O O . ASN A 1 508 ? -45.071 0.318 17.114 1.00 51.03 508 ASN A O 1
ATOM 4054 N N . LYS A 1 509 ? -46.510 -0.549 18.612 1.00 45.09 509 LYS A N 1
ATOM 4055 C CA . LYS A 1 509 ? -47.727 0.132 18.139 1.00 45.09 509 LYS A CA 1
ATOM 4056 C C . LYS A 1 509 ? -47.793 1.615 18.534 1.00 45.09 509 LYS A C 1
ATOM 4058 O O . LYS A 1 509 ? -48.407 2.412 17.835 1.00 45.09 509 LYS A O 1
ATOM 4063 N N . THR A 1 510 ? -47.176 1.998 19.650 1.00 44.12 510 THR A N 1
ATOM 4064 C CA . THR A 1 510 ? -47.381 3.302 20.317 1.00 44.12 510 THR A CA 1
ATOM 4065 C C . THR A 1 510 ? -46.529 4.451 19.774 1.00 44.12 510 THR A C 1
ATOM 4067 O O . THR A 1 510 ? -46.719 5.597 20.184 1.00 44.12 510 THR A O 1
ATOM 4070 N N . ASN A 1 511 ? -45.597 4.159 18.863 1.00 46.78 511 ASN A N 1
ATOM 4071 C CA . ASN A 1 511 ? -44.486 5.057 18.545 1.00 46.78 511 ASN A CA 1
ATOM 4072 C C . ASN A 1 511 ? -44.398 5.480 17.077 1.00 46.78 511 ASN A C 1
ATOM 4074 O O . ASN A 1 511 ? -43.513 6.267 16.768 1.00 46.78 511 ASN A O 1
ATOM 4078 N N . MET A 1 512 ? -45.290 5.008 16.200 1.00 49.41 512 MET A N 1
ATOM 4079 C CA . MET A 1 512 ? -45.344 5.458 14.809 1.00 49.41 512 MET A CA 1
ATOM 4080 C C . MET A 1 512 ? -46.255 6.677 14.683 1.00 49.41 512 MET A C 1
ATOM 4082 O O . MET A 1 512 ? -47.477 6.568 14.793 1.00 49.41 512 MET A O 1
ATOM 4086 N N . LEU A 1 513 ? -45.656 7.839 14.441 1.00 51.25 513 LEU A N 1
ATOM 4087 C CA . LEU A 1 513 ? -46.376 9.047 14.054 1.00 51.25 513 LEU A CA 1
ATOM 4088 C C . LEU A 1 513 ? -46.239 9.236 12.543 1.00 51.25 513 LEU A C 1
ATOM 4090 O O . LEU A 1 513 ? -45.131 9.273 12.007 1.00 51.25 513 LEU A O 1
ATOM 4094 N N . TYR A 1 514 ? -47.377 9.359 11.865 1.00 54.94 514 TYR A N 1
ATOM 4095 C CA . TYR A 1 514 ? -47.436 9.910 10.517 1.00 54.94 514 TYR A CA 1
ATOM 4096 C C . TYR A 1 514 ? -47.641 11.416 10.673 1.00 54.94 514 TYR A C 1
ATOM 4098 O O . TYR A 1 514 ? -48.698 11.850 11.139 1.00 54.94 514 TYR A O 1
ATOM 4106 N N . GLY A 1 515 ? -46.611 12.207 10.363 1.00 42.69 515 GLY A N 1
ATOM 4107 C CA . GLY A 1 515 ? -46.679 13.664 10.444 1.00 42.69 515 GLY A CA 1
ATOM 4108 C C . GLY A 1 515 ? -47.834 14.188 9.590 1.00 42.69 515 GLY A C 1
ATOM 4109 O O . GLY A 1 515 ? -47.938 13.864 8.410 1.00 42.69 515 GLY A O 1
ATOM 4110 N N . GLY A 1 516 ? -48.746 14.942 10.208 1.00 37.06 516 GLY A N 1
ATOM 4111 C CA . GLY A 1 516 ? -50.043 15.276 9.631 1.00 37.06 516 GLY A CA 1
ATOM 4112 C C . GLY A 1 516 ? -49.963 16.065 8.325 1.00 37.06 516 GLY A C 1
ATOM 4113 O O . GLY A 1 516 ? -49.578 17.229 8.338 1.00 37.06 516 GLY A O 1
ATOM 4114 N N . GLN A 1 517 ? -50.400 15.446 7.225 1.00 35.91 517 GLN A N 1
ATOM 4115 C CA . GLN A 1 517 ? -51.254 16.023 6.178 1.00 35.91 517 GLN A CA 1
ATOM 4116 C C . GLN A 1 517 ? -51.614 14.971 5.116 1.00 35.91 517 GLN A C 1
ATOM 4118 O O . GLN A 1 517 ? -51.041 13.887 5.075 1.00 35.91 517 GLN A O 1
ATOM 4123 N N . THR A 1 518 ? -52.631 15.297 4.317 1.00 34.66 518 THR A N 1
ATOM 4124 C CA . THR A 1 518 ? -53.348 14.458 3.349 1.00 34.66 518 THR A CA 1
ATOM 4125 C C . THR A 1 518 ? -52.425 13.572 2.510 1.00 34.66 518 THR A C 1
ATOM 4127 O O . THR A 1 518 ? -51.685 14.061 1.662 1.00 34.66 518 THR A O 1
ATOM 4130 N N . ILE A 1 519 ? -52.508 12.260 2.732 1.00 37.78 519 ILE A N 1
ATOM 4131 C CA . ILE A 1 519 ? -51.899 11.241 1.876 1.00 37.78 519 ILE A CA 1
ATOM 4132 C C . ILE A 1 519 ? -52.788 11.134 0.628 1.00 37.78 519 ILE A C 1
ATOM 4134 O O . ILE A 1 519 ? -53.937 10.709 0.737 1.00 37.78 519 ILE A O 1
ATOM 4138 N N . SER A 1 520 ? -52.296 11.564 -0.536 1.00 34.84 520 SER A N 1
ATOM 4139 C CA . SER A 1 520 ? -53.031 11.551 -1.814 1.00 34.84 520 SER A CA 1
ATOM 4140 C C . SER A 1 520 ? -53.311 10.138 -2.325 1.00 34.84 520 SER A C 1
ATOM 4142 O O . SER A 1 520 ? -54.331 9.914 -2.971 1.00 34.84 520 SER A O 1
ATOM 4144 N N . SER A 1 521 ? -52.456 9.164 -2.001 1.00 34.91 521 SER A N 1
ATOM 4145 C CA . SER A 1 521 ? -52.695 7.754 -2.312 1.00 34.91 521 SER A CA 1
ATOM 4146 C C . SER A 1 521 ? -51.903 6.825 -1.381 1.00 34.91 521 SER A C 1
ATOM 4148 O O . SER A 1 521 ? -50.723 6.557 -1.573 1.00 34.91 521 SER A O 1
ATOM 4150 N N . LEU A 1 522 ? -52.550 6.313 -0.329 1.00 35.72 522 LEU A N 1
ATOM 4151 C CA . LEU A 1 522 ? -51.988 5.215 0.459 1.00 35.72 522 LEU A CA 1
ATOM 4152 C C . LEU A 1 522 ? -52.365 3.893 -0.223 1.00 35.72 522 LEU A C 1
ATOM 4154 O O . LEU A 1 522 ? -53.448 3.366 0.014 1.00 35.72 522 LEU A O 1
ATOM 4158 N N . TYR A 1 523 ? -51.469 3.324 -1.026 1.00 39.34 523 TYR A N 1
ATOM 4159 C CA . TYR A 1 523 ? -51.539 1.905 -1.399 1.00 39.34 523 TYR A CA 1
ATOM 4160 C C . TYR A 1 523 ? -50.564 1.115 -0.525 1.00 39.34 523 TYR A C 1
ATOM 4162 O O . TYR A 1 523 ? -49.535 0.626 -0.983 1.00 39.34 523 TYR A O 1
ATOM 4170 N N . GLY A 1 524 ? -50.868 1.056 0.773 1.00 33.66 524 GLY A N 1
ATOM 4171 C CA . GLY A 1 524 ? -50.127 0.259 1.743 1.00 33.66 524 GLY A CA 1
ATOM 4172 C C . GLY A 1 524 ? -50.924 -0.981 2.126 1.00 33.66 524 GLY A C 1
ATOM 4173 O O . GLY A 1 524 ? -51.941 -0.868 2.806 1.00 33.66 524 GLY A O 1
ATOM 4174 N N . SER A 1 525 ? -50.455 -2.171 1.741 1.00 35.78 525 SER A N 1
ATOM 4175 C CA . SER A 1 525 ? -50.816 -3.379 2.487 1.00 35.78 525 SER A CA 1
ATOM 4176 C C . SER A 1 525 ? -49.870 -3.466 3.686 1.00 35.78 525 SER A C 1
ATOM 4178 O O . SER A 1 525 ? -48.696 -3.817 3.573 1.00 35.78 525 SER A O 1
ATOM 4180 N N . VAL A 1 526 ? -50.357 -3.043 4.852 1.00 38.84 526 VAL A N 1
ATOM 4181 C CA . VAL A 1 526 ? -49.697 -3.355 6.123 1.00 38.84 526 VAL A CA 1
ATOM 4182 C C . VAL A 1 526 ? -50.134 -4.772 6.475 1.00 38.84 526 VAL A C 1
ATOM 4184 O O . VAL A 1 526 ? -51.178 -4.990 7.080 1.00 38.84 526 VAL A O 1
ATOM 4187 N N . THR A 1 527 ? -49.382 -5.752 5.990 1.00 35.41 527 THR A N 1
ATOM 4188 C CA . THR A 1 527 ? -49.770 -7.171 5.963 1.00 35.41 527 THR A CA 1
ATOM 4189 C C . THR A 1 527 ? -49.658 -7.867 7.317 1.00 35.41 527 THR A C 1
ATOM 4191 O O . THR A 1 527 ? -50.193 -8.959 7.461 1.00 35.41 527 THR A O 1
ATOM 4194 N N . ASN A 1 528 ? -49.012 -7.258 8.320 1.00 32.41 528 ASN A N 1
ATOM 4195 C CA . ASN A 1 528 ? -49.022 -7.762 9.695 1.00 32.41 528 ASN A CA 1
ATOM 4196 C C . ASN A 1 528 ? -48.683 -6.664 10.714 1.00 32.41 528 ASN A C 1
ATOM 4198 O O . ASN A 1 528 ? -47.518 -6.352 10.951 1.00 32.41 528 ASN A O 1
ATOM 4202 N N . VAL A 1 529 ? -49.710 -6.129 11.377 1.00 34.00 529 VAL A N 1
ATOM 4203 C CA . VAL A 1 529 ? -49.561 -5.521 12.705 1.00 34.00 529 VAL A CA 1
ATOM 4204 C C . VAL A 1 529 ? -49.882 -6.614 13.716 1.00 34.00 529 VAL A C 1
ATOM 4206 O O . VAL A 1 529 ? -51.019 -7.076 13.788 1.00 34.00 529 VAL A O 1
ATOM 4209 N N . VAL A 1 530 ? -48.906 -7.043 14.513 1.00 30.02 530 VAL A N 1
ATOM 4210 C CA . VAL A 1 530 ? -49.200 -7.902 15.667 1.00 30.02 530 VAL A CA 1
ATOM 4211 C C . VAL A 1 530 ? -49.799 -7.009 16.766 1.00 30.02 530 VAL A C 1
ATOM 4213 O O . VAL A 1 530 ? -49.065 -6.416 17.550 1.00 30.02 530 VAL A O 1
ATOM 4216 N N . GLY A 1 531 ? -51.136 -6.867 16.784 1.00 34.16 531 GLY A N 1
ATOM 4217 C CA . GLY A 1 531 ? -51.910 -6.267 17.889 1.00 34.16 531 GLY A CA 1
ATOM 4218 C C . GLY A 1 531 ? -53.043 -5.290 17.507 1.00 34.16 531 GLY A C 1
ATOM 4219 O O . GLY A 1 531 ? -52.780 -4.200 17.010 1.00 34.16 531 GLY A O 1
ATOM 4220 N N . ASP A 1 532 ? -54.285 -5.665 17.853 1.00 32.91 532 ASP A N 1
ATOM 4221 C CA . ASP A 1 532 ? -55.591 -4.951 17.852 1.00 32.91 532 ASP A CA 1
ATOM 4222 C C . ASP A 1 532 ? -55.848 -3.835 16.800 1.00 32.91 532 ASP A C 1
ATOM 4224 O O . ASP A 1 532 ? -55.211 -2.784 16.784 1.00 32.91 532 ASP A O 1
ATOM 4228 N N . THR A 1 533 ? -56.862 -4.018 15.955 1.00 33.84 533 THR A N 1
ATOM 4229 C CA . THR A 1 533 ? -57.164 -3.226 14.745 1.00 33.84 533 THR A CA 1
ATOM 4230 C C . THR A 1 533 ? -58.104 -2.031 14.962 1.00 33.84 533 THR A C 1
ATOM 4232 O O . THR A 1 533 ? -58.505 -1.377 14.000 1.00 33.84 533 THR A O 1
ATOM 4235 N N . SER A 1 534 ? -58.431 -1.689 16.208 1.00 29.66 534 SER A N 1
ATOM 4236 C CA . SER A 1 534 ? -59.505 -0.751 16.579 1.00 29.66 534 SER A CA 1
ATOM 4237 C C . SER A 1 534 ? -59.318 0.740 16.203 1.00 29.66 534 SER A C 1
ATOM 4239 O O . SER A 1 534 ? -60.226 1.533 16.440 1.00 29.66 534 SER A O 1
ATOM 4241 N N . GLY A 1 535 ? -58.196 1.142 15.588 1.00 30.33 535 GLY A N 1
ATOM 4242 C CA . GLY A 1 535 ? -57.887 2.548 15.253 1.00 30.33 535 GLY A CA 1
ATOM 4243 C C . GLY A 1 535 ? -57.637 2.871 13.772 1.00 30.33 535 GLY A C 1
ATOM 4244 O O . GLY A 1 535 ? -57.342 4.020 13.451 1.00 30.33 535 GLY A O 1
ATOM 4245 N N . PHE A 1 536 ? -57.727 1.898 12.861 1.00 29.61 536 PHE A N 1
ATOM 4246 C CA . PHE A 1 536 ? -57.509 2.146 11.431 1.00 29.61 536 PHE A CA 1
ATOM 4247 C C . PHE A 1 536 ? -58.792 2.660 10.766 1.00 29.61 536 PHE A C 1
ATOM 4249 O O . PHE A 1 536 ? -59.755 1.910 10.617 1.00 29.61 536 PHE A O 1
ATOM 4256 N N . GLN A 1 537 ? -58.806 3.913 10.295 1.00 31.02 537 GLN A N 1
ATOM 4257 C CA . GLN A 1 537 ? -59.785 4.309 9.279 1.00 31.02 537 GLN A CA 1
ATOM 4258 C C . GLN A 1 537 ? -59.380 3.689 7.943 1.00 31.02 537 GLN A C 1
ATOM 4260 O O . GLN A 1 537 ? -58.522 4.195 7.223 1.00 31.02 537 GLN A O 1
ATOM 4265 N N . THR A 1 538 ? -60.004 2.564 7.612 1.00 31.94 538 THR A N 1
ATOM 4266 C CA . THR A 1 538 ? -60.020 2.037 6.251 1.00 31.94 538 THR A CA 1
ATOM 4267 C C . THR A 1 538 ? -60.830 3.014 5.396 1.00 31.94 538 THR A C 1
ATOM 4269 O O . THR A 1 538 ? -62.040 3.137 5.586 1.00 31.94 538 THR A O 1
ATOM 4272 N N . TYR A 1 539 ? -60.196 3.723 4.459 1.00 30.98 539 TYR A N 1
ATOM 4273 C CA . TYR A 1 539 ? -60.923 4.444 3.408 1.00 30.98 539 TYR A CA 1
ATOM 4274 C C . TYR A 1 539 ? -61.593 3.408 2.488 1.00 30.98 539 TYR A C 1
ATOM 4276 O O . TYR A 1 539 ? -61.032 2.956 1.494 1.00 30.98 539 TYR A O 1
ATOM 4284 N N . SER A 1 540 ? -62.795 2.975 2.870 1.00 30.28 540 SER A N 1
ATOM 4285 C CA . SER A 1 540 ? -63.585 1.936 2.195 1.00 30.28 540 SER A CA 1
ATOM 4286 C C . SER A 1 540 ? -64.239 2.409 0.890 1.00 30.28 540 SER A C 1
ATOM 4288 O O . SER A 1 540 ? -64.766 1.594 0.132 1.00 30.28 540 SER A O 1
ATOM 4290 N N . THR A 1 541 ? -64.168 3.705 0.577 1.00 28.45 541 THR A N 1
ATOM 4291 C CA . THR A 1 541 ? -64.818 4.299 -0.599 1.00 28.45 541 THR A CA 1
ATOM 4292 C C . THR A 1 541 ? -64.172 3.886 -1.928 1.00 28.45 541 THR A C 1
ATOM 4294 O O . THR A 1 541 ? -64.862 3.842 -2.940 1.00 28.45 541 THR A O 1
ATOM 4297 N N . ALA A 1 542 ? -62.886 3.511 -1.939 1.00 32.62 542 ALA A N 1
ATOM 4298 C CA . ALA A 1 542 ? -62.208 3.030 -3.152 1.00 32.62 542 ALA A CA 1
ATOM 4299 C C . ALA A 1 542 ? -62.522 1.551 -3.469 1.00 32.62 542 ALA A C 1
ATOM 4301 O O . ALA A 1 542 ? -62.576 1.151 -4.632 1.00 32.62 542 ALA A O 1
ATOM 4302 N N . LEU A 1 543 ? -62.801 0.733 -2.445 1.00 30.66 543 LEU A N 1
ATOM 4303 C CA . LEU A 1 543 ? -63.106 -0.695 -2.614 1.00 30.66 543 LEU A CA 1
ATOM 4304 C C . LEU A 1 543 ? -64.507 -0.947 -3.191 1.00 30.66 543 LEU A C 1
ATOM 4306 O O . LEU A 1 543 ? -64.698 -1.917 -3.924 1.00 30.66 543 LEU A O 1
ATOM 4310 N N . SER A 1 544 ? -65.490 -0.085 -2.910 1.00 30.70 544 SER A N 1
ATOM 4311 C CA . SER A 1 544 ? -66.841 -0.229 -3.475 1.00 30.70 544 SER A CA 1
ATOM 4312 C C . SER A 1 544 ? -66.887 0.096 -4.974 1.00 30.70 544 SER A C 1
ATOM 4314 O O . SER A 1 544 ? -67.636 -0.541 -5.714 1.00 30.70 544 SER A O 1
ATOM 4316 N N . GLN A 1 545 ? -66.037 1.017 -5.444 1.00 32.12 545 GLN A N 1
ATOM 4317 C CA . GLN A 1 545 ? -65.890 1.331 -6.869 1.00 32.12 545 GLN A CA 1
ATOM 4318 C C . GLN A 1 545 ? -65.136 0.224 -7.629 1.00 32.12 545 GLN A C 1
ATOM 4320 O O . GLN A 1 545 ? -65.527 -0.127 -8.742 1.00 32.12 545 GLN A O 1
ATOM 4325 N N . LEU A 1 546 ? -64.143 -0.418 -7.000 1.00 35.38 546 LEU A N 1
ATOM 4326 C CA . LEU A 1 546 ? -63.435 -1.583 -7.557 1.00 35.38 546 LEU A CA 1
ATOM 4327 C C . LEU A 1 546 ? -64.301 -2.858 -7.609 1.00 35.38 546 LEU A C 1
ATOM 4329 O O . LEU A 1 546 ? -64.231 -3.605 -8.585 1.00 35.38 546 LEU A O 1
ATOM 4333 N N . ASN A 1 547 ? -65.184 -3.084 -6.629 1.00 32.56 547 ASN A N 1
ATOM 4334 C CA . ASN A 1 547 ? -66.136 -4.205 -6.665 1.00 32.56 547 ASN A CA 1
ATOM 4335 C C . ASN A 1 547 ? -67.177 -4.075 -7.793 1.00 32.56 547 ASN A C 1
ATOM 4337 O O . ASN A 1 547 ? -67.641 -5.086 -8.324 1.00 32.56 547 ASN A O 1
ATOM 4341 N N . ASN A 1 548 ? -67.517 -2.851 -8.209 1.00 32.59 548 ASN A N 1
ATOM 4342 C CA . ASN A 1 548 ? -68.382 -2.633 -9.372 1.00 32.59 548 ASN A CA 1
ATOM 4343 C C . ASN A 1 548 ? -67.662 -2.906 -10.705 1.00 32.59 548 ASN A C 1
ATOM 4345 O O . ASN A 1 548 ? -68.299 -3.388 -11.640 1.00 32.59 548 ASN A O 1
ATOM 4349 N N . LEU A 1 549 ? -66.340 -2.705 -10.778 1.00 35.09 549 LEU A N 1
ATOM 4350 C CA . LEU A 1 549 ? -65.523 -3.085 -11.939 1.00 35.09 549 LEU A CA 1
ATOM 4351 C C . LEU A 1 549 ? -65.358 -4.610 -12.054 1.00 35.09 549 LEU A C 1
ATOM 4353 O O . LEU A 1 549 ? -65.490 -5.156 -13.147 1.00 35.09 549 LEU A O 1
ATOM 4357 N N . GLY A 1 550 ? -65.188 -5.326 -10.936 1.00 33.69 550 GLY A N 1
ATOM 4358 C CA . GLY A 1 550 ? -65.173 -6.800 -10.918 1.00 33.69 550 GLY A CA 1
ATOM 4359 C C . GLY A 1 550 ? -66.492 -7.449 -11.378 1.00 33.69 550 GLY A C 1
ATOM 4360 O O . GLY A 1 550 ? -66.497 -8.551 -11.931 1.00 33.69 550 GLY A O 1
ATOM 4361 N N . ASN A 1 551 ? -67.616 -6.743 -11.230 1.00 31.45 551 ASN A N 1
ATOM 4362 C CA . ASN A 1 551 ? -68.919 -7.172 -11.750 1.00 31.45 551 ASN A CA 1
ATOM 4363 C C . ASN A 1 551 ? -69.127 -6.854 -13.242 1.00 31.45 551 ASN A C 1
ATOM 4365 O O . ASN A 1 551 ? -69.966 -7.494 -13.875 1.00 31.45 551 ASN A O 1
ATOM 4369 N N . LEU A 1 552 ? -68.361 -5.918 -13.817 1.00 30.73 552 LEU A N 1
ATOM 4370 C CA . LEU A 1 552 ? -68.391 -5.602 -15.251 1.00 30.73 552 LEU A CA 1
ATOM 4371 C C . LEU A 1 552 ? -67.655 -6.656 -16.092 1.00 30.73 552 LEU A C 1
ATOM 4373 O O . LEU A 1 552 ? -68.080 -6.956 -17.202 1.00 30.73 552 LEU A O 1
ATOM 4377 N N . PHE A 1 553 ? -66.601 -7.272 -15.548 1.00 32.31 553 PHE A N 1
ATOM 4378 C CA . PHE A 1 553 ? -65.836 -8.320 -16.241 1.00 32.31 553 PHE A CA 1
ATOM 4379 C C . PHE A 1 553 ? -66.410 -9.737 -16.076 1.00 32.31 553 PHE A C 1
ATOM 4381 O O . PHE A 1 553 ? -66.019 -10.640 -16.810 1.00 32.31 553 PHE A O 1
ATOM 4388 N N . SER A 1 554 ? -67.344 -9.953 -15.142 1.00 30.45 554 SER A N 1
ATOM 4389 C CA . SER A 1 554 ? -67.905 -11.285 -14.852 1.00 30.45 554 SER A CA 1
ATOM 4390 C C . SER A 1 554 ? -69.292 -11.548 -15.451 1.00 30.45 554 SER A C 1
ATOM 4392 O O . SER A 1 554 ? -69.800 -12.664 -15.332 1.00 30.45 554 SER A O 1
ATOM 4394 N N . LYS A 1 555 ? -69.912 -10.576 -16.137 1.00 28.55 555 LYS A N 1
ATOM 4395 C CA . LYS A 1 555 ? -71.214 -10.769 -16.796 1.00 28.55 555 LYS A CA 1
ATOM 4396 C C . LYS A 1 555 ? -71.165 -10.518 -18.302 1.00 28.55 555 LYS A C 1
ATOM 4398 O O . LYS A 1 555 ? -71.365 -9.406 -18.761 1.00 28.55 555 LYS A O 1
ATOM 4403 N N . ASN A 1 556 ? -71.067 -11.644 -19.008 1.00 29.59 556 ASN A N 1
ATOM 4404 C CA . ASN A 1 556 ? -71.522 -11.920 -20.371 1.00 29.59 556 ASN A CA 1
ATOM 4405 C C . ASN A 1 556 ? -70.862 -11.168 -21.536 1.00 29.59 556 ASN A C 1
ATOM 4407 O O . ASN A 1 556 ? -70.898 -9.948 -21.628 1.00 29.59 556 ASN A O 1
ATOM 4411 N N . ASN A 1 557 ? -70.401 -11.978 -22.500 1.00 37.72 557 ASN A N 1
ATOM 4412 C CA . ASN A 1 557 ? -70.394 -11.708 -23.938 1.00 37.72 557 ASN A CA 1
ATOM 4413 C C . ASN A 1 557 ? -71.295 -10.530 -24.321 1.00 37.72 557 ASN A C 1
ATOM 4415 O O . ASN A 1 557 ? -72.512 -10.687 -24.274 1.00 37.72 557 ASN A O 1
ATOM 4419 N N . LEU A 1 558 ? -70.703 -9.410 -24.732 1.00 26.11 558 LEU A N 1
ATOM 4420 C CA . LEU A 1 558 ? -71.208 -8.488 -25.751 1.00 26.11 558 LEU A CA 1
ATOM 4421 C C . LEU A 1 558 ? -70.157 -7.391 -25.948 1.00 26.11 558 LEU A C 1
ATOM 4423 O O . LEU A 1 558 ? -69.677 -6.792 -24.989 1.00 26.11 558 LEU A O 1
ATOM 4427 N N . GLY A 1 559 ? -69.778 -7.162 -27.206 1.00 39.34 559 GLY A N 1
ATOM 4428 C CA . GLY A 1 559 ? -68.882 -6.073 -27.571 1.00 39.34 559 GLY A CA 1
ATOM 4429 C C . GLY A 1 559 ? -69.465 -4.732 -27.136 1.00 39.34 559 GLY A C 1
ATOM 4430 O O . GLY A 1 559 ? -70.645 -4.463 -27.356 1.00 39.34 559 GLY A O 1
ATOM 4431 N N . VAL A 1 560 ? -68.630 -3.895 -26.526 1.00 27.06 560 VAL A N 1
ATOM 4432 C CA . VAL A 1 560 ? -68.966 -2.504 -26.223 1.00 27.06 560 VAL A CA 1
ATOM 4433 C C . VAL A 1 560 ? -67.957 -1.615 -26.935 1.00 27.06 560 VAL A C 1
ATOM 4435 O O . VAL A 1 560 ? -66.747 -1.740 -26.771 1.00 27.06 560 VAL A O 1
ATOM 4438 N N . THR A 1 561 ? -68.509 -0.766 -27.794 1.00 31.52 561 THR A N 1
ATOM 4439 C CA . THR A 1 561 ? -67.862 -0.010 -28.869 1.00 31.52 561 THR A CA 1
ATOM 4440 C C . THR A 1 561 ? -67.615 1.462 -28.536 1.00 31.52 561 THR A C 1
ATOM 4442 O O . THR A 1 561 ? -67.380 2.236 -29.455 1.00 31.52 561 THR A O 1
ATOM 4445 N N . ASP A 1 562 ? -67.633 1.888 -27.270 1.00 30.14 562 ASP A N 1
ATOM 4446 C CA . ASP A 1 562 ? -67.398 3.303 -26.947 1.00 30.14 562 ASP A CA 1
ATOM 4447 C C . ASP A 1 562 ? -66.518 3.494 -25.704 1.00 30.14 562 ASP A C 1
ATOM 4449 O O . ASP A 1 562 ? -66.880 3.128 -24.590 1.00 30.14 562 ASP A O 1
ATOM 4453 N N . TYR A 1 563 ? -65.340 4.085 -25.929 1.00 31.83 563 TYR A N 1
ATOM 4454 C CA . TYR A 1 563 ? -64.242 4.288 -24.970 1.00 31.83 563 TYR A CA 1
ATOM 4455 C C . TYR A 1 563 ? -64.201 5.720 -24.401 1.00 31.83 563 TYR A C 1
ATOM 4457 O O . TYR A 1 563 ? -63.145 6.209 -24.014 1.00 31.83 563 TYR A O 1
ATOM 4465 N N . LYS A 1 564 ? -65.334 6.429 -24.358 1.00 28.41 564 LYS A N 1
ATOM 4466 C CA . LYS A 1 564 ? -65.362 7.840 -23.924 1.00 28.41 564 LYS A CA 1
ATOM 4467 C C . LYS A 1 564 ? -65.337 8.066 -22.406 1.00 28.41 564 LYS A C 1
ATOM 4469 O O . LYS A 1 564 ? -65.063 9.186 -21.993 1.00 28.41 564 LYS A O 1
ATOM 4474 N N . ASP A 1 565 ? -65.549 7.036 -21.584 1.00 30.70 565 ASP A N 1
ATOM 4475 C CA . ASP A 1 565 ? -65.589 7.191 -20.116 1.00 30.70 565 ASP A CA 1
ATOM 4476 C C . ASP A 1 565 ? -64.261 6.887 -19.394 1.00 30.70 565 ASP A C 1
ATOM 4478 O O . ASP A 1 565 ? -64.111 7.227 -18.219 1.00 30.70 565 ASP A O 1
ATOM 4482 N N . LEU A 1 566 ? -63.270 6.303 -20.081 1.00 34.50 566 LEU A N 1
ATOM 4483 C CA . LEU A 1 566 ? -61.964 5.973 -19.486 1.00 34.50 566 LEU A CA 1
ATOM 4484 C C . LEU A 1 566 ? -60.993 7.164 -19.426 1.00 34.50 566 LEU A C 1
ATOM 4486 O O . LEU A 1 566 ? -60.183 7.222 -18.503 1.00 34.50 566 LEU A O 1
ATOM 4490 N N . ASP A 1 567 ? -61.130 8.145 -20.322 1.00 32.22 567 ASP A N 1
ATOM 4491 C CA . ASP A 1 567 ? -60.287 9.354 -20.332 1.00 32.22 567 ASP A CA 1
ATOM 4492 C C . ASP A 1 567 ? -60.568 10.293 -19.142 1.00 32.22 567 ASP A C 1
ATOM 4494 O O . ASP A 1 567 ? -59.697 11.055 -18.733 1.00 32.22 567 ASP A O 1
ATOM 4498 N N . ASN A 1 568 ? -61.762 10.229 -18.538 1.00 31.94 568 ASN A N 1
ATOM 4499 C CA . ASN A 1 568 ? -62.138 11.133 -17.442 1.00 31.94 568 ASN A CA 1
ATOM 4500 C C . ASN A 1 568 ? -61.743 10.629 -16.041 1.00 31.94 568 ASN A C 1
ATOM 4502 O O . ASN A 1 568 ? -61.821 11.403 -15.089 1.00 31.94 568 ASN A O 1
ATOM 4506 N N . HIS A 1 569 ? -61.354 9.356 -15.885 1.00 34.88 569 HIS A N 1
ATOM 4507 C CA . HIS A 1 569 ? -61.067 8.759 -14.566 1.00 34.88 569 HIS A CA 1
ATOM 4508 C C . HIS A 1 569 ? -59.589 8.424 -14.324 1.00 34.88 569 HIS A C 1
ATOM 4510 O O . HIS A 1 569 ? -59.205 8.220 -13.174 1.00 34.88 569 HIS A O 1
ATOM 4516 N N . PHE A 1 570 ? -58.749 8.415 -15.362 1.00 32.69 570 PHE A N 1
ATOM 4517 C CA . PHE A 1 570 ? -57.309 8.190 -15.232 1.00 32.69 570 PHE A CA 1
ATOM 4518 C C . PHE A 1 570 ? -56.534 9.328 -15.901 1.00 32.69 570 PHE A C 1
ATOM 4520 O O . PHE A 1 570 ? -56.315 9.321 -17.107 1.00 32.69 570 PHE A O 1
ATOM 4527 N N . GLY A 1 571 ? -56.098 10.310 -15.110 1.00 30.77 571 GLY A N 1
ATOM 4528 C CA . GLY A 1 571 ? -55.077 11.258 -15.555 1.00 30.77 571 GLY A CA 1
ATOM 4529 C C . GLY A 1 571 ? -53.713 10.568 -15.600 1.00 30.77 571 GLY A C 1
ATOM 4530 O O . GLY A 1 571 ? -53.275 10.079 -14.570 1.00 30.77 571 GLY A O 1
ATOM 4531 N N . GLU A 1 572 ? -53.104 10.509 -16.791 1.00 32.25 572 GLU A N 1
ATOM 4532 C CA . GLU A 1 572 ? -51.714 10.181 -17.205 1.00 32.25 572 GLU A CA 1
ATOM 4533 C C . GLU A 1 572 ? -50.875 9.092 -16.488 1.00 32.25 572 GLU A C 1
ATOM 4535 O O . GLU A 1 572 ? -49.790 8.764 -16.957 1.00 32.25 572 GLU A O 1
ATOM 4540 N N . SER A 1 573 ? -51.340 8.442 -15.424 1.00 31.34 573 SER A N 1
ATOM 4541 C CA . SER A 1 573 ? -50.702 7.269 -14.818 1.00 31.34 573 SER A CA 1
ATOM 4542 C C . SER A 1 573 ? -51.679 6.541 -13.888 1.00 31.34 573 SER A C 1
ATOM 4544 O O . SER A 1 573 ? -52.350 7.143 -13.056 1.00 31.34 573 SER A O 1
ATOM 4546 N N . GLY A 1 574 ? -51.777 5.218 -14.030 1.00 32.88 574 GLY A N 1
ATOM 4547 C CA . GLY A 1 574 ? -52.626 4.373 -13.189 1.00 32.88 574 GLY A CA 1
ATOM 4548 C C . GLY A 1 574 ? -51.986 3.007 -12.968 1.00 32.88 574 GLY A C 1
ATOM 4549 O O . GLY A 1 574 ? -51.499 2.392 -13.913 1.00 32.88 574 GLY A O 1
ATOM 4550 N N . ILE A 1 575 ? -51.981 2.535 -11.719 1.00 32.19 575 ILE A N 1
ATOM 4551 C CA . ILE A 1 575 ? -51.493 1.204 -11.331 1.00 32.19 575 ILE A CA 1
ATOM 4552 C C . ILE A 1 575 ? -52.708 0.287 -11.158 1.00 32.19 575 ILE A C 1
ATOM 4554 O O . ILE A 1 575 ? -53.604 0.591 -10.372 1.00 32.19 575 ILE A O 1
ATOM 4558 N N . VAL A 1 576 ? -52.737 -0.844 -11.868 1.00 30.34 576 VAL A N 1
ATOM 4559 C CA . VAL A 1 576 ? -53.799 -1.857 -11.747 1.00 30.34 576 VAL A CA 1
ATOM 4560 C C . VAL A 1 576 ? -53.246 -3.084 -11.029 1.00 30.34 576 VAL A C 1
ATOM 4562 O O . VAL A 1 576 ? -52.349 -3.750 -11.535 1.00 30.34 576 VAL A O 1
ATOM 4565 N N . TYR A 1 577 ? -53.814 -3.413 -9.868 1.00 30.62 577 TYR A N 1
ATOM 4566 C CA . TYR A 1 577 ? -53.558 -4.682 -9.184 1.00 30.62 577 TYR A CA 1
ATOM 4567 C C . TYR A 1 577 ? -54.562 -5.735 -9.659 1.00 30.62 577 TYR A C 1
ATOM 4569 O O . TYR A 1 577 ? -55.762 -5.598 -9.421 1.00 30.62 577 TYR A O 1
ATOM 4577 N N . VAL A 1 578 ? -54.080 -6.810 -10.284 1.00 30.23 578 VAL A N 1
ATOM 4578 C CA . VAL A 1 578 ? -54.901 -7.989 -10.591 1.00 30.23 578 VAL A CA 1
ATOM 4579 C C . VAL A 1 578 ? -54.511 -9.099 -9.631 1.00 30.23 578 VAL A C 1
ATOM 4581 O O . VAL A 1 578 ? -53.451 -9.701 -9.755 1.00 30.23 578 VAL A O 1
ATOM 4584 N N . ASN A 1 579 ? -55.373 -9.370 -8.655 1.00 31.41 579 ASN A N 1
ATOM 4585 C CA . ASN A 1 579 ? -55.193 -10.490 -7.741 1.00 31.41 579 ASN A CA 1
ATOM 4586 C C . ASN A 1 579 ? -55.969 -11.697 -8.289 1.00 31.41 579 ASN A C 1
ATOM 4588 O O . ASN A 1 579 ? -57.090 -11.968 -7.864 1.00 31.41 579 ASN A O 1
ATOM 4592 N N . GLN A 1 580 ? -55.415 -12.373 -9.299 1.00 31.88 580 GLN A N 1
ATOM 4593 C CA . GLN A 1 580 ? -55.945 -13.651 -9.779 1.00 31.88 580 GLN A CA 1
ATOM 4594 C C . GLN A 1 580 ? -54.834 -14.678 -9.978 1.00 31.88 580 GLN A C 1
ATOM 4596 O O . GLN A 1 580 ? -53.722 -14.359 -10.390 1.00 31.88 580 GLN A O 1
ATOM 4601 N N . THR A 1 581 ? -55.168 -15.930 -9.675 1.00 32.53 581 THR A N 1
ATOM 4602 C CA . THR A 1 581 ? -54.357 -17.105 -9.983 1.00 32.53 581 THR A CA 1
ATOM 4603 C C . THR A 1 581 ? -54.371 -17.318 -11.493 1.00 32.53 581 THR A C 1
ATOM 4605 O O . THR A 1 581 ? -55.434 -17.559 -12.061 1.00 32.53 581 THR A O 1
ATOM 4608 N N . VAL A 1 582 ? -53.211 -17.222 -12.142 1.00 35.22 582 VAL A N 1
ATOM 4609 C CA . VAL A 1 582 ? -53.083 -17.497 -13.578 1.00 35.22 582 VAL A CA 1
ATOM 4610 C C . VAL A 1 582 ? -52.412 -18.854 -13.738 1.00 35.22 582 VAL A C 1
ATOM 4612 O O . VAL A 1 582 ? -51.241 -19.028 -13.398 1.00 35.22 582 VAL A O 1
ATOM 4615 N N . ASP A 1 583 ? -53.177 -19.826 -14.229 1.00 32.34 583 ASP A N 1
ATOM 4616 C CA . ASP A 1 583 ? -52.646 -21.110 -14.673 1.00 32.34 583 ASP A CA 1
ATOM 4617 C C . ASP A 1 583 ? -52.199 -20.963 -16.130 1.00 32.34 583 ASP A C 1
ATOM 4619 O O . ASP A 1 583 ? -53.009 -20.756 -17.034 1.00 32.34 583 ASP A O 1
ATOM 4623 N N . THR A 1 584 ? -50.887 -20.983 -16.346 1.00 36.31 584 THR A N 1
ATOM 4624 C CA . THR A 1 584 ? -50.279 -20.742 -17.665 1.00 36.31 584 THR A CA 1
ATOM 4625 C C . THR A 1 584 ? -50.074 -22.029 -18.467 1.00 36.31 584 THR A C 1
ATOM 4627 O O . THR A 1 584 ? -49.508 -21.988 -19.557 1.00 36.31 584 THR A O 1
ATOM 4630 N N . GLY A 1 585 ? -50.467 -23.192 -17.931 1.00 33.66 585 GLY A N 1
ATOM 4631 C CA . GLY A 1 585 ? -50.160 -24.496 -18.530 1.00 33.66 585 GLY A CA 1
ATOM 4632 C C . GLY A 1 585 ? -48.688 -24.928 -18.404 1.00 33.66 585 GLY A C 1
ATOM 4633 O O . GLY A 1 585 ? -48.355 -26.048 -18.781 1.00 33.66 585 GLY A O 1
ATOM 4634 N N . LEU A 1 586 ? -47.814 -24.083 -17.837 1.00 30.67 586 LEU A N 1
ATOM 4635 C CA . LEU A 1 586 ? -46.434 -24.410 -17.437 1.00 30.67 586 LEU A CA 1
ATOM 4636 C C . LEU A 1 586 ? -46.244 -24.416 -15.906 1.00 30.67 586 LEU A C 1
ATOM 4638 O O . LEU A 1 586 ? -45.153 -24.709 -15.421 1.00 30.67 586 LEU A O 1
ATOM 4642 N N . GLY A 1 587 ? -47.303 -24.113 -15.147 1.00 31.03 587 GLY A N 1
ATOM 4643 C CA . GLY A 1 587 ? -47.312 -24.049 -13.686 1.00 31.03 587 GLY A CA 1
ATOM 4644 C C . GLY A 1 587 ? -48.254 -22.966 -13.147 1.00 31.03 587 GLY A C 1
ATOM 4645 O O . GLY A 1 587 ? -48.580 -22.002 -13.847 1.00 31.03 587 GLY A O 1
ATOM 4646 N N . VAL A 1 588 ? -48.683 -23.143 -11.892 1.00 29.83 588 VAL A N 1
ATOM 4647 C CA . VAL A 1 588 ? -49.546 -22.207 -11.153 1.00 29.83 588 VAL A CA 1
ATOM 4648 C C . VAL A 1 588 ? -48.677 -21.158 -10.465 1.00 29.83 588 VAL A C 1
ATOM 4650 O O . VAL A 1 588 ? -47.893 -21.494 -9.578 1.00 29.83 588 VAL A O 1
ATOM 4653 N N . PHE A 1 589 ? -48.847 -19.888 -10.831 1.00 34.72 589 PHE A N 1
ATOM 4654 C CA . PHE A 1 589 ? -48.163 -18.770 -10.180 1.00 34.72 589 PHE A CA 1
ATOM 4655 C C . PHE A 1 589 ? -49.119 -18.055 -9.212 1.00 34.72 589 PHE A C 1
ATOM 4657 O O . PHE A 1 589 ? -50.211 -17.630 -9.597 1.00 34.72 589 PHE A O 1
ATOM 4664 N N . GLN A 1 590 ? -48.721 -17.921 -7.942 1.00 33.50 590 GLN A N 1
ATOM 4665 C CA . GLN A 1 590 ? -49.430 -17.126 -6.932 1.00 33.50 590 GLN A CA 1
ATOM 4666 C C . GLN A 1 590 ? -48.633 -15.856 -6.608 1.00 33.50 590 GLN A C 1
ATOM 4668 O O . GLN A 1 590 ? -47.447 -15.936 -6.308 1.00 33.50 590 GLN A O 1
ATOM 4673 N N . GLY A 1 591 ? -49.299 -14.695 -6.616 1.00 36.75 591 GLY A N 1
ATOM 4674 C CA . GLY A 1 591 ? -48.741 -13.448 -6.075 1.00 36.75 591 GLY A CA 1
ATOM 4675 C C . GLY A 1 591 ? -47.865 -12.622 -7.025 1.00 36.75 591 GLY A C 1
ATOM 4676 O O . GLY A 1 591 ? -46.889 -12.029 -6.578 1.00 36.75 591 GLY A O 1
ATOM 4677 N N . ILE A 1 592 ? -48.206 -12.543 -8.314 1.00 36.78 592 ILE A N 1
ATOM 4678 C CA . ILE A 1 592 ? -47.506 -11.655 -9.255 1.00 36.78 592 ILE A CA 1
ATOM 4679 C C . ILE A 1 592 ? -47.995 -10.214 -9.049 1.00 36.78 592 ILE A C 1
ATOM 4681 O O . ILE A 1 592 ? -49.155 -9.902 -9.314 1.00 36.78 592 ILE A O 1
ATOM 4685 N N . ALA A 1 593 ? -47.107 -9.320 -8.609 1.00 37.81 593 ALA A N 1
ATOM 4686 C CA . ALA A 1 593 ? -47.345 -7.882 -8.695 1.00 37.81 593 ALA A CA 1
ATOM 4687 C C . ALA A 1 593 ? -46.953 -7.397 -10.098 1.00 37.81 593 ALA A C 1
ATOM 4689 O O . ALA A 1 593 ? -45.812 -7.588 -10.526 1.00 37.81 593 ALA A O 1
ATOM 4690 N N . LEU A 1 594 ? -47.908 -6.793 -10.808 1.00 35.25 594 LEU A N 1
ATOM 4691 C CA . LEU A 1 594 ? -47.714 -6.208 -12.131 1.00 35.25 594 LEU A CA 1
ATOM 4692 C C . LEU A 1 594 ? -47.711 -4.684 -11.998 1.00 35.25 594 LEU A C 1
ATOM 4694 O O . LEU A 1 594 ? -48.736 -4.090 -11.670 1.00 35.25 594 LEU A O 1
ATOM 4698 N N . THR A 1 595 ? -46.579 -4.049 -12.286 1.00 38.22 595 THR A N 1
ATOM 4699 C CA . THR A 1 595 ? -46.507 -2.583 -12.362 1.00 38.22 595 THR A CA 1
ATOM 4700 C C . THR A 1 595 ? -46.437 -2.175 -13.824 1.00 38.22 595 THR A C 1
ATOM 4702 O O . THR A 1 595 ? -45.476 -2.527 -14.510 1.00 38.22 595 THR A O 1
ATOM 4705 N N . ILE A 1 596 ? -47.452 -1.442 -14.289 1.00 36.38 596 ILE A N 1
ATOM 4706 C CA . ILE A 1 596 ? -47.484 -0.828 -15.618 1.00 36.38 596 ILE A CA 1
ATOM 4707 C C . ILE A 1 596 ? -47.266 0.674 -15.443 1.00 36.38 596 ILE A C 1
ATOM 4709 O O . ILE A 1 596 ? -48.082 1.344 -14.818 1.00 36.38 596 ILE A O 1
ATOM 4713 N N . VAL A 1 597 ? -46.174 1.204 -15.992 1.00 36.66 597 VAL A N 1
ATOM 4714 C CA . VAL A 1 597 ? -45.921 2.652 -16.038 1.00 36.66 597 VAL A CA 1
ATOM 4715 C C . VAL A 1 597 ? -46.028 3.099 -17.486 1.00 36.66 597 VAL A C 1
ATOM 4717 O O . VAL A 1 597 ? -45.242 2.661 -18.325 1.00 36.66 597 VAL A O 1
ATOM 4720 N N . ALA A 1 598 ? -47.012 3.942 -17.786 1.00 34.31 598 ALA A N 1
ATOM 4721 C CA . ALA A 1 598 ? -47.109 4.630 -19.064 1.00 34.31 598 ALA A CA 1
ATOM 4722 C C . ALA A 1 598 ? -46.600 6.063 -18.883 1.00 34.31 598 ALA A C 1
ATOM 4724 O O . ALA A 1 598 ? -47.034 6.770 -17.982 1.00 34.31 598 ALA A O 1
ATOM 4725 N N . SER A 1 599 ? -45.664 6.467 -19.735 1.00 38.41 599 SER A N 1
ATOM 4726 C CA . SER A 1 599 ? -45.209 7.849 -19.873 1.00 38.41 599 SER A CA 1
ATOM 4727 C C . SER A 1 599 ? -45.470 8.286 -21.310 1.00 38.41 599 SER A C 1
ATOM 4729 O O . SER A 1 599 ? -45.211 7.513 -22.241 1.00 38.41 599 SER A O 1
ATOM 4731 N N . SER A 1 600 ? -45.956 9.516 -21.486 1.00 35.78 600 SER A N 1
ATOM 4732 C CA . SER A 1 600 ? -46.169 10.160 -22.789 1.00 35.78 600 SER A CA 1
ATOM 4733 C C . SER A 1 600 ? -44.905 10.185 -23.660 1.00 35.78 600 SER A C 1
ATOM 4735 O O . SER A 1 600 ? -45.013 10.107 -24.882 1.00 35.78 600 SER A O 1
ATOM 4737 N N . ASP A 1 601 ? -43.721 10.180 -23.039 1.00 36.06 601 ASP A N 1
ATOM 4738 C CA . ASP A 1 601 ? -42.434 10.330 -23.725 1.00 36.06 601 ASP A CA 1
ATOM 4739 C C . ASP A 1 601 ? -41.642 9.016 -23.884 1.00 36.06 601 ASP A C 1
ATOM 4741 O O . ASP A 1 601 ? -40.751 8.933 -24.733 1.00 36.06 601 ASP A O 1
ATOM 4745 N N . TYR A 1 602 ? -41.946 7.966 -23.104 1.00 36.72 602 TYR A N 1
ATOM 4746 C CA . TYR A 1 602 ? -41.044 6.803 -22.974 1.00 36.72 602 TYR A CA 1
ATOM 4747 C C . TYR A 1 602 ? -41.665 5.410 -23.173 1.00 36.72 602 TYR A C 1
ATOM 4749 O O . TYR A 1 602 ? -40.933 4.415 -23.156 1.00 36.72 602 TYR A O 1
ATOM 4757 N N . GLY A 1 603 ? -42.965 5.310 -23.466 1.00 42.00 603 GLY A N 1
ATOM 4758 C CA . GLY A 1 603 ? -43.636 4.025 -23.700 1.00 42.00 603 GLY A CA 1
ATOM 4759 C C . GLY A 1 603 ? -43.951 3.247 -22.415 1.00 42.00 603 GLY A C 1
ATOM 4760 O O . GLY A 1 603 ? -43.702 3.717 -21.307 1.00 42.00 603 GLY A O 1
ATOM 4761 N N . VAL A 1 604 ? -44.564 2.069 -22.571 1.00 37.72 604 VAL A N 1
ATOM 4762 C CA . VAL A 1 604 ? -45.113 1.265 -21.464 1.00 37.72 604 VAL A CA 1
ATOM 4763 C C . VAL A 1 604 ? -44.041 0.352 -20.863 1.00 37.72 604 VAL A C 1
ATOM 4765 O O . VAL A 1 604 ? -43.443 -0.462 -21.568 1.00 37.72 604 VAL A O 1
ATOM 4768 N N . GLN A 1 605 ? -43.822 0.454 -19.552 1.00 39.16 605 GLN A N 1
ATOM 4769 C CA . GLN A 1 605 ? -42.922 -0.417 -18.796 1.00 39.16 605 GLN A CA 1
ATOM 4770 C C . GLN A 1 605 ? -43.725 -1.422 -17.967 1.00 39.16 605 GLN A C 1
ATOM 4772 O O . GLN A 1 605 ? -44.559 -1.014 -17.166 1.00 39.16 605 GLN A O 1
ATOM 4777 N N . ILE A 1 606 ? -43.444 -2.718 -18.141 1.00 39.38 606 ILE A N 1
ATOM 4778 C CA . ILE A 1 606 ? -44.049 -3.813 -17.370 1.00 39.38 606 ILE A CA 1
ATOM 4779 C C . ILE A 1 606 ? -42.958 -4.467 -16.518 1.00 39.38 606 ILE A C 1
ATOM 4781 O O . ILE A 1 606 ? -41.935 -4.904 -17.050 1.00 39.38 606 ILE A O 1
ATOM 4785 N N . ILE A 1 607 ? -43.160 -4.518 -15.201 1.00 40.22 607 ILE A N 1
ATOM 4786 C CA . ILE A 1 607 ? -42.237 -5.154 -14.250 1.00 40.22 607 ILE A CA 1
ATOM 4787 C C . ILE A 1 607 ? -42.956 -6.319 -13.569 1.00 40.22 607 ILE A C 1
ATOM 4789 O O . ILE A 1 607 ? -44.019 -6.124 -12.982 1.00 40.22 607 ILE A O 1
ATOM 4793 N N . PHE A 1 608 ? -42.356 -7.509 -13.645 1.00 39.34 608 PHE A N 1
ATOM 4794 C CA . PHE A 1 608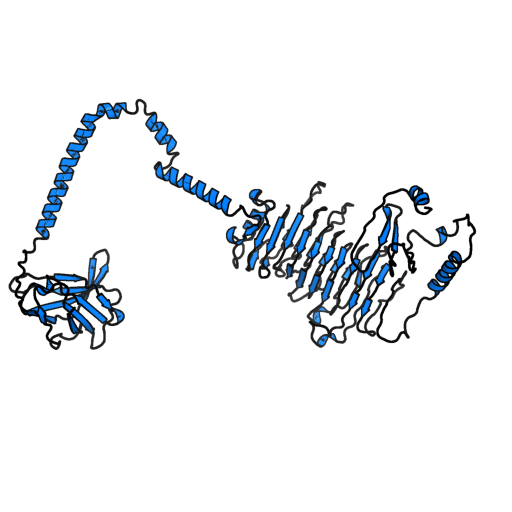 ? -42.807 -8.705 -12.936 1.00 39.34 608 PHE A CA 1
ATOM 4795 C C . PHE A 1 608 ? -41.978 -8.893 -11.666 1.00 39.34 608 PHE A C 1
ATOM 4797 O O . PHE A 1 608 ? -40.746 -8.840 -11.712 1.00 39.34 608 PHE A O 1
ATOM 4804 N N . HIS A 1 609 ? -42.650 -9.143 -10.547 1.00 41.72 609 HIS A N 1
ATOM 4805 C CA . HIS A 1 609 ? -42.008 -9.504 -9.288 1.00 41.72 609 HIS A CA 1
ATOM 4806 C C . HIS A 1 609 ? -42.291 -10.976 -8.976 1.00 41.72 609 HIS A C 1
ATOM 4808 O O . HIS A 1 609 ? -43.445 -11.341 -8.770 1.00 41.72 609 HIS A O 1
ATOM 4814 N N . ASP A 1 610 ? -41.240 -11.799 -8.928 1.00 38.59 610 ASP A N 1
ATOM 4815 C CA . ASP A 1 610 ? -41.282 -13.140 -8.338 1.00 38.59 610 ASP A CA 1
ATOM 4816 C C . ASP A 1 610 ? -40.398 -13.169 -7.080 1.00 38.59 610 ASP A C 1
ATOM 4818 O O . ASP A 1 610 ? -39.292 -12.621 -7.052 1.00 38.59 610 ASP A O 1
ATOM 4822 N N . SER A 1 611 ? -40.922 -13.798 -6.032 1.00 37.78 611 SER A N 1
ATOM 4823 C CA . SER A 1 611 ? -40.278 -14.035 -4.741 1.00 37.78 611 SER A CA 1
ATOM 4824 C C . SER A 1 611 ? -39.104 -15.022 -4.798 1.00 37.78 611 SER A C 1
ATOM 4826 O O . SER A 1 611 ? -38.285 -15.032 -3.879 1.00 37.78 611 SER A O 1
ATOM 4828 N N . ALA A 1 612 ? -38.973 -15.813 -5.868 1.00 36.88 612 ALA A N 1
ATOM 4829 C CA . ALA A 1 612 ? -37.893 -16.780 -6.015 1.00 36.88 612 ALA A CA 1
ATOM 4830 C C . ALA A 1 612 ? -37.287 -16.749 -7.429 1.00 36.88 612 ALA A C 1
ATOM 4832 O O . ALA A 1 612 ? -37.782 -17.373 -8.353 1.00 36.88 612 ALA A O 1
ATOM 4833 N N . LEU A 1 613 ? -36.139 -16.076 -7.567 1.00 38.25 613 LEU A N 1
ATOM 4834 C CA . LEU A 1 613 ? -35.155 -16.316 -8.635 1.00 38.25 613 LEU A CA 1
ATOM 4835 C C . LEU A 1 613 ? -35.643 -16.122 -10.091 1.00 38.25 613 LEU A C 1
ATOM 4837 O O . LEU A 1 613 ? -35.695 -17.075 -10.855 1.00 38.25 613 LEU A O 1
ATOM 4841 N N . MET A 1 614 ? -35.873 -14.872 -10.511 1.00 30.81 614 MET A N 1
ATOM 4842 C CA . MET A 1 614 ? -35.347 -14.267 -11.759 1.00 30.81 614 MET A CA 1
ATOM 4843 C C . MET A 1 614 ? -35.999 -12.895 -12.012 1.00 30.81 614 MET A C 1
ATOM 4845 O O . MET A 1 614 ? -37.208 -12.734 -11.885 1.00 30.81 614 MET A O 1
ATOM 4849 N N . ARG A 1 615 ? -35.201 -11.886 -12.399 1.00 38.19 615 ARG A N 1
ATOM 4850 C CA . ARG A 1 615 ? -35.694 -10.567 -12.843 1.00 38.19 615 ARG A CA 1
ATOM 4851 C C . ARG A 1 615 ? -35.590 -10.493 -14.367 1.00 38.19 615 ARG A C 1
ATOM 4853 O O . ARG A 1 615 ? -34.485 -10.377 -14.890 1.00 38.19 615 ARG A O 1
ATOM 4860 N N . TYR A 1 616 ? -36.713 -10.510 -15.081 1.00 32.50 616 TYR A N 1
ATOM 4861 C CA . TYR A 1 616 ? -36.736 -10.182 -16.510 1.00 32.50 616 TYR A CA 1
ATOM 4862 C C . TYR A 1 616 ? -37.134 -8.717 -16.698 1.00 32.50 616 TYR A C 1
ATOM 4864 O O . TYR A 1 616 ? -38.194 -8.284 -16.252 1.00 32.50 616 TYR A O 1
ATOM 4872 N N . ARG A 1 617 ? -36.278 -7.945 -17.375 1.00 34.88 617 ARG A N 1
ATOM 4873 C CA . ARG A 1 617 ? -36.581 -6.580 -17.824 1.00 34.88 617 ARG A CA 1
ATOM 4874 C C . ARG A 1 617 ? -36.835 -6.629 -19.326 1.00 34.88 617 ARG A C 1
ATOM 4876 O O . ARG A 1 617 ? -35.891 -6.761 -20.099 1.00 34.88 617 ARG A O 1
ATOM 4883 N N . ILE A 1 618 ? -38.091 -6.500 -19.740 1.00 35.03 618 ILE A N 1
ATOM 4884 C CA . ILE A 1 618 ? -38.446 -6.370 -21.156 1.00 35.03 618 ILE A CA 1
ATOM 4885 C C . ILE A 1 618 ? -38.737 -4.892 -21.422 1.00 35.03 618 ILE A C 1
ATOM 4887 O O . ILE A 1 618 ? -39.676 -4.321 -20.876 1.00 35.03 618 ILE A O 1
ATOM 4891 N N . ARG A 1 619 ? -37.899 -4.256 -22.246 1.00 34.53 619 ARG A N 1
ATOM 4892 C CA . ARG A 1 619 ? -38.094 -2.879 -22.717 1.00 34.53 619 ARG A CA 1
ATOM 4893 C C . ARG A 1 619 ? -38.470 -2.940 -24.196 1.00 34.53 619 ARG A C 1
ATOM 4895 O O . ARG A 1 619 ? -37.605 -3.185 -25.030 1.00 34.53 619 ARG A O 1
ATOM 4902 N N . ILE A 1 620 ? -39.746 -2.731 -24.520 1.00 35.75 620 ILE A N 1
ATOM 4903 C CA . ILE A 1 620 ? -40.234 -2.713 -25.907 1.00 35.75 620 ILE A CA 1
ATOM 4904 C C . ILE A 1 620 ? -40.526 -1.262 -26.293 1.00 35.75 620 ILE A C 1
ATOM 4906 O O . ILE A 1 620 ? -41.394 -0.622 -25.708 1.00 35.75 620 ILE A O 1
ATOM 4910 N N . LYS A 1 621 ? -39.791 -0.730 -27.276 1.00 32.53 621 LYS A N 1
ATOM 4911 C CA . LYS A 1 621 ? -40.057 0.592 -27.863 1.00 32.53 621 LYS A CA 1
ATOM 4912 C C . LYS A 1 621 ? -41.003 0.437 -29.055 1.00 32.53 621 LYS A C 1
ATOM 4914 O O . LYS A 1 621 ? -40.657 -0.237 -30.019 1.00 32.53 621 LYS A O 1
ATOM 4919 N N . GLY A 1 622 ? -42.160 1.093 -29.013 1.00 37.50 622 GLY A N 1
ATOM 4920 C CA . GLY A 1 622 ? -43.112 1.137 -30.124 1.00 37.50 622 GLY A CA 1
ATOM 4921 C C . GLY A 1 622 ? -44.174 2.216 -29.915 1.00 37.50 622 GLY A C 1
ATOM 4922 O O . GLY A 1 622 ? -44.478 2.565 -28.775 1.00 37.50 622 GLY A O 1
ATOM 4923 N N . SER A 1 623 ? -44.717 2.763 -31.006 1.00 43.91 623 SER A N 1
ATOM 4924 C CA . SER A 1 623 ? -45.776 3.777 -30.948 1.00 43.91 623 SER A CA 1
ATOM 4925 C C . SER A 1 623 ? -47.079 3.195 -30.388 1.00 43.91 623 SER A C 1
ATOM 4927 O O . SER A 1 623 ? -47.348 2.000 -30.522 1.00 43.91 623 SER A O 1
ATOM 4929 N N . LEU A 1 624 ? -47.923 4.045 -29.792 1.00 38.75 624 LEU A N 1
ATOM 4930 C CA . LEU A 1 624 ? -49.211 3.663 -29.188 1.00 38.75 624 LEU A CA 1
ATOM 4931 C C . LEU A 1 624 ? -50.118 2.868 -30.157 1.00 38.75 624 LEU A C 1
ATOM 4933 O O . LEU A 1 624 ? -50.893 2.008 -29.746 1.00 38.75 624 LEU A O 1
ATOM 4937 N N . SER A 1 625 ? -49.987 3.109 -31.464 1.00 41.69 625 SER A N 1
ATOM 4938 C CA . SER A 1 625 ? -50.707 2.395 -32.525 1.00 41.69 625 SER A CA 1
ATOM 4939 C C . SER A 1 625 ? -50.257 0.939 -32.695 1.00 41.69 625 SER A C 1
ATOM 4941 O O . SER A 1 625 ? -51.085 0.092 -33.015 1.00 41.69 625 SER A O 1
ATOM 4943 N N . ALA A 1 626 ? -48.977 0.629 -32.456 1.00 40.09 626 ALA A N 1
ATOM 4944 C CA . ALA A 1 626 ? -48.448 -0.735 -32.522 1.00 40.09 626 ALA A CA 1
ATOM 4945 C C . ALA A 1 626 ? -48.965 -1.611 -31.364 1.00 40.09 626 ALA A C 1
ATOM 4947 O O . ALA A 1 626 ? -49.118 -2.820 -31.519 1.00 40.09 626 ALA A O 1
ATOM 4948 N N . TRP A 1 627 ? -49.311 -0.990 -30.232 1.00 43.56 627 TRP A N 1
ATOM 4949 C CA . TRP A 1 627 ? -49.855 -1.672 -29.056 1.00 43.56 627 TRP A CA 1
ATOM 4950 C C . TRP A 1 627 ? -51.306 -2.138 -29.223 1.00 43.56 627 TRP A C 1
ATOM 4952 O O . TRP A 1 627 ? -51.671 -3.170 -28.661 1.00 43.56 627 TRP A O 1
ATOM 4962 N N . LYS A 1 628 ? -52.114 -1.455 -30.052 1.00 38.97 628 LYS A N 1
ATOM 4963 C CA . LYS A 1 628 ? -53.519 -1.833 -30.312 1.00 38.97 628 LYS A CA 1
ATOM 4964 C C . LYS A 1 628 ? -53.678 -3.249 -30.883 1.00 38.97 628 LYS A C 1
ATOM 4966 O O . LYS A 1 628 ? -54.716 -3.857 -30.661 1.00 38.97 628 LYS A O 1
ATOM 4971 N N . ASN A 1 629 ? -52.657 -3.769 -31.569 1.00 35.16 629 ASN A N 1
ATOM 4972 C CA . ASN A 1 629 ? -52.689 -5.092 -32.200 1.00 35.16 629 ASN A CA 1
ATOM 4973 C C . ASN A 1 629 ? -52.064 -6.206 -31.341 1.00 35.16 629 ASN A C 1
ATOM 4975 O O . ASN A 1 629 ? -52.331 -7.375 -31.592 1.00 35.16 629 ASN A O 1
ATOM 4979 N N . ILE A 1 630 ? -51.223 -5.865 -30.356 1.00 37.16 630 ILE A N 1
ATOM 4980 C CA . ILE A 1 630 ? -50.531 -6.849 -29.501 1.00 37.16 630 ILE A CA 1
ATOM 4981 C C . ILE A 1 630 ? -51.415 -7.278 -28.328 1.00 37.16 630 ILE A C 1
ATOM 4983 O O . ILE A 1 630 ? -51.325 -8.412 -27.893 1.00 37.16 630 ILE A O 1
ATOM 4987 N N . ILE A 1 631 ? -52.279 -6.391 -27.830 1.00 37.00 631 ILE A N 1
ATOM 4988 C CA . ILE A 1 631 ? -53.186 -6.691 -26.708 1.00 37.00 631 ILE A CA 1
ATOM 4989 C C . ILE A 1 631 ? -54.461 -7.422 -27.185 1.00 37.00 631 ILE A C 1
ATOM 4991 O O . ILE A 1 631 ? -55.164 -8.026 -26.382 1.00 37.00 631 ILE A O 1
ATOM 4995 N N . SER A 1 632 ? -54.769 -7.391 -28.488 1.00 31.66 632 SER A N 1
ATOM 4996 C CA . SER A 1 632 ? -55.904 -8.124 -29.074 1.00 31.66 632 SER A CA 1
ATOM 4997 C C . SER A 1 632 ? -55.595 -9.579 -29.455 1.00 31.66 632 SER A C 1
ATOM 4999 O O . SER A 1 632 ? -56.513 -10.284 -29.871 1.00 31.66 632 SER A O 1
ATOM 5001 N N . ALA A 1 633 ? -54.328 -9.998 -29.386 1.00 28.41 633 ALA A N 1
ATOM 5002 C CA . ALA A 1 633 ? -53.858 -11.364 -29.630 1.00 28.41 633 ALA A CA 1
ATOM 5003 C C . ALA A 1 633 ? -53.380 -11.971 -28.309 1.00 28.41 633 ALA A C 1
ATOM 5005 O O . ALA A 1 633 ? -53.602 -13.187 -28.122 1.00 28.41 633 ALA A O 1
#

Mean predicted aligned error: 20.91 Å